Protein AF-0000000085004395 (afdb_homodimer)

Solvent-accessible surface area (backbone atoms only — not comparable to full-atom values): 24145 Å² total; per-residue (Å²): 137,84,79,79,78,81,74,76,71,76,73,55,52,58,53,51,50,49,49,53,50,48,52,55,51,47,52,54,49,49,54,60,64,67,41,61,71,65,70,62,71,58,70,63,66,83,49,31,54,58,51,31,53,61,60,47,72,78,49,55,72,71,52,50,56,56,57,53,68,68,61,80,57,59,68,50,22,43,53,48,25,54,50,29,47,51,52,27,49,53,38,49,49,51,52,48,48,56,74,36,38,56,95,90,44,67,43,29,56,61,46,22,51,50,34,44,51,54,22,36,76,58,70,44,49,73,67,56,52,57,59,54,53,68,71,62,80,58,50,67,52,25,39,55,51,31,53,52,52,52,53,50,50,51,49,51,52,48,51,52,48,50,49,50,51,52,53,51,48,60,68,67,53,73,78,77,74,80,76,76,74,78,73,76,75,74,78,75,75,75,72,78,70,74,74,73,74,70,79,73,70,65,64,86,116,135,85,79,75,79,79,74,73,67,77,72,55,51,59,52,49,52,49,48,54,51,48,50,52,50,48,52,55,48,52,57,59,63,67,44,63,73,66,70,62,73,57,72,63,69,83,50,31,53,59,52,32,51,61,60,47,72,78,48,54,73,72,53,49,57,56,57,55,69,68,61,79,56,58,69,52,22,43,52,48,24,54,50,29,47,51,51,27,50,52,39,48,50,52,51,48,48,57,76,37,37,57,96,89,43,68,42,31,56,61,45,22,51,50,33,44,52,54,22,36,76,55,71,45,48,72,67,56,52,56,60,53,53,67,69,61,78,58,50,68,53,26,39,58,51,32,54,51,50,51,52,49,52,50,50,51,52,48,51,50,48,51,50,50,51,50,54,51,50,60,69,66,53,72,79,76,74,78,74,74,73,78,71,78,74,76,77,74,77,76,73,75,72,78,70,77,76,76,82,76,72,83,77,76,129

Radius of gyration: 56.01 Å; Cα contacts (8 Å, |Δi|>4): 198; chains: 2; bounding box: 63×249×129 Å

Organism: Metarhizium robertsii (strain ARSEF 23 / ATCC MYA-3075) (NCBI:txid655844)

Secondary structure (DSSP, 8-state):
---------THHHHHHHHHHHHHHHHHHHHHHHHS------------HHHHHHHHHTTS-HHHHHHHHTT---HHHHHHHHHHHHHHHHHHHHHHHHHHTEETTEE-HHHHHHHHHHHHHHTT--HHHHHHHHTT---HHHHHHHHHHHHHHHHHHHHHHHHHHHHHHHHHHS-----------------------------S--/---------THHHHHHHHHHHHHHHHHHHHHHHHS------------HHHHHHHHHTTS-HHHHHHHHTT---HHHHHHHHHHHHHHHHHHHHHHHHHHTEETTEE-HHHHHHHHHHHHHHTT--HHHHHHHHTT---HHHHHHHHHHHHHHHHHHHHHHHHHHHHHHHHHHS--------------------------------

pLDDT: mean 74.64, std 25.68, range [19.59, 98.5]

Structure (mmCIF, N/CA/C/O backbone):
data_AF-0000000085004395-model_v1
#
loop_
_entity.id
_entity.type
_entity.pdbx_description
1 polymer D-sorbose
#
loop_
_atom_site.group_PDB
_atom_site.id
_atom_site.type_symbol
_atom_site.label_atom_id
_atom_site.label_alt_id
_atom_site.label_comp_id
_atom_site.label_asym_id
_atom_site.label_entity_id
_atom_site.label_seq_id
_atom_site.pdbx_PDB_ins_code
_atom_site.Cartn_x
_atom_site.Cartn_y
_atom_site.Cartn_z
_atom_site.occupancy
_atom_site.B_iso_or_equiv
_atom_site.auth_seq_id
_atom_site.auth_comp_id
_atom_site.auth_asym_id
_atom_site.auth_atom_id
_atom_site.pdbx_PDB_model_num
ATOM 1 N N . MET A 1 1 ? 35.438 77.125 32.594 1 31.28 1 MET A N 1
ATOM 2 C CA . MET A 1 1 ? 34.594 77.438 31.422 1 31.28 1 MET A CA 1
ATOM 3 C C . MET A 1 1 ? 33.438 76.438 31.297 1 31.28 1 MET A C 1
ATOM 5 O O . MET A 1 1 ? 33.688 75.25 31.234 1 31.28 1 MET A O 1
ATOM 9 N N . SER A 1 2 ? 32.219 76.812 31.875 1 34.22 2 SER A N 1
ATOM 10 C CA . SER A 1 2 ? 30.922 76.125 32 1 34.22 2 SER A CA 1
ATOM 11 C C . SER A 1 2 ? 30.297 75.875 30.641 1 34.22 2 SER A C 1
ATOM 13 O O . SER A 1 2 ? 30.219 76.75 29.812 1 34.22 2 SER A O 1
ATOM 15 N N . THR A 1 3 ? 30.453 74.625 30.125 1 39.03 3 THR A N 1
ATOM 16 C CA . THR A 1 3 ? 29.953 74.125 28.859 1 39.03 3 THR A CA 1
ATOM 17 C C . THR A 1 3 ? 28.453 74.312 28.734 1 39.03 3 THR A C 1
ATOM 19 O O . THR A 1 3 ? 27.688 73.875 29.594 1 39.03 3 THR A O 1
ATOM 22 N N . PRO A 1 4 ? 28.016 75.438 28.078 1 39.16 4 PRO A N 1
ATOM 23 C CA . PRO A 1 4 ? 26.594 75.75 27.953 1 39.16 4 PRO A CA 1
ATOM 24 C C . PRO A 1 4 ? 25.781 74.625 27.312 1 39.16 4 PRO A C 1
ATOM 26 O O . PRO A 1 4 ? 26.297 73.875 26.469 1 39.16 4 PRO A O 1
ATOM 29 N N . LEU A 1 5 ? 24.891 74 28.047 1 35.41 5 LEU A N 1
ATOM 30 C CA . LEU A 1 5 ? 23.922 72.938 27.688 1 35.41 5 LEU A CA 1
ATOM 31 C C . LEU A 1 5 ? 23 73.438 26.578 1 35.41 5 LEU A C 1
ATOM 33 O O . LEU A 1 5 ? 22.297 74.438 26.766 1 35.41 5 LEU A O 1
ATOM 37 N N . TYR A 1 6 ? 23.375 73.375 25.297 1 36.84 6 TYR A N 1
ATOM 38 C CA . TYR A 1 6 ? 22.562 73.75 24.141 1 36.84 6 TYR A CA 1
ATOM 39 C C . TYR A 1 6 ? 21.188 73.062 24.234 1 36.84 6 TYR A C 1
ATOM 41 O O . TYR A 1 6 ? 21.094 71.812 24.234 1 36.84 6 TYR A O 1
ATOM 49 N N . ASN A 1 7 ? 20.156 73.688 24.906 1 32.31 7 ASN A N 1
ATOM 50 C CA . ASN A 1 7 ? 18.75 73.375 24.969 1 32.31 7 ASN A CA 1
ATOM 51 C C . ASN A 1 7 ? 18.125 73.312 23.578 1 32.31 7 ASN A C 1
ATOM 53 O O . ASN A 1 7 ? 18.047 74.312 22.891 1 32.31 7 ASN A O 1
ATOM 57 N N . VAL A 1 8 ? 18.281 72.312 22.828 1 39.09 8 VAL A N 1
ATOM 58 C CA . VAL A 1 8 ? 17.609 72.188 21.547 1 39.09 8 VAL A CA 1
ATOM 59 C C . VAL A 1 8 ? 16.109 72.312 21.719 1 39.09 8 VAL A C 1
ATOM 61 O O . VAL A 1 8 ? 15.492 71.625 22.547 1 39.09 8 VAL A O 1
ATOM 64 N N . PRO A 1 9 ? 15.523 73.562 21.438 1 39.47 9 PRO A N 1
ATOM 65 C CA . PRO A 1 9 ? 14.102 73.812 21.641 1 39.47 9 PRO A CA 1
ATOM 66 C C . PRO A 1 9 ? 13.195 72.75 21.031 1 39.47 9 PRO A C 1
ATOM 68 O O . PRO A 1 9 ? 13.57 72.125 20.047 1 39.47 9 PRO A O 1
ATOM 71 N N . SER A 1 10 ? 12.242 72.188 21.797 1 43.5 10 SER A N 1
ATOM 72 C CA . SER A 1 10 ? 11.258 71.125 21.656 1 43.5 10 SER A CA 1
ATOM 73 C C . SER A 1 10 ? 10.391 71.312 20.422 1 43.5 10 SER A C 1
ATOM 75 O O . SER A 1 10 ? 9.672 70.375 19.984 1 43.5 10 SER A O 1
ATOM 77 N N . GLY A 1 11 ? 10.297 72.625 19.953 1 45.06 11 GLY A N 1
ATOM 78 C CA . GLY A 1 11 ? 9.273 72.875 18.953 1 45.06 11 GLY A CA 1
ATOM 79 C C . GLY A 1 11 ? 9.578 72.188 17.609 1 45.06 11 GLY A C 1
ATOM 80 O O . GLY A 1 11 ? 8.688 72.062 16.766 1 45.06 11 GLY A O 1
ATOM 81 N N . ASP A 1 12 ? 10.898 72.25 17.219 1 47.47 12 ASP A N 1
ATOM 82 C CA . ASP A 1 12 ? 11.258 71.938 15.852 1 47.47 12 ASP A CA 1
ATOM 83 C C . ASP A 1 12 ? 11.25 70.375 15.609 1 47.47 12 ASP A C 1
ATOM 85 O O . ASP A 1 12 ? 11.609 69.938 14.523 1 47.47 12 ASP A O 1
ATOM 89 N N . VAL A 1 13 ? 11.039 69.75 16.734 1 49.91 13 VAL A N 1
ATOM 90 C CA . VAL A 1 13 ? 11.078 68.312 16.562 1 49.91 13 VAL A CA 1
ATOM 91 C C . VAL A 1 13 ? 9.867 67.875 15.734 1 49.91 13 VAL A C 1
ATOM 93 O O . VAL A 1 13 ? 9.984 67 14.859 1 49.91 13 VAL A O 1
ATOM 96 N N . ASN A 1 14 ? 8.758 68.562 15.953 1 50.62 14 ASN A N 1
ATOM 97 C CA . ASN A 1 14 ? 7.566 68.188 15.195 1 50.62 14 ASN A CA 1
ATOM 98 C C . ASN A 1 14 ? 7.719 68.5 13.711 1 50.62 14 ASN A C 1
ATOM 100 O O . ASN A 1 14 ? 7.285 67.75 12.859 1 50.62 14 ASN A O 1
ATOM 104 N N . GLY A 1 15 ? 8.344 69.562 13.469 1 54.53 15 GLY A N 1
ATOM 105 C CA . GLY A 1 15 ? 8.578 69.938 12.078 1 54.53 15 GLY A CA 1
ATOM 106 C C . GLY A 1 15 ? 9.539 69 11.375 1 54.53 15 GLY A C 1
ATOM 107 O O . GLY A 1 15 ? 9.328 68.625 10.211 1 54.53 15 GLY A O 1
ATOM 108 N N . ILE A 1 16 ? 10.531 68.688 12.125 1 55.31 16 ILE A N 1
ATOM 109 C CA . ILE A 1 16 ? 11.508 67.75 11.547 1 55.31 16 ILE A CA 1
ATOM 110 C C . ILE A 1 16 ? 10.852 66.375 11.328 1 55.31 16 ILE A C 1
ATOM 112 O O . ILE A 1 16 ? 11.047 65.75 10.281 1 55.31 16 ILE A O 1
ATOM 116 N N . ILE A 1 17 ? 10 66 12.289 1 55.03 17 ILE A N 1
ATOM 117 C CA . ILE A 1 17 ? 9.305 64.75 12.141 1 55.03 17 ILE A CA 1
ATOM 118 C C . ILE A 1 17 ? 8.359 64.812 10.945 1 55.03 17 ILE A C 1
ATOM 120 O O . ILE A 1 17 ? 8.305 63.875 10.133 1 55.03 17 ILE A O 1
ATOM 124 N N . SER A 1 18 ? 7.793 65.938 10.773 1 59.09 18 SER A N 1
ATOM 125 C CA . SER A 1 18 ? 6.863 66.062 9.656 1 59.09 18 SER A CA 1
ATOM 126 C C . SER A 1 18 ? 7.602 66.062 8.32 1 59.09 18 SER A C 1
ATOM 128 O O . SER A 1 18 ? 7.137 65.5 7.336 1 59.09 18 SER A O 1
ATOM 130 N N . ARG A 1 19 ? 8.688 66.688 8.25 1 58.62 19 ARG A N 1
ATOM 131 C CA . ARG A 1 19 ? 9.484 66.75 7.027 1 58.62 19 ARG A CA 1
ATOM 132 C C . ARG A 1 19 ? 10.062 65.375 6.695 1 58.62 19 ARG A C 1
ATOM 134 O O . ARG A 1 19 ? 10.078 64.938 5.531 1 58.62 19 ARG A O 1
ATOM 141 N N . LEU A 1 20 ? 10.609 64.75 7.703 1 57.75 20 LEU A N 1
ATOM 142 C CA . LEU A 1 20 ? 11.109 63.375 7.473 1 57.75 20 LEU A CA 1
ATOM 143 C C . LEU A 1 20 ? 9.992 62.469 6.996 1 57.75 20 LEU A C 1
ATOM 145 O O . LEU A 1 20 ? 10.195 61.656 6.105 1 57.75 20 LEU A O 1
ATOM 149 N N . GLU A 1 21 ? 8.773 62.688 7.473 1 61.03 21 GLU A N 1
ATOM 150 C CA . GLU A 1 21 ? 7.637 61.875 7.035 1 61.03 21 GLU A CA 1
ATOM 151 C C . GLU A 1 21 ? 7.27 62.188 5.59 1 61.03 21 GLU A C 1
ATOM 153 O O . GLU A 1 21 ? 6.965 61.281 4.812 1 61.03 21 GLU A O 1
ATOM 158 N N . ARG A 1 22 ? 7.406 63.344 5.164 1 63 22 ARG A N 1
ATOM 159 C CA . ARG A 1 22 ? 7.117 63.75 3.789 1 63 22 ARG A CA 1
ATOM 160 C C . ARG A 1 22 ? 8.18 63.219 2.834 1 63 22 ARG A C 1
ATOM 162 O O . ARG A 1 22 ? 7.859 62.75 1.74 1 63 22 ARG A O 1
ATOM 169 N N . GLU A 1 23 ? 9.367 63.375 3.201 1 62.09 23 GLU A N 1
ATOM 170 C CA . GLU A 1 23 ? 10.445 62.844 2.355 1 62.09 23 GLU A CA 1
ATOM 171 C C . GLU A 1 23 ? 10.359 61.344 2.209 1 62.09 23 GLU A C 1
ATOM 173 O O . GLU A 1 23 ? 10.578 60.812 1.122 1 62.09 23 GLU A O 1
ATOM 178 N N . GLN A 1 24 ? 10.102 60.656 3.33 1 58.69 24 GLN A N 1
ATOM 179 C CA . GLN A 1 24 ? 9.898 59.219 3.258 1 58.69 24 GLN A CA 1
ATOM 180 C C . GLN A 1 24 ? 8.695 58.875 2.389 1 58.69 24 GLN A C 1
ATOM 182 O O . GLN A 1 24 ? 8.727 57.906 1.624 1 58.69 24 GLN A O 1
ATOM 187 N N . ALA A 1 25 ? 7.668 59.656 2.406 1 62.81 25 ALA A N 1
ATOM 188 C CA . ALA A 1 25 ? 6.496 59.5 1.555 1 62.81 25 ALA A CA 1
ATOM 189 C C . ALA A 1 25 ? 6.836 59.75 0.091 1 62.81 25 ALA A C 1
ATOM 191 O O . ALA A 1 25 ? 6.379 59.031 -0.8 1 62.81 25 ALA A O 1
ATOM 192 N N . ARG A 1 26 ? 7.617 60.75 -0.176 1 58.34 26 ARG A N 1
ATOM 193 C CA . ARG A 1 26 ? 8.062 61.031 -1.537 1 58.34 26 ARG A CA 1
ATOM 194 C C . ARG A 1 26 ? 8.961 59.906 -2.064 1 58.34 26 ARG A C 1
ATOM 196 O O . ARG A 1 26 ? 8.828 59.5 -3.219 1 58.34 26 ARG A O 1
ATOM 203 N N . GLN A 1 27 ? 9.945 59.531 -1.245 1 57.16 27 GLN A N 1
ATOM 204 C CA . GLN A 1 27 ? 10.812 58.469 -1.688 1 57.16 27 GLN A CA 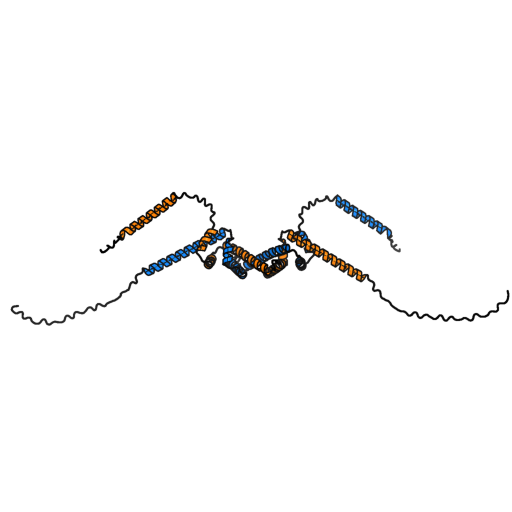1
ATOM 205 C C . GLN A 1 27 ? 10.008 57.188 -1.958 1 57.16 27 GLN A C 1
ATOM 207 O O . GLN A 1 27 ? 10.258 56.5 -2.941 1 57.16 27 GLN A O 1
ATOM 212 N N . ARG A 1 28 ? 8.992 56.875 -1.154 1 55.97 28 ARG A N 1
ATOM 213 C CA . ARG A 1 28 ? 8.117 55.719 -1.397 1 55.97 28 ARG A CA 1
ATOM 214 C C . ARG A 1 28 ? 7.328 55.906 -2.688 1 55.97 28 ARG A C 1
ATOM 216 O O . ARG A 1 28 ? 7.082 54.938 -3.412 1 55.97 28 ARG A O 1
ATOM 223 N N . ALA A 1 29 ? 6.949 57.062 -3.002 1 57.62 29 ALA A N 1
ATOM 224 C CA . ALA A 1 29 ? 6.215 57.344 -4.23 1 57.62 29 ALA A CA 1
ATOM 225 C C . ALA A 1 29 ? 7.117 57.219 -5.453 1 57.62 29 ALA A C 1
ATOM 227 O O . ALA A 1 29 ? 6.715 56.656 -6.473 1 57.62 29 ALA A O 1
ATOM 228 N N . VAL A 1 30 ? 8.25 57.844 -5.551 1 56.47 30 VAL A N 1
ATOM 229 C CA . VAL A 1 30 ? 9.195 57.75 -6.656 1 56.47 30 VAL A CA 1
ATOM 230 C C . VAL A 1 30 ? 9.648 56.312 -6.816 1 56.47 30 VAL A C 1
ATOM 232 O O . VAL A 1 30 ? 9.758 55.812 -7.941 1 56.47 30 VAL A O 1
ATOM 235 N N . ASP A 1 31 ? 10.086 55.594 -5.711 1 51.47 31 ASP A N 1
ATOM 236 C CA . ASP A 1 31 ? 10.422 54.188 -5.797 1 51.47 31 ASP A CA 1
ATOM 237 C C . ASP A 1 31 ? 9.273 53.375 -6.391 1 51.47 31 ASP A C 1
ATOM 239 O O . ASP A 1 31 ? 9.492 52.406 -7.125 1 51.47 31 ASP A O 1
ATOM 243 N N . ARG A 1 32 ? 8.047 53.75 -6.086 1 48.78 32 ARG A N 1
ATOM 244 C CA . ARG A 1 32 ? 6.891 53.125 -6.73 1 48.78 32 ARG A CA 1
ATOM 245 C C . ARG A 1 32 ? 6.871 53.438 -8.227 1 48.78 32 ARG A C 1
ATOM 247 O O . ARG A 1 32 ? 6.469 52.594 -9.023 1 48.78 32 ARG A O 1
ATOM 254 N N . GLU A 1 33 ? 7.172 54.562 -8.672 1 50.91 33 GLU A N 1
ATOM 255 C CA . GLU A 1 33 ? 7.098 54.938 -10.078 1 50.91 33 GLU A CA 1
ATOM 256 C C . GLU A 1 33 ? 8.297 54.438 -10.859 1 50.91 33 GLU A C 1
ATOM 258 O O . GLU A 1 33 ? 8.18 54.125 -12.047 1 50.91 33 GLU A O 1
ATOM 263 N N . THR A 1 34 ? 9.492 54.625 -10.453 1 47.84 34 THR A N 1
ATOM 264 C CA . THR A 1 34 ? 10.672 54.219 -11.227 1 47.84 34 THR A CA 1
ATOM 265 C C . THR A 1 34 ? 10.922 52.719 -11.133 1 47.84 34 THR A C 1
ATOM 267 O O . THR A 1 34 ? 11.805 52.188 -11.812 1 47.84 34 THR A O 1
ATOM 270 N N . THR A 1 35 ? 10.609 52.094 -10.023 1 44.72 35 THR A N 1
ATOM 271 C CA . THR A 1 35 ? 10.719 50.656 -10.188 1 44.72 35 THR A CA 1
ATOM 272 C C . THR A 1 35 ? 9.805 50.156 -11.305 1 44.72 35 THR A C 1
ATOM 274 O O . THR A 1 35 ? 8.594 50.375 -11.266 1 44.72 35 THR A O 1
ATOM 277 N N . PRO A 1 36 ? 10.32 50.156 -12.57 1 43.5 36 PRO A N 1
ATOM 278 C CA . PRO A 1 36 ? 9.406 49.5 -13.508 1 43.5 36 PRO A CA 1
ATOM 279 C C . PRO A 1 36 ? 8.43 48.562 -12.805 1 43.5 36 PRO A C 1
ATOM 281 O O . PRO A 1 36 ? 8.734 48.031 -11.734 1 43.5 36 PRO A O 1
ATOM 284 N N . GLU A 1 37 ? 7.145 48.812 -12.93 1 40.06 37 GLU A N 1
ATOM 285 C CA . GLU A 1 37 ? 6.344 47.656 -12.531 1 40.06 37 GLU A CA 1
ATOM 286 C C . GLU A 1 37 ? 7.02 46.344 -12.93 1 40.06 37 GLU A C 1
ATOM 288 O O . GLU A 1 37 ? 7.215 46.062 -14.117 1 40.06 37 GLU A O 1
ATOM 293 N N . ALA A 1 38 ? 8.18 46.031 -12.43 1 41.69 38 ALA A N 1
ATOM 294 C CA . ALA A 1 38 ? 8.352 44.625 -12.734 1 41.69 38 ALA A CA 1
ATOM 295 C C . ALA A 1 38 ? 7.008 43.938 -13.008 1 41.69 38 ALA A C 1
ATOM 297 O O . ALA A 1 38 ? 6.117 43.969 -12.156 1 41.69 38 ALA A O 1
ATOM 298 N N . ILE A 1 39 ? 6.484 44.219 -14.18 1 38.78 39 ILE A N 1
ATOM 299 C CA . ILE A 1 39 ? 5.484 43.188 -14.453 1 38.78 39 ILE A CA 1
ATOM 300 C C . ILE A 1 39 ? 5.918 41.875 -13.82 1 38.78 39 ILE A C 1
ATOM 302 O O . ILE A 1 39 ? 6.805 41.188 -14.336 1 38.78 39 ILE A O 1
ATOM 306 N N . PHE A 1 40 ? 6.262 41.875 -12.578 1 40.84 40 PHE A N 1
ATOM 307 C CA . PHE A 1 40 ? 6.074 40.531 -12.086 1 40.84 40 PHE A CA 1
ATOM 308 C C . PHE A 1 40 ? 4.938 39.844 -12.828 1 40.84 40 PHE A C 1
ATOM 310 O O . PHE A 1 40 ? 3.764 40.062 -12.531 1 40.84 40 PHE A O 1
ATOM 317 N N . GLN A 1 41 ? 4.855 40 -14.102 1 41.81 41 GLN A N 1
ATOM 318 C CA . GLN A 1 41 ? 4.043 38.938 -14.672 1 41.81 41 GLN A CA 1
ATOM 319 C C . GLN A 1 41 ? 3.979 37.719 -13.742 1 41.81 41 GLN A C 1
ATOM 321 O O . GLN A 1 41 ? 4.902 36.906 -13.711 1 41.81 41 GLN A O 1
ATOM 326 N N . THR A 1 42 ? 3.916 37.844 -12.555 1 44.28 42 THR A N 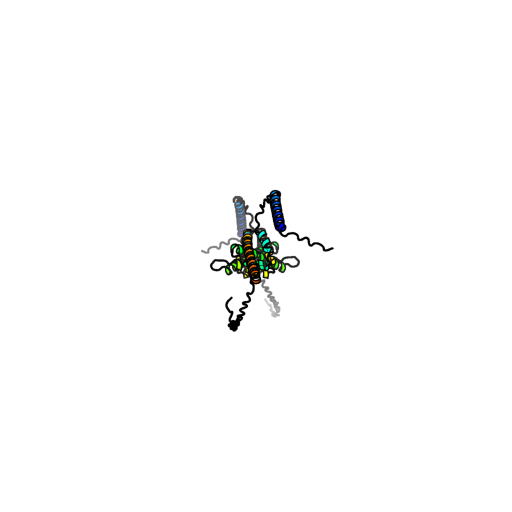1
ATOM 327 C CA . THR A 1 42 ? 3.58 36.875 -11.5 1 44.28 42 THR A CA 1
ATOM 328 C C . THR A 1 42 ? 2.605 35.844 -12.023 1 44.28 42 THR A C 1
ATOM 330 O O . THR A 1 42 ? 1.398 35.938 -11.789 1 44.28 42 THR A O 1
ATOM 333 N N . ASP A 1 43 ? 2.537 35.812 -13.164 1 46.59 43 ASP A N 1
ATOM 334 C CA . ASP A 1 43 ? 1.869 34.562 -13.523 1 46.59 43 ASP A CA 1
ATOM 335 C C . ASP A 1 43 ? 2.221 33.438 -12.531 1 46.59 43 ASP A C 1
ATOM 337 O O . ASP A 1 43 ? 2.184 32.25 -12.883 1 46.59 43 ASP A O 1
ATOM 341 N N . MET A 1 44 ? 3.086 33.719 -11.672 1 55.41 44 MET A N 1
ATOM 342 C CA . MET A 1 44 ? 3.387 32.656 -10.703 1 55.41 44 MET A CA 1
ATOM 343 C C . MET A 1 44 ? 2.107 32.094 -10.102 1 55.41 44 MET A C 1
ATOM 345 O O . MET A 1 44 ? 1.381 32.781 -9.398 1 55.41 44 MET A O 1
ATOM 349 N N . LYS A 1 45 ? 1.526 31.234 -10.859 1 72 45 LYS A N 1
ATOM 350 C CA . LYS A 1 45 ? 0.369 30.516 -10.336 1 72 45 LYS A CA 1
ATOM 351 C C . LYS A 1 45 ? 0.47 30.344 -8.82 1 72 45 LYS A C 1
ATOM 353 O O . LYS A 1 45 ? 1.551 30.078 -8.289 1 72 45 LYS A O 1
ATOM 358 N N . HIS A 1 46 ? -0.304 31.172 -8.164 1 86.69 46 HIS A N 1
ATOM 359 C CA . HIS A 1 46 ? -0.412 31.016 -6.715 1 86.69 46 HIS A CA 1
ATOM 360 C C . HIS A 1 46 ? -0.222 29.562 -6.305 1 86.69 46 HIS A C 1
ATOM 362 O O . HIS A 1 46 ? -0.822 28.656 -6.895 1 86.69 46 HIS A O 1
ATOM 368 N N . SER A 1 47 ? 0.911 29.328 -5.594 1 93.56 47 SER A N 1
ATOM 369 C CA . SER A 1 47 ? 1.148 28 -5.051 1 93.56 47 SER A CA 1
ATOM 370 C C . SER A 1 47 ? 0.734 27.922 -3.586 1 93.56 47 SER A C 1
ATOM 372 O O . SER A 1 47 ? 1.392 28.484 -2.717 1 93.56 47 SER A O 1
ATOM 374 N N . TYR A 1 48 ? -0.322 27.234 -3.412 1 95.5 48 TYR A N 1
ATOM 375 C CA . TYR A 1 48 ? -0.778 27.062 -2.039 1 95.5 48 TYR A CA 1
ATOM 376 C C . TYR A 1 48 ? 0.201 26.203 -1.249 1 95.5 48 TYR A C 1
ATOM 378 O O . TYR A 1 48 ? 0.35 26.375 -0.037 1 95.5 48 TYR A O 1
ATOM 386 N N . LYS A 1 49 ? 0.844 25.344 -1.948 1 94.94 49 LYS A N 1
ATOM 387 C CA . LYS A 1 49 ? 1.883 24.562 -1.284 1 94.94 49 LYS A CA 1
ATOM 388 C C . LYS A 1 49 ? 2.955 25.469 -0.688 1 94.94 49 LYS A C 1
ATOM 390 O O . LYS A 1 49 ? 3.346 25.312 0.469 1 94.94 49 LYS A O 1
ATOM 395 N N . LEU A 1 50 ? 3.422 26.422 -1.446 1 94.69 50 LEU A N 1
ATOM 396 C CA . LEU A 1 50 ? 4.434 27.359 -0.96 1 94.69 50 LEU A CA 1
ATOM 397 C C . LEU A 1 50 ? 3.891 28.188 0.198 1 94.69 50 LEU A C 1
ATOM 399 O O . LEU A 1 50 ? 4.598 28.438 1.18 1 94.69 50 LEU A O 1
ATOM 403 N N . GLU A 1 51 ? 2.666 28.609 0.025 1 95.38 51 GLU A N 1
ATOM 404 C CA . GLU A 1 51 ? 2.021 29.344 1.103 1 95.38 51 GLU A CA 1
ATOM 405 C C . GLU A 1 51 ? 1.986 28.531 2.393 1 95.38 51 GLU A C 1
ATOM 407 O O . GLU A 1 51 ? 2.271 29.062 3.471 1 95.38 51 GLU A O 1
ATOM 412 N N . CYS A 1 52 ? 1.65 27.266 2.246 1 96.12 52 CYS A N 1
ATOM 413 C CA . CYS A 1 52 ? 1.626 26.391 3.41 1 96.12 52 CYS A CA 1
ATOM 414 C C . CYS A 1 52 ? 3.012 26.266 4.031 1 96.12 52 CYS A C 1
ATOM 416 O O . CYS A 1 52 ? 3.156 26.297 5.254 1 96.12 52 CYS A O 1
ATOM 418 N N . GLU A 1 53 ? 4.012 26.156 3.189 1 94.12 53 GLU A N 1
ATOM 419 C CA . GLU A 1 53 ? 5.379 26.047 3.682 1 94.12 53 GLU A CA 1
ATOM 420 C C . GLU A 1 53 ? 5.766 27.266 4.52 1 94.12 53 GLU A C 1
ATOM 422 O O . GLU A 1 53 ? 6.379 27.125 5.578 1 94.12 53 GLU A O 1
ATOM 427 N N . LEU A 1 54 ? 5.383 28.406 4.082 1 94.56 54 LEU A N 1
ATOM 428 C CA . LEU A 1 54 ? 5.68 29.656 4.781 1 94.56 54 LEU A CA 1
ATOM 429 C C . LEU A 1 54 ? 4.934 29.719 6.109 1 94.56 54 LEU A C 1
ATOM 431 O O . LEU A 1 54 ? 5.496 30.141 7.121 1 94.56 54 LEU A O 1
ATOM 435 N N . LEU A 1 55 ? 3.732 29.281 6.094 1 95.25 55 LEU A N 1
ATOM 436 C CA . LEU A 1 55 ? 2.932 29.297 7.312 1 95.25 55 LEU A CA 1
ATOM 437 C C . LEU A 1 55 ? 3.471 28.281 8.32 1 95.25 55 LEU A C 1
ATOM 439 O O . LEU A 1 55 ? 3.525 28.562 9.523 1 95.25 55 LEU A O 1
ATOM 443 N N . HIS A 1 56 ? 3.934 27.094 7.836 1 95.06 56 HIS A N 1
ATOM 444 C CA . HIS A 1 56 ? 4.477 26.047 8.695 1 95.06 56 HIS A CA 1
ATOM 445 C C . HIS A 1 56 ? 5.746 26.516 9.398 1 95.06 56 HIS A C 1
ATOM 447 O O . HIS A 1 56 ? 6.047 26.062 10.508 1 95.06 56 HIS A O 1
ATOM 453 N N . ALA A 1 57 ? 6.512 27.375 8.766 1 92.88 57 ALA A N 1
ATOM 454 C CA . ALA A 1 57 ? 7.797 27.828 9.281 1 92.88 57 ALA A CA 1
ATOM 455 C C . ALA A 1 57 ? 7.637 28.516 10.633 1 92.88 57 ALA A C 1
ATOM 457 O O . ALA A 1 57 ? 8.602 28.641 11.391 1 92.88 57 ALA A O 1
ATOM 458 N N . LYS A 1 58 ? 6.406 28.891 10.961 1 91.75 58 LYS A N 1
ATOM 459 C CA . LYS A 1 58 ? 6.121 29.609 12.195 1 91.75 58 LYS A CA 1
ATOM 460 C C . LYS A 1 58 ? 5.922 28.656 13.367 1 91.75 58 LYS A C 1
ATOM 462 O O . LYS A 1 58 ? 5.84 29.078 14.523 1 91.75 58 LYS A O 1
ATOM 467 N N . TYR A 1 59 ? 5.816 27.375 13.016 1 93.62 59 TYR A N 1
ATOM 468 C CA . TYR A 1 59 ? 5.426 26.406 14.031 1 93.62 59 TYR A CA 1
ATOM 469 C C . TYR A 1 59 ? 6.43 25.266 14.117 1 93.62 59 TYR A C 1
ATOM 471 O O . TYR A 1 59 ? 7.145 24.984 13.148 1 93.62 59 TYR A O 1
ATOM 479 N N . GLU A 1 60 ? 6.445 24.641 15.289 1 92.56 60 GLU A N 1
ATOM 480 C CA . GLU A 1 60 ? 7.184 23.391 15.43 1 92.56 60 GLU A CA 1
ATOM 481 C C . GLU A 1 60 ? 6.418 22.219 14.805 1 92.56 60 GLU A C 1
ATOM 483 O O . GLU A 1 60 ? 5.191 22.266 14.688 1 92.56 60 GLU A O 1
ATOM 488 N N . ASP A 1 61 ? 7.125 21.156 14.477 1 89.44 61 ASP A N 1
ATOM 489 C CA . ASP A 1 61 ? 6.559 20.016 13.773 1 89.44 61 ASP A CA 1
ATOM 490 C C . ASP A 1 61 ? 5.344 19.453 14.516 1 89.44 61 ASP A C 1
ATOM 492 O O . ASP A 1 61 ? 4.301 19.203 13.906 1 89.44 61 ASP A O 1
ATOM 496 N N . ASP A 1 62 ? 5.449 19.25 15.773 1 90.81 62 ASP A N 1
ATOM 497 C CA . ASP A 1 62 ? 4.363 18.672 16.562 1 90.81 62 ASP A CA 1
ATOM 498 C C . ASP A 1 62 ? 3.148 19.609 16.562 1 90.81 62 ASP A C 1
ATOM 500 O O . ASP A 1 62 ? 2.006 19.141 16.578 1 90.81 62 ASP A O 1
ATOM 504 N N . GLU A 1 63 ? 3.42 20.938 16.562 1 94.12 63 GLU A N 1
ATOM 505 C CA . GLU A 1 63 ? 2.334 21.922 16.531 1 94.12 63 GLU A CA 1
ATOM 506 C C . GLU A 1 63 ? 1.605 21.891 15.195 1 94.12 63 GLU A C 1
ATOM 508 O O . GLU A 1 63 ? 0.383 22.031 15.148 1 94.12 63 GLU A O 1
ATOM 513 N N . ILE A 1 64 ? 2.396 21.703 14.133 1 94.5 64 ILE A N 1
ATOM 514 C CA . ILE A 1 64 ? 1.807 21.625 12.797 1 94.5 64 ILE A CA 1
ATOM 515 C C . ILE A 1 64 ? 0.795 20.484 12.742 1 94.5 64 ILE A C 1
ATOM 517 O O . ILE A 1 64 ? -0.332 20.672 12.281 1 94.5 64 ILE A O 1
ATOM 521 N N . ASP A 1 65 ? 1.17 19.344 13.25 1 93.25 65 ASP A N 1
ATOM 522 C CA . ASP A 1 65 ? 0.293 18.172 13.234 1 93.25 65 ASP A CA 1
ATOM 523 C C . ASP A 1 65 ? -0.966 18.422 14.062 1 93.25 65 ASP A C 1
ATOM 525 O O . ASP A 1 65 ? -2.064 18.031 13.672 1 93.25 65 ASP A O 1
ATOM 529 N N . ARG A 1 66 ? -0.789 19.094 15.203 1 94.38 66 ARG A N 1
ATOM 530 C CA . ARG A 1 66 ? -1.928 19.391 16.062 1 94.38 66 ARG A CA 1
ATOM 531 C C . ARG A 1 66 ? -2.898 20.344 15.367 1 94.38 66 ARG A C 1
ATOM 533 O O . ARG A 1 66 ? -4.113 20.141 15.414 1 94.38 66 ARG A O 1
ATOM 540 N N . ILE A 1 67 ? -2.338 21.359 14.734 1 96.5 67 ILE A N 1
ATOM 541 C CA . ILE A 1 67 ? -3.17 22.344 14.039 1 96.5 67 ILE A CA 1
ATOM 542 C C . ILE A 1 67 ? -3.922 21.656 12.898 1 96.5 67 ILE A C 1
ATOM 544 O O . ILE A 1 67 ? -5.109 21.922 12.688 1 96.5 67 ILE A O 1
ATOM 548 N N . ARG A 1 68 ? -3.268 20.797 12.156 1 97.06 68 ARG A N 1
ATOM 549 C CA . ARG A 1 68 ? -3.893 20.078 11.047 1 97.06 68 ARG A CA 1
ATOM 550 C C . ARG A 1 68 ? -5.105 19.297 11.508 1 97.06 68 ARG A C 1
ATOM 552 O O . ARG A 1 68 ? -6.098 19.172 10.781 1 97.06 68 ARG A O 1
ATOM 559 N N . LEU A 1 69 ? -5.008 18.734 12.695 1 96.38 69 LEU A N 1
ATOM 560 C CA . LEU A 1 69 ? -6.09 17.891 13.219 1 96.38 69 LEU A CA 1
ATOM 561 C C . LEU A 1 69 ? -7.387 18.688 13.305 1 96.38 69 LEU A C 1
ATOM 563 O O . LEU A 1 69 ? -8.477 18.109 13.367 1 96.38 69 LEU A O 1
ATOM 567 N N . GLY A 1 70 ? -7.258 20.016 13.297 1 97.12 70 GLY A N 1
ATOM 568 C CA . GLY A 1 70 ? -8.43 20.875 13.375 1 97.12 70 GLY A CA 1
ATOM 569 C C . GLY A 1 70 ? -9.125 21.047 12.047 1 97.12 70 GLY A C 1
ATOM 570 O O . GLY A 1 70 ? -10.227 21.609 11.984 1 97.12 70 GLY A O 1
ATOM 571 N N . ILE A 1 71 ? -8.531 20.578 10.969 1 98.06 71 ILE A N 1
ATOM 572 C CA . ILE A 1 71 ? -9.141 20.703 9.648 1 98.06 71 ILE A CA 1
ATOM 573 C C . ILE A 1 71 ? -10.359 19.781 9.562 1 98.06 71 ILE A C 1
ATOM 575 O O . ILE A 1 71 ? -10.242 18.578 9.766 1 98.06 71 ILE A O 1
ATOM 579 N N . ALA A 1 72 ? -11.539 20.312 9.188 1 96.69 72 ALA A N 1
ATOM 580 C CA . ALA A 1 72 ? -12.789 19.547 9.188 1 96.69 72 ALA A CA 1
ATOM 581 C C . ALA A 1 72 ? -13.086 18.984 7.801 1 96.69 72 ALA A C 1
ATOM 583 O O . ALA A 1 72 ? -13.953 18.109 7.652 1 96.69 72 ALA A O 1
ATOM 584 N N . ASP A 1 73 ? -12.414 19.391 6.812 1 97.75 73 ASP A N 1
ATOM 585 C CA . ASP A 1 73 ? -12.711 19.047 5.426 1 97.75 73 ASP A CA 1
ATOM 586 C C . ASP A 1 73 ? -12.445 17.562 5.168 1 97.75 73 ASP A C 1
ATOM 588 O O . ASP A 1 73 ? -11.305 17.109 5.238 1 97.75 73 ASP A O 1
ATOM 592 N N . SER A 1 74 ? -13.453 16.844 4.738 1 96.81 74 SER A N 1
ATOM 593 C CA . SER A 1 74 ? -13.359 15.406 4.523 1 96.81 74 SER A CA 1
ATOM 594 C C . SER A 1 74 ? -12.492 15.086 3.307 1 96.81 74 SER A C 1
ATOM 596 O O . SER A 1 74 ? -11.773 14.086 3.297 1 96.81 74 SER A O 1
ATOM 598 N N . ASN A 1 75 ? -12.578 15.898 2.328 1 97.31 75 ASN A N 1
ATOM 599 C CA . ASN A 1 75 ? -11.766 15.68 1.137 1 97.31 75 ASN A CA 1
ATOM 600 C C . ASN A 1 75 ? -10.281 15.82 1.438 1 97.31 75 ASN A C 1
ATOM 602 O O . ASN A 1 75 ? -9.461 15.062 0.91 1 97.31 75 ASN A O 1
ATOM 606 N N . TYR A 1 76 ? -9.945 16.781 2.242 1 98.31 76 TYR A N 1
ATOM 607 C CA . TYR A 1 76 ? -8.57 16.953 2.707 1 98.31 76 TYR A CA 1
ATOM 608 C C . TYR A 1 76 ? -8.062 15.672 3.367 1 98.31 76 TYR A C 1
ATOM 610 O O . TYR A 1 76 ? -6.992 15.172 3.021 1 98.31 76 TYR A O 1
ATOM 618 N N . TRP A 1 77 ? -8.883 15.094 4.199 1 98 77 TRP A N 1
ATOM 619 C CA . TRP A 1 77 ? -8.453 13.938 4.977 1 98 77 TRP A CA 1
ATOM 620 C C . TRP A 1 77 ? -8.461 12.672 4.125 1 98 77 TRP A C 1
ATOM 622 O O . TRP A 1 77 ? -7.656 11.766 4.332 1 98 77 TRP A O 1
ATOM 632 N N . GLN A 1 78 ? -9.391 12.617 3.174 1 97.25 78 GLN A N 1
ATOM 633 C CA . GLN A 1 78 ? -9.352 11.492 2.246 1 97.25 78 GLN A CA 1
ATOM 634 C C . GLN A 1 78 ? -8.031 11.461 1.479 1 97.25 78 GLN A C 1
ATOM 636 O O . GLN A 1 78 ? -7.41 10.406 1.343 1 97.25 78 GLN A O 1
ATOM 641 N N . LYS A 1 79 ? -7.617 12.57 1.007 1 97.31 79 LYS A N 1
ATOM 642 C CA . LYS A 1 79 ? -6.344 12.664 0.292 1 97.31 79 LYS A CA 1
ATOM 643 C C . LYS A 1 79 ? -5.172 12.328 1.211 1 97.31 79 LYS A C 1
ATOM 645 O O . LYS A 1 79 ? -4.234 11.641 0.803 1 97.31 79 LYS A O 1
ATOM 650 N N . ASP A 1 80 ? -5.254 12.844 2.41 1 97.69 80 ASP A N 1
ATOM 651 C CA . ASP A 1 80 ? -4.215 12.555 3.395 1 97.69 80 ASP A CA 1
ATOM 652 C C . ASP A 1 80 ? -4.133 11.062 3.688 1 97.69 80 ASP A C 1
ATOM 654 O O . ASP A 1 80 ? -3.037 10.5 3.787 1 97.69 80 ASP A O 1
ATOM 658 N N . ALA A 1 81 ? -5.262 10.414 3.791 1 97.25 81 ALA A N 1
ATOM 659 C CA . ALA A 1 81 ? -5.316 8.977 4.043 1 97.25 81 ALA A CA 1
ATOM 660 C C . ALA A 1 81 ? -4.723 8.195 2.873 1 97.25 81 ALA A C 1
ATOM 662 O O . ALA A 1 81 ? -3.982 7.23 3.074 1 97.25 81 ALA A O 1
ATOM 663 N N . ASP A 1 82 ? -5.09 8.641 1.675 1 95.12 82 ASP A N 1
ATOM 664 C CA . ASP A 1 82 ? -4.535 8 0.487 1 95.12 82 ASP A CA 1
ATOM 665 C C . ASP A 1 82 ? -3.012 8.094 0.475 1 95.12 82 ASP A C 1
ATOM 667 O O . ASP A 1 82 ? -2.326 7.109 0.192 1 95.12 82 ASP A O 1
ATOM 671 N N . PHE A 1 83 ? -2.539 9.219 0.756 1 96.38 83 PHE A N 1
ATOM 672 C CA . PHE A 1 83 ? -1.098 9.438 0.799 1 96.38 83 PHE A CA 1
ATOM 673 C C . PHE A 1 83 ? -0.459 8.602 1.901 1 96.38 83 PHE A C 1
ATOM 675 O O . PHE A 1 83 ? 0.58 7.969 1.688 1 96.38 83 PHE A O 1
ATOM 682 N N . ALA A 1 84 ? -1.079 8.586 3.105 1 96.69 84 ALA A N 1
ATOM 683 C CA . ALA A 1 84 ? -0.576 7.805 4.234 1 96.69 84 ALA A CA 1
ATOM 684 C C . ALA A 1 84 ? -0.515 6.32 3.889 1 96.69 84 ALA A C 1
ATOM 686 O O . ALA A 1 84 ? 0.412 5.617 4.301 1 96.69 84 ALA A O 1
ATOM 687 N N . ALA A 1 85 ? -1.479 5.895 3.16 1 95.81 85 ALA A N 1
ATOM 688 C CA . ALA A 1 85 ? -1.509 4.5 2.729 1 95.81 85 ALA A CA 1
ATOM 689 C C . ALA A 1 85 ? -0.309 4.172 1.843 1 95.81 85 ALA A C 1
ATOM 691 O O . ALA A 1 85 ? 0.313 3.119 1.993 1 95.81 85 ALA A O 1
ATOM 692 N N . HIS A 1 86 ? 0.005 5.074 0.979 1 93.75 86 HIS A N 1
ATOM 693 C CA . HIS A 1 86 ? 1.161 4.883 0.11 1 93.75 86 HIS A CA 1
ATOM 694 C C . HIS A 1 86 ? 2.457 4.875 0.913 1 93.75 86 HIS A C 1
ATOM 696 O O . HIS A 1 86 ? 3.352 4.066 0.649 1 93.75 86 HIS A O 1
ATOM 702 N N . CYS A 1 87 ? 2.512 5.758 1.845 1 94.62 87 CYS A N 1
ATOM 703 C CA . CYS A 1 87 ? 3.689 5.797 2.705 1 94.62 87 CYS A CA 1
ATOM 704 C C . CYS A 1 87 ? 3.842 4.492 3.48 1 94.62 87 CYS A C 1
ATOM 706 O O . CYS A 1 87 ? 4.945 3.957 3.592 1 94.62 87 CYS A O 1
ATOM 708 N N . LEU A 1 88 ? 2.752 3.973 3.947 1 95.69 88 LEU A N 1
ATOM 709 C CA . LEU A 1 88 ? 2.754 2.717 4.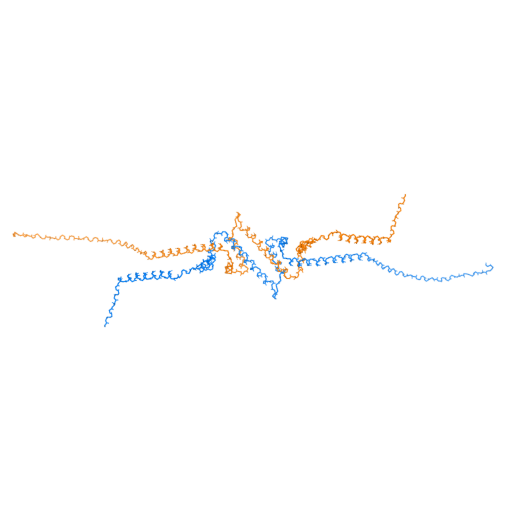691 1 95.69 88 LEU A CA 1
ATOM 710 C C . LEU A 1 88 ? 3.246 1.568 3.816 1 95.69 88 LEU A C 1
ATOM 712 O O . LEU A 1 88 ? 4.113 0.794 4.23 1 95.69 88 LEU A O 1
ATOM 716 N N . LEU A 1 89 ? 2.701 1.527 2.674 1 95.19 89 LEU A N 1
ATOM 717 C CA . LEU A 1 89 ? 3.09 0.455 1.766 1 95.19 89 LEU A CA 1
ATOM 718 C C . LEU A 1 89 ? 4.582 0.517 1.456 1 95.19 89 LEU A C 1
ATOM 720 O O . LEU A 1 89 ? 5.27 -0.506 1.483 1 95.19 89 LEU A O 1
ATOM 724 N N . ASN A 1 90 ? 5.074 1.69 1.146 1 94.06 90 ASN A N 1
ATOM 725 C CA . ASN A 1 90 ? 6.488 1.864 0.827 1 94.06 90 ASN A CA 1
ATOM 726 C C . ASN A 1 90 ? 7.383 1.438 1.988 1 94.06 90 ASN A C 1
ATOM 728 O O . ASN A 1 90 ? 8.398 0.776 1.782 1 94.06 90 ASN A O 1
ATOM 732 N N . ALA A 1 91 ? 6.961 1.828 3.156 1 94.44 91 ALA A N 1
ATOM 733 C CA . ALA A 1 91 ? 7.734 1.447 4.336 1 94.44 91 ALA A CA 1
ATOM 734 C C . ALA A 1 91 ? 7.723 -0.065 4.535 1 94.44 91 ALA A C 1
ATOM 736 O O . ALA A 1 91 ? 8.758 -0.671 4.809 1 94.44 91 ALA A O 1
ATOM 737 N N . LEU A 1 92 ? 6.578 -0.656 4.398 1 95.06 92 LEU A N 1
ATOM 738 C CA . LEU A 1 92 ? 6.422 -2.1 4.535 1 95.06 92 LEU A CA 1
ATOM 739 C C . LEU A 1 92 ? 7.285 -2.838 3.518 1 95.06 92 LEU A C 1
ATOM 741 O O . LEU A 1 92 ? 7.992 -3.785 3.867 1 95.06 92 LEU A O 1
ATOM 745 N N . LEU A 1 93 ? 7.254 -2.412 2.33 1 96.06 93 LEU A N 1
ATOM 746 C CA . LEU A 1 93 ? 8.016 -3.055 1.263 1 96.06 93 LEU A CA 1
ATOM 747 C C . LEU A 1 93 ? 9.508 -2.9 1.495 1 96.06 93 LEU A C 1
ATOM 749 O O . LEU A 1 93 ? 10.281 -3.828 1.239 1 96.06 93 LEU A O 1
ATOM 753 N N . ALA A 1 94 ? 9.906 -1.727 1.957 1 94.56 94 ALA A N 1
ATOM 754 C CA . ALA A 1 94 ? 11.312 -1.506 2.26 1 94.56 94 ALA A CA 1
ATOM 755 C C . ALA A 1 94 ? 11.797 -2.467 3.34 1 94.56 94 ALA A C 1
ATOM 757 O O . ALA A 1 94 ? 12.875 -3.061 3.215 1 94.56 94 ALA A O 1
ATOM 758 N N . ASN A 1 95 ? 11.016 -2.607 4.34 1 95.94 95 ASN A N 1
ATOM 759 C CA . ASN A 1 95 ? 11.352 -3.516 5.43 1 95.94 95 ASN A CA 1
ATOM 760 C C . ASN A 1 95 ? 11.391 -4.969 4.957 1 95.94 95 ASN A C 1
ATOM 762 O O . ASN A 1 95 ? 12.305 -5.715 5.316 1 95.94 95 ASN A O 1
ATOM 766 N N . LEU A 1 96 ? 10.445 -5.367 4.203 1 97 96 LEU A N 1
ATOM 767 C CA . LEU A 1 96 ? 10.398 -6.727 3.678 1 97 96 LEU A CA 1
ATOM 768 C C . LEU A 1 96 ? 11.602 -7.004 2.779 1 97 96 LEU A C 1
ATOM 770 O O . LEU A 1 96 ? 12.211 -8.07 2.861 1 97 96 LEU A O 1
ATOM 774 N N . ARG A 1 97 ? 11.906 -6.039 1.916 1 96.81 97 ARG A N 1
ATOM 775 C CA . ARG A 1 97 ? 13.055 -6.199 1.033 1 96.81 97 ARG A CA 1
ATOM 776 C C . ARG A 1 97 ? 14.336 -6.383 1.835 1 96.81 97 ARG A C 1
ATOM 778 O O . ARG A 1 97 ? 15.164 -7.242 1.509 1 96.81 97 ARG A O 1
ATOM 785 N N . LYS A 1 98 ? 14.477 -5.582 2.861 1 96.31 98 LYS A N 1
ATOM 786 C CA . LYS A 1 98 ? 15.648 -5.691 3.719 1 96.31 98 LYS A CA 1
ATOM 787 C C . LYS A 1 98 ? 15.742 -7.078 4.352 1 96.31 98 LYS A C 1
ATOM 789 O O . LYS A 1 98 ? 16.812 -7.684 4.383 1 96.31 98 LYS A O 1
ATOM 794 N N . ARG A 1 99 ? 14.68 -7.594 4.832 1 96.62 99 ARG A N 1
ATOM 795 C CA . ARG A 1 99 ? 14.641 -8.883 5.512 1 96.62 99 ARG A CA 1
ATOM 796 C C . ARG A 1 99 ? 14.914 -10.023 4.539 1 96.62 99 ARG A C 1
ATOM 798 O O . ARG A 1 99 ? 15.492 -11.047 4.918 1 96.62 99 ARG A O 1
ATOM 805 N N . HIS A 1 100 ? 14.547 -9.812 3.262 1 97.81 100 HIS A N 1
ATOM 806 C CA . HIS A 1 100 ? 14.641 -10.898 2.297 1 97.81 100 HIS A CA 1
ATOM 807 C C . HIS A 1 100 ? 15.828 -10.711 1.361 1 97.81 100 HIS A C 1
ATOM 809 O O . HIS A 1 100 ? 15.906 -11.344 0.309 1 97.81 100 HIS A O 1
ATOM 815 N N . THR A 1 101 ? 16.656 -9.766 1.664 1 96.94 101 THR A N 1
ATOM 816 C CA . THR A 1 101 ? 17.859 -9.555 0.877 1 96.94 101 THR A CA 1
ATOM 817 C C . THR A 1 101 ? 19.094 -10.07 1.625 1 96.94 101 THR A C 1
ATOM 819 O O . THR A 1 101 ? 19.312 -9.703 2.777 1 96.94 101 THR A O 1
ATOM 822 N N . THR A 1 102 ? 19.719 -11.055 1.068 1 96.38 102 THR A N 1
ATOM 823 C CA . THR A 1 102 ? 20.969 -11.602 1.579 1 96.38 102 THR A CA 1
ATOM 824 C C . THR A 1 102 ? 22.094 -11.453 0.546 1 96.38 102 THR A C 1
ATOM 826 O O . THR A 1 102 ? 21.906 -11.805 -0.622 1 96.38 102 THR A O 1
ATOM 829 N N . ASP A 1 103 ? 23.234 -10.867 0.924 1 96.06 103 ASP A N 1
ATOM 830 C CA . ASP A 1 103 ? 24.406 -10.695 0.07 1 96.06 103 ASP A CA 1
ATOM 831 C C . ASP A 1 103 ? 24.047 -9.961 -1.219 1 96.06 103 ASP A C 1
ATOM 833 O O . ASP A 1 103 ? 24.453 -10.375 -2.309 1 96.06 103 ASP A O 1
ATOM 837 N N . GLY A 1 104 ? 23.141 -9.031 -1.078 1 94.31 104 GLY A N 1
ATOM 838 C CA . GLY A 1 104 ? 22.797 -8.164 -2.195 1 94.31 104 GLY A CA 1
ATOM 839 C C . GLY A 1 104 ? 21.766 -8.781 -3.131 1 94.31 104 GLY A C 1
ATOM 840 O O . GLY A 1 104 ? 21.359 -8.148 -4.109 1 94.31 104 GLY A O 1
ATOM 841 N N . VAL A 1 105 ? 21.344 -10.008 -2.82 1 96.31 105 VAL A N 1
ATOM 842 C CA . VAL A 1 105 ? 20.359 -10.68 -3.664 1 96.31 105 VAL A CA 1
ATOM 843 C C . VAL A 1 105 ? 19.031 -10.781 -2.924 1 96.31 105 VAL A C 1
ATOM 845 O O . VAL A 1 105 ? 18.969 -11.328 -1.82 1 96.31 105 VAL A O 1
ATOM 848 N N . THR A 1 106 ? 17.969 -10.172 -3.572 1 97 106 THR A N 1
ATOM 849 C CA . THR A 1 106 ? 16.641 -10.203 -2.955 1 97 106 THR A CA 1
ATOM 850 C C . THR A 1 106 ? 15.891 -11.469 -3.355 1 97 106 THR A C 1
ATOM 852 O O . THR A 1 106 ? 15.805 -11.797 -4.539 1 97 106 THR A O 1
ATOM 855 N N . ASP A 1 107 ? 15.391 -12.18 -2.422 1 98.06 107 ASP A N 1
ATOM 856 C CA . ASP A 1 107 ? 14.516 -13.336 -2.631 1 98.06 107 ASP A CA 1
ATOM 857 C C . ASP A 1 107 ? 13.062 -12.898 -2.777 1 98.06 107 ASP A C 1
ATOM 859 O O . ASP A 1 107 ? 12.289 -12.969 -1.82 1 98.06 107 ASP A O 1
ATOM 863 N N . PHE A 1 108 ? 12.711 -12.562 -3.992 1 97.94 108 PHE A N 1
ATOM 864 C CA . PHE A 1 108 ? 11.383 -12.016 -4.258 1 97.94 108 PHE A CA 1
ATOM 865 C C . PHE A 1 108 ? 10.312 -13.086 -4.078 1 97.94 108 PHE A C 1
ATOM 867 O O . PHE A 1 108 ? 9.164 -12.773 -3.77 1 97.94 108 PHE A O 1
ATOM 874 N N . ARG A 1 109 ? 10.648 -14.312 -4.25 1 97.62 109 ARG A N 1
ATOM 875 C CA . ARG A 1 109 ? 9.68 -15.391 -4.039 1 97.62 109 ARG A CA 1
ATOM 876 C C . ARG A 1 109 ? 9.227 -15.438 -2.582 1 97.62 109 ARG A C 1
ATOM 878 O O . ARG A 1 109 ? 8.031 -15.477 -2.301 1 97.62 109 ARG A O 1
ATOM 885 N N . SER A 1 110 ? 10.188 -15.43 -1.686 1 97.44 110 SER A N 1
ATOM 886 C CA . SER A 1 110 ? 9.867 -15.414 -0.261 1 97.44 110 SER A CA 1
ATOM 887 C C . SER A 1 110 ? 9.117 -14.141 0.124 1 97.44 110 SER A C 1
ATOM 889 O O . SER A 1 110 ? 8.203 -14.18 0.947 1 97.44 110 SER A O 1
ATOM 891 N N . MET A 1 111 ? 9.523 -13.023 -0.47 1 97.75 111 MET A N 1
ATOM 892 C CA . MET A 1 111 ? 8.836 -11.766 -0.217 1 97.75 111 MET A CA 1
ATOM 893 C C . MET A 1 111 ? 7.375 -11.844 -0.653 1 97.75 111 MET A C 1
ATOM 895 O O . MET A 1 111 ? 6.477 -11.43 0.083 1 97.75 111 MET A O 1
ATOM 899 N N . SER A 1 112 ? 7.164 -12.375 -1.843 1 97.62 112 SER A N 1
ATOM 900 C CA . SER A 1 112 ? 5.805 -12.531 -2.352 1 97.62 112 SER A CA 1
ATOM 901 C C . SER A 1 112 ? 4.973 -13.43 -1.44 1 97.62 112 SER A C 1
ATOM 903 O O . SER A 1 112 ? 3.82 -13.117 -1.136 1 97.62 112 SER A O 1
ATOM 905 N N . THR A 1 113 ? 5.535 -14.484 -0.981 1 96 113 THR A N 1
ATOM 906 C CA . THR A 1 113 ? 4.855 -15.422 -0.098 1 96 113 THR A CA 1
ATOM 907 C C . THR A 1 113 ? 4.438 -14.742 1.202 1 96 113 THR A C 1
ATOM 909 O O . THR A 1 113 ? 3.312 -14.914 1.67 1 96 113 THR A O 1
ATOM 912 N N . GLU A 1 114 ? 5.312 -13.969 1.728 1 97.12 114 GLU A N 1
ATOM 913 C CA . GLU A 1 114 ? 4.996 -13.266 2.967 1 97.12 114 GLU A CA 1
ATOM 914 C C . GLU A 1 114 ? 3.895 -12.234 2.75 1 97.12 114 GLU A C 1
ATOM 916 O O . GLU A 1 114 ? 2.994 -12.094 3.58 1 97.12 114 GLU A O 1
ATOM 921 N N . LEU A 1 115 ? 3.988 -11.516 1.668 1 97.31 115 LEU A N 1
ATOM 922 C CA . LEU A 1 115 ? 2.969 -10.516 1.354 1 97.31 115 LEU A CA 1
ATOM 923 C C . LEU A 1 115 ? 1.602 -11.172 1.192 1 97.31 115 LEU A C 1
ATOM 925 O O . LEU A 1 115 ? 0.591 -10.625 1.642 1 97.31 115 LEU A O 1
ATOM 929 N N . ARG A 1 116 ? 1.556 -12.297 0.625 1 95.44 116 ARG A N 1
ATOM 930 C CA . ARG A 1 116 ? 0.308 -13.039 0.471 1 95.44 116 ARG A CA 1
ATOM 931 C C . ARG A 1 116 ? -0.236 -13.484 1.825 1 95.44 116 ARG A C 1
ATOM 933 O O . ARG A 1 116 ? -1.441 -13.406 2.07 1 95.44 116 ARG A O 1
ATOM 940 N N . ARG A 1 117 ? 0.645 -13.93 2.648 1 95 117 ARG A N 1
ATOM 941 C CA . ARG A 1 117 ? 0.24 -14.32 3.996 1 95 117 ARG A CA 1
ATOM 942 C C . ARG A 1 117 ? -0.378 -13.148 4.746 1 95 117 ARG A C 1
ATOM 944 O O . ARG A 1 117 ? -1.414 -13.289 5.395 1 95 117 ARG A O 1
ATOM 951 N N . LEU A 1 118 ? 0.255 -12 4.621 1 94.75 118 LEU A N 1
ATOM 952 C CA . LEU A 1 118 ? -0.258 -10.797 5.266 1 94.75 118 LEU A CA 1
ATOM 953 C C . LEU A 1 118 ? -1.623 -10.414 4.699 1 94.75 118 LEU A C 1
ATOM 955 O O . LEU A 1 118 ? -2.506 -9.977 5.441 1 94.75 118 LEU A O 1
ATOM 959 N N . SER A 1 119 ? -1.754 -10.555 3.418 1 95.56 119 SER A N 1
ATOM 960 C CA . SER A 1 119 ? -3.041 -10.281 2.789 1 95.56 119 SER A CA 1
ATOM 961 C C . SER A 1 119 ? -4.121 -11.227 3.301 1 95.56 119 SER A C 1
ATOM 963 O O . SER A 1 119 ? -5.266 -10.82 3.502 1 95.56 119 SER A O 1
ATOM 965 N N . GLU A 1 120 ? -3.764 -12.438 3.473 1 94.5 120 GLU A N 1
ATOM 966 C CA . GLU A 1 120 ? -4.703 -13.422 4.004 1 94.5 120 GLU A CA 1
ATOM 967 C C . GLU A 1 120 ? -5.152 -13.047 5.414 1 94.5 120 GLU A C 1
ATOM 969 O O . GLU A 1 120 ? -6.316 -13.242 5.773 1 94.5 120 GLU A O 1
ATOM 974 N N . GLU A 1 121 ? -4.254 -12.547 6.184 1 93.94 121 GLU A N 1
ATOM 975 C CA . GLU A 1 121 ? -4.578 -12.094 7.531 1 93.94 121 GLU A CA 1
ATOM 976 C C . GLU A 1 121 ? -5.59 -10.945 7.5 1 93.94 121 GLU A C 1
ATOM 978 O O . GLU A 1 121 ? -6.305 -10.719 8.477 1 93.94 121 GLU A O 1
ATOM 983 N N . GLN A 1 122 ? -5.574 -10.242 6.332 1 93.69 122 GLN A N 1
ATOM 984 C CA . GLN A 1 122 ? -6.531 -9.148 6.164 1 93.69 122 GLN A CA 1
ATOM 985 C C . GLN A 1 122 ? -7.844 -9.664 5.57 1 93.69 122 GLN A C 1
ATOM 987 O O . GLN A 1 122 ? -8.734 -8.867 5.25 1 93.69 122 GLN A O 1
ATOM 992 N N . GLY A 1 123 ? -7.98 -11.016 5.324 1 93.5 123 GLY A N 1
ATOM 993 C CA . GLY A 1 123 ? -9.242 -11.594 4.895 1 93.5 123 GLY A CA 1
ATOM 994 C C . GLY A 1 123 ? -9.273 -11.938 3.414 1 93.5 123 GLY A C 1
ATOM 995 O O . GLY A 1 123 ? -10.312 -12.328 2.883 1 93.5 123 GLY A O 1
ATOM 996 N N . GLN A 1 124 ? -8.18 -11.758 2.771 1 93.25 124 GLN A N 1
ATOM 997 C CA . GLN A 1 124 ? -8.117 -12.094 1.353 1 93.25 124 GLN A CA 1
ATOM 998 C C . GLN A 1 124 ? -7.73 -13.555 1.148 1 93.25 124 GLN A C 1
ATOM 1000 O O . GLN A 1 124 ? -6.625 -13.961 1.507 1 93.25 124 GLN A O 1
ATOM 1005 N N . SER A 1 125 ? -8.547 -14.266 0.553 1 91.62 125 SER A N 1
ATOM 1006 C CA . SER A 1 125 ? -8.273 -15.68 0.315 1 91.62 125 SER A CA 1
ATOM 1007 C C . SER A 1 125 ? -7.289 -15.859 -0.84 1 91.62 125 SER A C 1
ATOM 1009 O O . SER A 1 125 ? -7.094 -14.945 -1.646 1 91.62 125 SER A O 1
ATOM 1011 N N . SER A 1 126 ? -6.723 -17.062 -0.91 1 88.56 126 SER A N 1
ATOM 1012 C CA . SER A 1 126 ? -5.824 -17.391 -2.01 1 88.56 126 SER A CA 1
ATOM 1013 C C . SER A 1 126 ? -6.551 -17.359 -3.35 1 88.56 126 SER A C 1
ATOM 1015 O O . SER A 1 126 ? -5.969 -16.969 -4.367 1 88.56 126 SER A O 1
ATOM 1017 N N . GLN A 1 127 ? -7.758 -17.75 -3.365 1 89.81 127 GLN A N 1
ATOM 1018 C CA . GLN A 1 127 ? -8.57 -17.719 -4.578 1 89.81 127 GLN A CA 1
ATOM 1019 C C . GLN A 1 127 ? -8.773 -16.281 -5.066 1 89.81 127 GLN A C 1
ATOM 1021 O O . GLN A 1 127 ? -8.711 -16.016 -6.27 1 89.81 127 GLN A O 1
ATOM 1026 N N . GLN A 1 128 ? -9.023 -15.414 -4.07 1 91.56 128 GLN A N 1
ATOM 1027 C CA . GLN A 1 128 ? -9.203 -14.008 -4.422 1 91.56 128 GLN A CA 1
ATOM 1028 C C . GLN A 1 128 ? -7.926 -13.43 -5.027 1 91.56 128 GLN A C 1
ATOM 1030 O O . GLN A 1 128 ? -7.98 -12.688 -6.008 1 91.56 128 GLN A O 1
ATOM 1035 N N . PHE A 1 129 ? -6.781 -13.781 -4.41 1 92.81 129 PHE A N 1
ATOM 1036 C CA . PHE A 1 129 ? -5.5 -13.328 -4.938 1 92.81 129 PHE A CA 1
ATOM 1037 C C . PHE A 1 129 ? -5.309 -13.797 -6.375 1 92.81 129 PHE A C 1
ATOM 1039 O O . PHE A 1 129 ? -4.891 -13.016 -7.234 1 92.81 129 PHE A O 1
ATOM 1046 N N . ARG A 1 130 ? -5.664 -15.055 -6.719 1 90.75 130 ARG A N 1
ATOM 1047 C CA . ARG A 1 130 ? -5.52 -15.609 -8.062 1 90.75 130 ARG A CA 1
ATOM 1048 C C . ARG A 1 130 ? -6.383 -14.859 -9.062 1 90.75 130 ARG A C 1
ATOM 1050 O O . ARG A 1 130 ? -5.938 -14.555 -10.172 1 90.75 130 ARG A O 1
ATOM 1057 N N . ARG A 1 131 ? -7.57 -14.586 -8.656 1 90.44 131 ARG A N 1
ATOM 1058 C CA . ARG A 1 131 ? -8.469 -13.836 -9.523 1 90.44 131 ARG A CA 1
ATOM 1059 C C . ARG A 1 131 ? -7.934 -12.438 -9.797 1 90.44 131 ARG A C 1
ATOM 1061 O O . ARG A 1 131 ? -8.039 -11.93 -10.914 1 90.44 131 ARG A O 1
ATOM 1068 N N . GLN A 1 132 ? -7.328 -11.914 -8.75 1 93.81 132 GLN A N 1
ATOM 1069 C CA . GLN A 1 132 ? -6.805 -10.555 -8.898 1 93.81 132 GLN A CA 1
ATOM 1070 C C . GLN A 1 132 ? -5.582 -10.539 -9.812 1 93.81 132 GLN A C 1
ATOM 1072 O O . GLN A 1 132 ? -5.344 -9.555 -10.516 1 93.81 132 GLN A O 1
ATOM 1077 N N . ARG A 1 133 ? -4.809 -11.594 -9.828 1 94.94 133 ARG A N 1
ATOM 1078 C CA . ARG A 1 133 ? -3.652 -11.672 -10.719 1 94.94 133 ARG A CA 1
ATOM 1079 C C . ARG A 1 133 ? -4.074 -11.531 -12.172 1 94.94 133 ARG A C 1
ATOM 1081 O O . ARG A 1 133 ? -3.273 -11.117 -13.023 1 94.94 133 ARG A O 1
ATOM 1088 N N . ASP A 1 134 ? -5.355 -11.789 -12.469 1 91.88 134 ASP A N 1
ATOM 1089 C CA . ASP A 1 134 ? -5.867 -11.703 -13.836 1 91.88 134 ASP A CA 1
ATOM 1090 C C . ASP A 1 134 ? -5.789 -10.273 -14.367 1 91.88 134 ASP A C 1
ATOM 1092 O O . ASP A 1 134 ? -5.848 -10.047 -15.578 1 91.88 134 ASP A O 1
ATOM 1096 N N . THR A 1 135 ? -5.668 -9.391 -13.406 1 93.5 135 THR A N 1
ATOM 1097 C CA . THR A 1 135 ? -5.605 -7.992 -13.828 1 93.5 135 THR A CA 1
ATOM 1098 C C . THR A 1 135 ? -4.203 -7.637 -14.312 1 93.5 135 THR A C 1
ATOM 1100 O O . THR A 1 135 ? -3.998 -6.574 -14.906 1 93.5 135 THR A O 1
ATOM 1103 N N . ILE A 1 136 ? -3.188 -8.523 -14.062 1 94.88 136 ILE A N 1
ATOM 1104 C CA . ILE A 1 136 ? -1.833 -8.289 -14.547 1 94.88 136 ILE A CA 1
ATOM 1105 C C . ILE A 1 136 ? -1.811 -8.367 -16.078 1 94.88 136 ILE A C 1
ATOM 1107 O O . ILE A 1 136 ? -2.236 -9.367 -16.656 1 94.88 136 ILE A O 1
ATOM 1111 N N . THR A 1 137 ? -1.33 -7.336 -16.781 1 93.38 137 THR A N 1
ATOM 1112 C CA . THR A 1 137 ? -1.357 -7.281 -18.234 1 93.38 137 THR A CA 1
ATOM 1113 C C . THR A 1 137 ? 0.033 -7.531 -18.812 1 93.38 137 THR A C 1
ATOM 1115 O O . THR A 1 137 ? 0.208 -7.57 -20.031 1 93.38 137 THR A O 1
ATOM 1118 N N . ASP A 1 138 ? 0.999 -7.727 -17.984 1 95.25 138 ASP A N 1
ATOM 1119 C CA . ASP A 1 138 ? 2.377 -7.945 -18.406 1 95.25 138 ASP A CA 1
ATOM 1120 C C . ASP A 1 138 ? 2.535 -9.312 -19.062 1 95.25 138 ASP A C 1
ATOM 1122 O O . ASP A 1 138 ? 2.533 -10.344 -18.375 1 95.25 138 ASP A O 1
ATOM 1126 N N . GLU A 1 139 ? 2.791 -9.414 -20.344 1 95.94 139 GLU A N 1
ATOM 1127 C CA . GLU A 1 139 ? 2.855 -10.664 -21.094 1 95.94 139 GLU A CA 1
ATOM 1128 C C . GLU A 1 139 ? 4.117 -11.453 -20.75 1 95.94 139 GLU A C 1
ATOM 1130 O O . GLU A 1 139 ? 4.105 -12.688 -20.766 1 95.94 139 GLU A O 1
ATOM 1135 N N . GLN A 1 140 ? 5.184 -10.75 -20.359 1 96.81 140 GLN A N 1
ATOM 1136 C CA . GLN A 1 140 ? 6.391 -11.469 -19.969 1 96.81 140 GLN A CA 1
ATOM 1137 C C . GLN A 1 140 ? 6.168 -12.25 -18.672 1 96.81 140 GLN A C 1
ATOM 1139 O O . GLN A 1 140 ? 6.695 -13.352 -18.516 1 96.81 140 GLN A O 1
ATOM 1144 N N . TYR A 1 141 ? 5.375 -11.68 -17.797 1 98 141 TYR A N 1
ATOM 1145 C CA . TYR A 1 141 ? 4.973 -12.344 -16.547 1 98 141 TYR A CA 1
ATOM 1146 C C . TYR A 1 141 ? 4.234 -13.641 -16.844 1 98 141 TYR A C 1
ATOM 1148 O O . TYR A 1 141 ? 4.605 -14.703 -16.328 1 98 141 TYR A O 1
ATOM 1156 N N . TRP A 1 142 ? 3.324 -13.531 -17.75 1 98 142 TRP A N 1
ATOM 1157 C CA . TRP A 1 142 ? 2.492 -14.688 -18.078 1 98 142 TRP A CA 1
ATOM 1158 C C . TRP A 1 142 ? 3.26 -15.695 -18.922 1 98 142 TRP A C 1
ATOM 1160 O O . TRP A 1 142 ? 3.049 -16.906 -18.812 1 98 142 TRP A O 1
ATOM 1170 N N . GLU A 1 143 ? 4.184 -15.195 -19.781 1 97.94 143 GLU A N 1
ATOM 1171 C CA . GLU A 1 143 ? 5.02 -16.078 -20.594 1 97.94 143 GLU A CA 1
ATOM 1172 C C . GLU A 1 143 ? 5.867 -16.984 -19.719 1 97.94 143 GLU A C 1
ATOM 1174 O O . GLU A 1 143 ? 5.938 -18.203 -19.938 1 97.94 143 GLU A O 1
ATOM 1179 N N . THR A 1 144 ? 6.469 -16.438 -18.719 1 98.5 144 THR A N 1
ATOM 1180 C CA . THR A 1 144 ? 7.297 -17.203 -17.797 1 98.5 144 THR A CA 1
ATOM 1181 C C . THR A 1 144 ? 6.48 -18.297 -17.125 1 98.5 144 THR A C 1
ATOM 1183 O O . THR A 1 144 ? 6.934 -19.438 -17 1 98.5 144 THR A O 1
ATOM 1186 N N . GLU A 1 145 ? 5.285 -17.922 -16.719 1 98.38 145 GLU A N 1
ATOM 1187 C CA . GLU A 1 145 ? 4.422 -18.875 -16.031 1 98.38 145 GLU A CA 1
ATOM 1188 C C . GLU A 1 145 ? 3.934 -19.953 -16.984 1 98.38 145 GLU A C 1
ATOM 1190 O O . GLU A 1 145 ? 3.959 -21.141 -16.656 1 98.38 145 GLU A O 1
ATOM 1195 N N . ALA A 1 146 ? 3.553 -19.562 -18.172 1 97.62 146 ALA A N 1
ATOM 1196 C CA . ALA A 1 146 ? 3.078 -20.516 -19.172 1 97.62 146 ALA A CA 1
ATOM 1197 C C . ALA A 1 146 ? 4.16 -21.547 -19.516 1 97.62 146 ALA A C 1
ATOM 1199 O O . ALA A 1 146 ? 3.893 -22.75 -19.547 1 97.62 146 ALA A O 1
ATOM 1200 N N . GLU A 1 147 ? 5.328 -21.031 -19.734 1 97.88 147 GLU A N 1
ATOM 1201 C CA . GLU A 1 147 ? 6.434 -21.906 -20.078 1 97.88 147 GLU A CA 1
ATOM 1202 C C . GLU A 1 147 ? 6.719 -22.906 -18.953 1 97.88 147 GLU A C 1
ATOM 1204 O O . GLU A 1 147 ? 6.98 -24.078 -19.203 1 97.88 147 GLU A O 1
ATOM 1209 N N . HIS A 1 148 ? 6.668 -22.469 -17.766 1 98.25 148 HIS A N 1
ATOM 1210 C CA . HIS A 1 148 ? 6.891 -23.344 -16.625 1 98.25 148 HIS A CA 1
ATOM 1211 C C . HIS A 1 148 ? 5.816 -24.438 -16.547 1 98.25 148 HIS A C 1
ATOM 1213 O O . HIS A 1 148 ? 6.129 -25.609 -16.328 1 98.25 148 HIS A O 1
ATOM 1219 N N . PHE A 1 149 ? 4.594 -24.016 -16.734 1 97.5 149 PHE A N 1
ATOM 1220 C CA . PHE A 1 149 ? 3.486 -24.969 -16.656 1 97.5 149 PHE A CA 1
ATOM 1221 C C . PHE A 1 149 ? 3.551 -25.969 -17.797 1 97.5 149 PHE A C 1
ATOM 1223 O O . PHE A 1 149 ? 3.203 -27.141 -17.625 1 97.5 149 PHE A O 1
ATOM 1230 N N . LYS A 1 150 ? 4 -25.531 -18.969 1 96.44 150 LYS A N 1
ATOM 1231 C CA . LYS A 1 150 ? 4.176 -26.438 -20.094 1 96.44 150 LYS A CA 1
ATOM 1232 C C . LYS A 1 150 ? 5.211 -27.516 -19.766 1 96.44 150 LYS A C 1
ATOM 1234 O O . LYS A 1 150 ? 4.996 -28.703 -20.047 1 96.44 150 LYS A O 1
ATOM 1239 N N . ARG A 1 151 ? 6.262 -27.094 -19.188 1 95.44 151 ARG A N 1
ATOM 1240 C CA . ARG A 1 151 ? 7.309 -28.031 -18.797 1 95.44 151 ARG A CA 1
ATOM 1241 C C . ARG A 1 151 ? 6.805 -29.016 -17.75 1 95.44 151 ARG A C 1
ATOM 1243 O O . ARG A 1 151 ? 7.086 -30.219 -17.828 1 95.44 151 ARG A O 1
ATOM 1250 N N . GLU A 1 152 ? 6.094 -28.5 -16.828 1 94 152 GLU A N 1
ATOM 1251 C CA . GLU A 1 152 ? 5.547 -29.344 -15.766 1 94 152 GLU A CA 1
ATOM 1252 C C . GLU A 1 152 ? 4.523 -30.328 -16.312 1 94 152 GLU A C 1
ATOM 1254 O O . GLU A 1 152 ? 4.477 -31.484 -15.891 1 94 152 GLU A O 1
ATOM 1259 N N . SER A 1 153 ? 3.689 -29.875 -17.203 1 91.94 153 SER A N 1
ATOM 1260 C CA . SER A 1 153 ? 2.707 -30.75 -17.828 1 91.94 153 SER A CA 1
ATOM 1261 C C . SER A 1 153 ? 3.387 -31.875 -18.609 1 91.94 153 SER A C 1
ATOM 1263 O O . SER A 1 153 ? 2.953 -33.031 -18.562 1 91.94 153 SER A O 1
ATOM 1265 N N . ALA A 1 154 ? 4.418 -31.516 -19.312 1 91.88 154 ALA A N 1
ATOM 1266 C CA . ALA A 1 154 ? 5.176 -32.5 -20.078 1 91.88 154 ALA A CA 1
ATOM 1267 C C . ALA A 1 154 ? 5.816 -33.531 -19.156 1 91.88 154 ALA A C 1
ATOM 1269 O O . ALA A 1 154 ? 5.828 -34.719 -19.453 1 91.88 154 ALA A O 1
ATOM 1270 N N . ARG A 1 155 ? 6.289 -33.062 -18.078 1 90.94 155 ARG A N 1
ATOM 1271 C CA . ARG A 1 155 ? 6.898 -33.969 -17.094 1 90.94 155 ARG A CA 1
ATOM 1272 C C . ARG A 1 155 ? 5.863 -34.906 -16.516 1 90.94 155 ARG A C 1
ATOM 1274 O O . ARG A 1 155 ? 6.113 -36.125 -16.391 1 90.94 155 ARG A O 1
ATOM 1281 N N . HIS A 1 156 ? 4.738 -34.406 -16.203 1 88.38 156 HIS A N 1
ATOM 1282 C CA . HIS A 1 156 ? 3.666 -35.219 -15.648 1 88.38 156 HIS A CA 1
ATOM 1283 C C . HIS A 1 156 ? 3.18 -36.281 -16.641 1 88.38 156 HIS A C 1
ATOM 1285 O O . HIS A 1 156 ? 2.912 -37.406 -16.281 1 88.38 156 HIS A O 1
ATOM 1291 N N . GLU A 1 157 ? 3.059 -35.844 -17.875 1 87.06 157 GLU A N 1
ATOM 1292 C CA . GLU A 1 157 ? 2.643 -36.75 -18.938 1 87.06 157 GLU A CA 1
ATOM 1293 C C . GLU A 1 157 ? 3.666 -37.875 -19.125 1 87.06 157 GLU A C 1
ATOM 1295 O O . GLU A 1 157 ? 3.297 -39.031 -19.281 1 87.06 157 GLU A O 1
ATOM 1300 N N . PHE A 1 158 ? 4.855 -37.469 -19.047 1 88.5 158 PHE A N 1
ATOM 1301 C CA . PHE A 1 158 ? 5.93 -38.469 -19.188 1 88.5 158 PHE A CA 1
ATOM 1302 C C . PHE A 1 158 ? 5.906 -39.438 -18.031 1 88.5 158 PHE A C 1
ATOM 1304 O O . PHE A 1 158 ? 6.012 -40.656 -18.234 1 88.5 158 PHE A O 1
ATOM 1311 N N . GLU A 1 159 ? 5.766 -38.938 -16.859 1 88.06 159 GLU A N 1
ATOM 1312 C CA . GLU A 1 159 ? 5.734 -39.75 -15.672 1 88.06 159 GLU A CA 1
ATOM 1313 C C . GLU A 1 159 ? 4.531 -40.688 -15.688 1 88.06 159 GLU A C 1
ATOM 1315 O O . GLU A 1 159 ? 4.645 -41.875 -15.297 1 88.06 159 GLU A O 1
ATOM 1320 N N . THR A 1 160 ? 3.443 -40.219 -16.141 1 87.19 160 THR A N 1
ATOM 1321 C CA . THR A 1 160 ? 2.236 -41.031 -16.219 1 87.19 160 THR A CA 1
ATOM 1322 C C . THR A 1 160 ? 2.4 -42.125 -17.266 1 87.19 160 THR A C 1
ATOM 1324 O O . THR A 1 160 ? 1.99 -43.281 -17.031 1 87.19 160 THR A O 1
ATOM 1327 N N . ARG A 1 161 ? 3.061 -41.75 -18.344 1 87.75 161 ARG A N 1
ATOM 1328 C CA . ARG A 1 161 ? 3.316 -42.75 -19.391 1 87.75 161 ARG A CA 1
ATOM 1329 C C . ARG A 1 161 ? 4.277 -43.812 -18.906 1 87.75 161 ARG A C 1
ATOM 1331 O O . ARG A 1 161 ? 4.078 -45 -19.203 1 87.75 161 ARG A O 1
ATOM 1338 N N . GLU A 1 162 ? 5.242 -43.375 -18.234 1 87.94 162 GLU A N 1
ATOM 1339 C CA . GLU A 1 162 ? 6.223 -44.312 -17.719 1 87.94 162 GLU A CA 1
ATOM 1340 C C . GLU A 1 162 ? 5.598 -45.25 -16.672 1 87.94 162 GLU A C 1
ATOM 1342 O O . GLU A 1 162 ? 5.895 -46.438 -16.641 1 87.94 162 GLU A O 1
ATOM 1347 N N . LYS A 1 163 ? 4.77 -44.719 -15.883 1 87.75 163 LYS A N 1
ATOM 1348 C CA . LYS A 1 163 ? 4.062 -45.5 -14.891 1 87.75 163 LYS A CA 1
ATOM 1349 C C . LYS A 1 163 ? 3.145 -46.531 -15.562 1 87.75 163 LYS A C 1
ATOM 1351 O O . LYS A 1 163 ? 3.1 -47.688 -15.164 1 87.75 163 LYS A O 1
ATOM 1356 N N . TRP A 1 164 ? 2.471 -46.094 -16.609 1 86.75 164 TRP A N 1
ATOM 1357 C CA . TRP A 1 164 ? 1.591 -46.969 -17.359 1 86.75 164 TRP A CA 1
ATOM 1358 C C . TRP A 1 164 ? 2.389 -48.094 -18.047 1 86.75 164 TRP A C 1
ATOM 1360 O O . TRP A 1 164 ? 1.975 -49.25 -18.031 1 86.75 164 TRP A O 1
ATOM 1370 N N . ARG A 1 165 ? 3.525 -47.656 -18.609 1 84.06 165 ARG A N 1
ATOM 1371 C CA . ARG A 1 165 ? 4.398 -48.625 -19.25 1 84.06 165 ARG A CA 1
ATOM 1372 C C . ARG A 1 165 ? 4.906 -49.656 -18.266 1 84.06 165 ARG A C 1
ATOM 1374 O O . ARG A 1 165 ? 4.949 -50.875 -18.562 1 84.06 165 ARG A O 1
ATOM 1381 N N . SER A 1 166 ? 5.254 -49.188 -17.125 1 86 166 SER A N 1
ATOM 1382 C CA . SER A 1 166 ? 5.75 -50.094 -16.078 1 86 166 SER A CA 1
ATOM 1383 C C . SER A 1 166 ? 4.648 -51 -15.57 1 86 166 SER A C 1
ATOM 1385 O O . SER A 1 166 ? 4.879 -52.219 -15.359 1 86 166 SER A O 1
ATOM 1387 N N . ASP A 1 167 ? 3.469 -50.531 -15.383 1 84.31 167 ASP A N 1
ATOM 1388 C CA . ASP A 1 167 ? 2.336 -51.312 -14.914 1 84.31 167 ASP A CA 1
ATOM 1389 C C . ASP A 1 167 ? 1.933 -52.375 -15.945 1 84.31 167 ASP A C 1
ATOM 1391 O O . ASP A 1 167 ? 1.625 -53.5 -15.594 1 84.31 167 ASP A O 1
ATOM 1395 N N . LEU A 1 168 ? 1.977 -52 -17.234 1 82.94 168 LEU A N 1
ATOM 1396 C CA . LEU A 1 168 ? 1.67 -52.938 -18.312 1 82.94 168 LEU A CA 1
ATOM 1397 C C . LEU A 1 168 ? 2.76 -54 -18.453 1 82.94 168 LEU A C 1
ATOM 1399 O O . LEU A 1 168 ? 2.465 -55.156 -18.688 1 82.94 168 LEU A O 1
ATOM 1403 N N . GLY A 1 169 ? 3.971 -53.594 -18.312 1 76.5 169 GLY A N 1
ATOM 1404 C CA . GLY A 1 169 ? 5.066 -54.531 -18.328 1 76.5 169 GLY A CA 1
ATOM 1405 C C . GLY A 1 169 ? 5.004 -55.531 -17.188 1 76.5 169 GLY A C 1
ATOM 1406 O O . GLY A 1 169 ? 5.324 -56.719 -17.359 1 76.5 169 GLY A O 1
ATOM 1407 N N . ALA A 1 170 ? 4.543 -55.156 -16.047 1 80.56 170 ALA A N 1
ATOM 1408 C CA . ALA A 1 170 ? 4.406 -56.031 -14.875 1 80.56 170 ALA A CA 1
ATOM 1409 C C . ALA A 1 170 ? 3.281 -57.031 -15.07 1 80.56 170 ALA A C 1
ATOM 1411 O O . ALA A 1 170 ? 3.361 -58.156 -14.586 1 80.56 170 ALA A O 1
ATOM 1412 N N . ILE A 1 171 ? 2.35 -56.688 -15.75 1 75.88 171 ILE A N 1
ATOM 1413 C CA . ILE A 1 171 ? 1.226 -57.562 -16.016 1 75.88 171 ILE A CA 1
ATOM 1414 C C . ILE A 1 171 ? 1.625 -58.594 -17.062 1 75.88 171 ILE A C 1
ATOM 1416 O O . ILE A 1 171 ? 1.252 -59.781 -16.969 1 75.88 171 ILE A O 1
ATOM 1420 N N . LEU A 1 172 ? 2.494 -58.219 -18.047 1 73.31 172 LEU A N 1
ATOM 1421 C CA . LEU A 1 172 ? 2.873 -59.094 -19.156 1 73.31 172 LEU A CA 1
ATOM 1422 C C . LEU A 1 172 ? 4.047 -60 -18.75 1 73.31 172 LEU A C 1
ATOM 1424 O O . LEU A 1 172 ? 4.324 -61 -19.422 1 73.31 172 LEU A O 1
ATOM 1428 N N . SER A 1 173 ? 4.844 -59.75 -17.719 1 63.94 173 SER A N 1
ATOM 1429 C CA . SER A 1 173 ? 5.906 -60.688 -17.328 1 63.94 173 SER A CA 1
ATOM 1430 C C . SER A 1 173 ? 5.332 -61.969 -16.75 1 63.94 173 SER A C 1
ATOM 1432 O O . SER A 1 173 ? 4.625 -61.938 -15.734 1 63.94 173 SER A O 1
ATOM 1434 N N . PRO A 1 174 ? 5.18 -63.031 -17.516 1 59.06 174 PRO A N 1
ATOM 1435 C CA . PRO A 1 174 ? 4.82 -64.375 -16.969 1 59.06 174 PRO A CA 1
ATOM 1436 C C . PRO A 1 174 ? 5.656 -64.75 -15.758 1 59.06 174 PRO A C 1
ATOM 1438 O O . PRO A 1 174 ? 6.836 -64.375 -15.68 1 59.06 174 PRO A O 1
ATOM 1441 N N . ALA A 1 175 ? 5.148 -64.938 -14.586 1 53.19 175 ALA A N 1
ATOM 1442 C CA . ALA A 1 175 ? 5.797 -65.75 -13.539 1 53.19 175 ALA A CA 1
ATOM 1443 C C . ALA A 1 175 ? 6.492 -66.938 -14.117 1 53.19 175 ALA A C 1
ATOM 1445 O O . ALA A 1 175 ? 5.848 -67.812 -14.734 1 53.19 175 ALA A O 1
ATOM 1446 N N . GLN A 1 176 ? 7.621 -67 -14.586 1 50.22 176 GLN A N 1
ATOM 1447 C CA . GLN A 1 176 ? 8.328 -68.25 -14.711 1 50.22 176 GLN A CA 1
ATOM 1448 C C . GLN A 1 176 ? 8.242 -69.062 -13.414 1 50.22 176 GLN A C 1
ATOM 1450 O O . GLN A 1 176 ? 8.75 -68.625 -12.375 1 50.22 176 GLN A O 1
ATOM 1455 N N . SER A 1 177 ? 7.176 -69.812 -13.148 1 45.72 177 SER A N 1
ATOM 1456 C CA . SER A 1 177 ? 7.23 -71 -12.258 1 45.72 177 SER A CA 1
ATOM 1457 C C . SER A 1 177 ? 8.469 -71.812 -12.523 1 45.72 177 SER A C 1
ATOM 1459 O O . SER A 1 177 ? 8.625 -72.375 -13.609 1 45.72 177 SER A O 1
ATOM 1461 N N . GLU A 1 178 ? 9.617 -71.562 -11.961 1 47.84 178 GLU A N 1
ATOM 1462 C CA . GLU A 1 178 ? 10.695 -72.5 -11.812 1 47.84 178 GLU A CA 1
ATOM 1463 C C . GLU A 1 178 ? 10.172 -73.812 -11.273 1 47.84 178 GLU A C 1
ATOM 1465 O O . GLU A 1 178 ? 9.734 -73.938 -10.125 1 47.84 178 GLU A O 1
ATOM 1470 N N . SER A 1 179 ? 9.328 -74.625 -11.992 1 46.5 179 SER A N 1
ATOM 1471 C CA . SER A 1 179 ? 9.133 -76 -11.656 1 46.5 179 SER A CA 1
ATOM 1472 C C . SER A 1 179 ? 10.469 -76.75 -11.57 1 46.5 179 SER A C 1
ATOM 1474 O O . SER A 1 179 ? 11.078 -77.062 -12.594 1 46.5 179 SER A O 1
ATOM 1476 N N . ASP A 1 180 ? 11.484 -76.438 -10.75 1 42.97 180 ASP A N 1
ATOM 1477 C CA . ASP A 1 180 ? 12.625 -77.25 -10.461 1 42.97 180 ASP A CA 1
ATOM 1478 C C . ASP A 1 180 ? 12.164 -78.562 -9.836 1 42.97 180 ASP A C 1
ATOM 1480 O O . ASP A 1 180 ? 11.984 -78.688 -8.617 1 42.97 180 ASP A O 1
ATOM 1484 N N . ASN A 1 181 ? 10.977 -79.25 -10.211 1 41.34 181 ASN A N 1
ATOM 1485 C CA . ASN A 1 181 ? 10.883 -80.562 -9.688 1 41.34 181 ASN A CA 1
ATOM 1486 C C . ASN A 1 181 ? 12.047 -81.438 -10.156 1 41.34 181 ASN A C 1
ATOM 1488 O O . ASN A 1 181 ? 12.148 -81.75 -11.344 1 41.34 181 ASN A O 1
ATOM 1492 N N . GLY A 1 182 ? 13.344 -81.312 -9.633 1 39.44 182 GLY A N 1
ATOM 1493 C CA . GLY A 1 182 ? 14.422 -82.25 -9.703 1 39.44 182 GLY A CA 1
ATOM 1494 C C . GLY A 1 182 ? 13.969 -83.688 -9.352 1 39.44 182 GLY A C 1
ATOM 1495 O O . GLY A 1 182 ? 13.945 -84.062 -8.18 1 39.44 182 GLY A O 1
ATOM 1496 N N . GLY A 1 183 ? 12.812 -84.188 -9.906 1 36.69 183 GLY A N 1
ATOM 1497 C CA . GLY A 1 183 ? 12.578 -85.625 -9.719 1 36.69 183 GLY A CA 1
ATOM 1498 C C . GLY A 1 183 ? 13.766 -86.438 -10.102 1 36.69 183 GLY A C 1
ATOM 1499 O O . GLY A 1 183 ? 14.273 -86.375 -11.227 1 36.69 183 GLY A O 1
ATOM 1500 N N . GLU A 1 184 ? 14.688 -86.812 -9.07 1 40.38 184 GLU A N 1
ATOM 1501 C CA . GLU A 1 184 ? 15.68 -87.875 -9.047 1 40.38 184 GLU A CA 1
ATOM 1502 C C . GLU A 1 184 ? 15.109 -89.125 -9.602 1 40.38 184 GLU A C 1
ATOM 1504 O O . GLU A 1 184 ? 14.117 -89.688 -9.086 1 40.38 184 GLU A O 1
ATOM 1509 N N . THR A 1 185 ? 15.047 -89.25 -10.891 1 37.72 185 THR A N 1
ATOM 1510 C CA . THR A 1 185 ? 14.758 -90.5 -11.531 1 37.72 185 THR A CA 1
ATOM 1511 C C . THR A 1 185 ? 15.648 -91.625 -10.969 1 37.72 185 THR A C 1
ATOM 1513 O O . THR A 1 185 ? 16.875 -91.5 -11.016 1 37.72 185 THR A O 1
ATOM 1516 N N . ALA A 1 186 ? 15.172 -92.188 -9.766 1 38.12 186 ALA A N 1
ATOM 1517 C CA . ALA A 1 186 ? 15.703 -93.375 -9.188 1 38.12 186 ALA A CA 1
ATOM 1518 C C . ALA A 1 186 ? 15.906 -94.438 -10.266 1 38.12 186 ALA A C 1
ATOM 1520 O O . ALA A 1 186 ? 14.984 -94.75 -11.031 1 38.12 186 ALA A O 1
ATOM 1521 N N . THR A 1 187 ? 17.109 -94.5 -10.883 1 35.66 187 THR A N 1
ATOM 1522 C CA . THR A 1 187 ? 17.578 -95.562 -11.734 1 35.66 187 THR A CA 1
ATOM 1523 C C . THR A 1 187 ? 17.359 -96.938 -11.078 1 35.66 187 THR A C 1
ATOM 1525 O O . THR A 1 187 ? 17.812 -97.188 -9.953 1 35.66 187 THR A O 1
ATOM 1528 N N . GLN A 1 188 ? 16.047 -97.438 -11.125 1 30.59 188 GLN A N 1
ATOM 1529 C CA . GLN A 1 188 ? 15.719 -98.812 -10.68 1 30.59 188 GLN A CA 1
ATOM 1530 C C . GLN A 1 188 ? 16.734 -99.812 -11.211 1 30.59 188 GLN A C 1
ATOM 1532 O O . GLN A 1 188 ? 16.953 -99.875 -12.414 1 30.59 188 GLN A O 1
ATOM 1537 N N . GLU A 1 189 ? 17.797 -99.938 -10.445 1 33.59 189 GLU A N 1
ATOM 1538 C CA . GLU A 1 189 ? 18.719 -101.062 -10.633 1 33.59 189 GLU A CA 1
ATOM 1539 C C . GLU A 1 189 ? 17.953 -102.375 -10.82 1 33.59 189 GLU A C 1
ATOM 1541 O O . GLU A 1 189 ? 17.141 -102.75 -9.977 1 33.59 189 GLU A O 1
ATOM 1546 N N . PHE A 1 190 ? 17.438 -102.625 -12.102 1 32.19 190 PHE A N 1
ATOM 1547 C CA . PHE A 1 190 ? 16.859 -103.938 -12.531 1 32.19 190 PHE A CA 1
ATOM 1548 C C . PHE A 1 190 ? 17.719 -105.062 -12.039 1 32.19 190 PHE A C 1
ATOM 1550 O O . PHE A 1 190 ? 18.906 -105.188 -12.367 1 32.19 190 PHE A O 1
ATOM 1557 N N . LEU A 1 191 ? 17.516 -105.375 -10.719 1 28.44 191 LEU A N 1
ATOM 1558 C CA . LEU A 1 191 ? 18.094 -106.562 -10.148 1 28.44 191 LEU A CA 1
ATOM 1559 C C . LEU A 1 191 ? 17.891 -107.75 -11.078 1 28.44 191 LEU A C 1
ATOM 1561 O O . LEU A 1 191 ? 16.781 -108 -11.555 1 28.44 191 LEU A O 1
ATOM 1565 N N . HIS A 1 192 ? 18.875 -108 -11.938 1 31.88 192 HIS A N 1
ATOM 1566 C CA . HIS A 1 192 ? 19.062 -109.188 -12.758 1 31.88 192 HIS A CA 1
ATOM 1567 C C . HIS A 1 192 ? 18.766 -110.438 -11.977 1 31.88 192 HIS A C 1
ATOM 1569 O O . HIS A 1 192 ? 19.531 -110.875 -11.086 1 31.88 192 HIS A O 1
ATOM 1575 N N . CYS A 1 193 ? 17.5 -110.562 -11.344 1 27.17 193 CYS A N 1
ATOM 1576 C CA . CYS A 1 193 ? 17.172 -111.812 -10.711 1 27.17 193 CYS A CA 1
ATOM 1577 C C . CYS A 1 193 ? 17.531 -113 -11.625 1 27.17 193 CYS A C 1
ATOM 1579 O O . CYS A 1 193 ? 17.297 -112.938 -12.836 1 27.17 193 CYS A O 1
ATOM 1581 N N . ARG A 1 194 ? 18.422 -113.75 -11.117 1 29.61 194 ARG A N 1
ATOM 1582 C CA . ARG A 1 194 ? 19.094 -115 -11.484 1 29.61 194 ARG A CA 1
ATOM 1583 C C . ARG A 1 194 ? 18.094 -116.125 -11.844 1 29.61 194 ARG A C 1
ATOM 1585 O O . ARG A 1 194 ? 18.219 -117.25 -11.367 1 29.61 194 ARG A O 1
ATOM 1592 N N . GLY A 1 195 ? 16.938 -115.625 -12.492 1 25.05 195 GLY A N 1
ATOM 1593 C CA . GLY A 1 195 ? 16.031 -116.75 -12.625 1 25.05 195 GLY A CA 1
ATOM 1594 C C . GLY A 1 195 ? 16.688 -118 -13.258 1 25.05 195 GLY A C 1
ATOM 1595 O O . GLY A 1 195 ? 17.547 -117.875 -14.117 1 25.05 195 GLY A O 1
ATOM 1596 N N . MET A 1 196 ? 16.828 -118.938 -12.391 1 29.78 196 MET A N 1
ATOM 1597 C CA . MET A 1 196 ? 17.266 -120.312 -12.633 1 29.78 196 MET A CA 1
ATOM 1598 C C . MET A 1 196 ? 16.531 -120.938 -13.812 1 29.78 196 MET A C 1
ATOM 1600 O O . MET A 1 196 ? 15.297 -121 -13.797 1 29.78 196 MET A O 1
ATOM 1604 N N . MET A 1 197 ? 16.875 -120.5 -15.055 1 28.08 197 MET A N 1
ATOM 1605 C CA . MET A 1 197 ? 16.281 -121.188 -16.188 1 28.08 197 MET A CA 1
ATOM 1606 C C . MET A 1 197 ? 16.422 -122.688 -16.047 1 28.08 197 MET A C 1
ATOM 1608 O O . MET A 1 197 ? 17.516 -123.25 -15.844 1 28.08 197 MET A O 1
ATOM 1612 N N . PRO A 1 198 ? 15.453 -123.312 -15.289 1 30.77 198 PRO A N 1
ATOM 1613 C CA . PRO A 1 198 ? 15.547 -124.75 -15.289 1 30.77 198 PRO A CA 1
ATOM 1614 C C . PRO A 1 198 ? 15.883 -125.312 -16.672 1 30.77 198 PRO A C 1
ATOM 1616 O O . PRO A 1 198 ? 15.758 -124.625 -17.672 1 30.77 198 PRO A O 1
ATOM 1619 N N . SER A 1 199 ? 16.391 -126.625 -16.609 1 27.12 199 SER A N 1
ATOM 1620 C CA . SER A 1 199 ? 17.016 -127.562 -17.469 1 27.12 199 SER A CA 1
ATOM 1621 C C . SER A 1 199 ? 16.062 -128 -18.562 1 27.12 199 SER A C 1
ATOM 1623 O O . SER A 1 199 ? 15.133 -128.75 -18.312 1 27.12 199 SER A O 1
ATOM 1625 N N . VAL A 1 200 ? 15.523 -127.125 -19.359 1 29.23 200 VAL A N 1
ATOM 1626 C CA . VAL A 1 200 ? 14.656 -127.812 -20.344 1 29.23 200 VAL A CA 1
ATOM 1627 C C . VAL A 1 200 ? 15.43 -128.875 -21.109 1 29.23 200 VAL A C 1
ATOM 1629 O O . VAL A 1 200 ? 16.531 -128.625 -21.594 1 29.23 200 VAL A O 1
ATOM 1632 N N . MET A 1 201 ? 15.25 -130 -20.578 1 29.44 201 MET A N 1
ATOM 1633 C CA . MET A 1 201 ? 15.578 -131.125 -21.375 1 29.44 201 MET A CA 1
ATOM 1634 C C . MET A 1 201 ? 15.031 -131 -22.797 1 29.44 201 MET A C 1
ATOM 1636 O O . MET A 1 201 ? 13.812 -131 -23 1 29.44 201 MET A O 1
ATOM 1640 N N . PRO A 1 202 ? 15.438 -130 -23.562 1 25.02 202 PRO A N 1
ATOM 1641 C CA . PRO A 1 202 ? 14.898 -130.375 -24.875 1 25.02 202 PRO A CA 1
ATOM 1642 C C . PRO A 1 202 ? 15.227 -131.75 -25.25 1 25.02 202 PRO A C 1
ATOM 1644 O O . PRO A 1 202 ? 16.406 -132.125 -25.312 1 25.02 202 PRO A O 1
ATOM 1647 N N . GLU A 1 203 ? 14.477 -132.625 -24.766 1 24.11 203 GLU A N 1
ATOM 1648 C CA . GLU A 1 203 ? 14.328 -133.75 -25.672 1 24.11 203 GLU A CA 1
ATOM 1649 C C . GLU A 1 203 ? 14.344 -133.25 -27.125 1 24.11 203 GLU A C 1
ATOM 1651 O O . GLU A 1 203 ? 14.289 -132.125 -27.406 1 24.11 203 GLU A O 1
ATOM 1656 N N . GLU A 1 204 ? 13.383 -133.875 -28.047 1 25.27 204 GLU A N 1
ATOM 1657 C CA . GLU A 1 204 ? 12.438 -134 -29.156 1 25.27 204 GLU A CA 1
ATOM 1658 C C . GLU A 1 204 ? 11.414 -132.875 -29.125 1 25.27 204 GLU A C 1
ATOM 1660 O O . GLU A 1 204 ? 10.578 -132.875 -28.219 1 25.27 204 GLU A O 1
ATOM 1665 N N . CYS A 1 205 ? 11.281 -131.625 -29.719 1 19.59 205 CYS A N 1
ATOM 1666 C CA . CYS A 1 205 ? 11.828 -130.5 -28.859 1 19.59 205 CYS A CA 1
ATOM 1667 C C . CYS A 1 205 ? 10.914 -130.25 -27.672 1 19.59 205 CYS A C 1
ATOM 1669 O O . CYS A 1 205 ? 9.688 -130.375 -27.797 1 19.59 205 CYS A O 1
ATOM 1671 N N . MET B 1 1 ? -29.5 -74.75 -36.094 1 31.25 1 MET B N 1
ATOM 1672 C CA . MET B 1 1 ? -28.672 -74.188 -37.125 1 31.25 1 MET B CA 1
ATOM 1673 C C . MET B 1 1 ? -27.531 -73.375 -36.531 1 31.25 1 MET B C 1
ATOM 1675 O O . MET B 1 1 ? -27.766 -72.438 -35.75 1 31.25 1 MET B O 1
ATOM 1679 N N . SER B 1 2 ? -26.344 -74 -36.312 1 34.47 2 SER B N 1
ATOM 1680 C CA . SER B 1 2 ? -25.125 -73.625 -35.625 1 34.47 2 SER B CA 1
ATOM 1681 C C . SER B 1 2 ? -24.453 -72.438 -36.375 1 34.47 2 SER B C 1
ATOM 1683 O O . SER B 1 2 ? -24.203 -72.562 -37.562 1 34.47 2 SER B O 1
ATOM 1685 N N . THR B 1 3 ? -24.781 -71.25 -35.969 1 39.41 3 THR B N 1
ATOM 1686 C CA . THR B 1 3 ? -24.25 -70 -36.531 1 39.41 3 THR B CA 1
ATOM 1687 C C . THR B 1 3 ? -22.719 -70.062 -36.594 1 39.41 3 THR B C 1
ATOM 1689 O O . THR B 1 3 ? -22.062 -70.312 -35.562 1 39.41 3 THR B O 1
ATOM 1692 N N . PRO B 1 4 ? -22.172 -70.312 -37.781 1 40.03 4 PRO B N 1
ATOM 1693 C CA . PRO B 1 4 ? -20.734 -70.438 -38 1 40.03 4 PRO B CA 1
ATOM 1694 C C . PRO B 1 4 ? -19.938 -69.25 -37.531 1 40.03 4 PRO B C 1
ATOM 1696 O O . PRO B 1 4 ? -20.453 -68.125 -37.594 1 40.03 4 PRO B O 1
ATOM 1699 N N . LEU B 1 5 ? -19.109 -69.375 -36.531 1 35.84 5 LEU B N 1
ATOM 1700 C CA . LEU B 1 5 ? -18.172 -68.375 -35.969 1 35.84 5 LEU B CA 1
ATOM 1701 C C . LEU B 1 5 ? -17.219 -67.875 -37.031 1 35.84 5 LEU B C 1
ATOM 1703 O O . LEU B 1 5 ? -16.469 -68.688 -37.625 1 35.84 5 LEU B O 1
ATOM 1707 N N . TYR B 1 6 ? -17.641 -66.938 -37.875 1 37.31 6 TYR B N 1
ATOM 1708 C CA . TYR B 1 6 ? -16.797 -66.25 -38.844 1 37.31 6 TYR B CA 1
ATOM 1709 C C . TYR B 1 6 ? -15.461 -65.875 -38.25 1 37.31 6 TYR B C 1
ATOM 1711 O O . TYR B 1 6 ? -15.414 -65.062 -37.344 1 37.31 6 TYR B O 1
ATOM 1719 N N . ASN B 1 7 ? -14.453 -66.812 -38.188 1 33.22 7 ASN B N 1
ATOM 1720 C CA . ASN B 1 7 ? -13.047 -66.562 -37.844 1 33.22 7 ASN B CA 1
ATOM 1721 C C . ASN B 1 7 ? -12.43 -65.5 -38.719 1 33.22 7 ASN B C 1
ATOM 1723 O O . ASN B 1 7 ? -12.289 -65.625 -39.906 1 33.22 7 ASN B O 1
ATOM 1727 N N . VAL B 1 8 ? -12.695 -64.312 -38.469 1 39.03 8 VAL B N 1
ATOM 1728 C CA . VAL B 1 8 ? -12.047 -63.188 -39.188 1 39.03 8 VAL B CA 1
ATOM 1729 C C . VAL B 1 8 ? -10.531 -63.344 -39.125 1 39.03 8 VAL B C 1
ATOM 1731 O O . VAL B 1 8 ? -9.969 -63.469 -38.031 1 39.03 8 VAL B O 1
ATOM 1734 N N . PRO B 1 9 ? -9.898 -63.969 -40.188 1 39.88 9 PRO B N 1
ATOM 1735 C CA . PRO B 1 9 ? -8.461 -64.25 -40.156 1 39.88 9 PRO B CA 1
ATOM 1736 C C . PRO B 1 9 ? -7.652 -63 -39.75 1 39.88 9 PRO B C 1
ATOM 1738 O O . PRO B 1 9 ? -8.086 -61.875 -40 1 39.88 9 PRO B O 1
ATOM 1741 N N . SER B 1 10 ? -6.777 -63.156 -38.75 1 44.09 10 SER B N 1
ATOM 1742 C CA . SER B 1 10 ? -5.902 -62.25 -38.031 1 44.09 10 SER B CA 1
ATOM 1743 C C . SER B 1 10 ? -5.055 -61.406 -38.969 1 44.09 10 SER B C 1
ATOM 1745 O O . SER B 1 10 ? -4.539 -60.344 -38.594 1 44.09 10 SER B O 1
ATOM 1747 N N . GLY B 1 11 ? -4.898 -61.938 -40.219 1 45.66 11 GLY B N 1
ATOM 1748 C CA . GLY B 1 11 ? -3.912 -61.281 -41.031 1 45.66 11 GLY B CA 1
ATOM 1749 C C . GLY B 1 11 ? -4.344 -59.906 -41.5 1 45.66 11 GLY B C 1
ATOM 1750 O O . GLY B 1 11 ? -3.514 -59.094 -41.906 1 45.66 11 GLY B O 1
ATOM 1751 N N . ASP B 1 12 ? -5.664 -59.781 -41.812 1 48.28 12 ASP B N 1
ATOM 1752 C CA . ASP B 1 12 ? -6.145 -58.625 -42.531 1 48.28 12 ASP B CA 1
ATOM 1753 C C . ASP B 1 12 ? -6.32 -57.438 -41.594 1 48.28 12 ASP B C 1
ATOM 1755 O O . ASP B 1 12 ? -6.793 -56.375 -42 1 48.28 12 ASP B O 1
ATOM 1759 N N . VAL B 1 13 ? -6.105 -57.812 -40.375 1 50.09 13 VAL B N 1
ATOM 1760 C CA . VAL B 1 13 ? -6.301 -56.688 -39.438 1 50.09 13 VAL B CA 1
ATOM 1761 C C . VAL B 1 13 ? -5.215 -55.656 -39.656 1 50.09 13 VAL B C 1
ATOM 1763 O O . VAL B 1 13 ? -5.488 -54.438 -39.625 1 50.09 13 VAL B O 1
ATOM 1766 N N . ASN B 1 14 ? -4.016 -56.156 -39.969 1 51 14 ASN B N 1
ATOM 1767 C CA . ASN B 1 14 ? -2.939 -55.219 -40.188 1 51 14 ASN B CA 1
ATOM 1768 C C . ASN B 1 14 ? -3.18 -54.375 -41.469 1 51 14 ASN B C 1
ATOM 1770 O O . ASN B 1 14 ? -2.895 -53.188 -41.469 1 51 14 ASN B O 1
ATOM 1774 N N . GLY B 1 15 ? -3.715 -55 -42.375 1 55.44 15 GLY B N 1
ATOM 1775 C CA . GLY B 1 15 ? -4.031 -54.281 -43.594 1 55.44 15 GLY B CA 1
ATOM 1776 C C . GLY B 1 15 ? -5.133 -53.25 -43.438 1 55.44 15 GLY B C 1
ATOM 1777 O O . GLY B 1 15 ? -5.051 -52.156 -43.969 1 55.44 15 GLY B O 1
ATOM 1778 N N . ILE B 1 16 ? -6.074 -53.688 -42.688 1 55.09 16 ILE B N 1
ATOM 1779 C CA . ILE B 1 16 ? -7.176 -52.75 -42.406 1 55.09 16 ILE B CA 1
ATOM 1780 C C . ILE B 1 16 ? -6.676 -51.594 -41.594 1 55.09 16 ILE B C 1
ATOM 1782 O O . ILE B 1 16 ? -7.012 -50.438 -41.844 1 55.09 16 ILE B O 1
ATOM 1786 N N . ILE B 1 17 ? -5.793 -51.906 -40.625 1 56.31 17 ILE B N 1
ATOM 1787 C CA . ILE B 1 17 ? -5.234 -50.844 -39.781 1 56.31 17 ILE B CA 1
ATOM 1788 C C . ILE B 1 17 ? -4.379 -49.906 -40.656 1 56.31 17 ILE B C 1
ATOM 1790 O O . ILE B 1 17 ? -4.484 -48.688 -40.562 1 56.31 17 ILE B O 1
ATOM 1794 N N . SER B 1 18 ? -3.734 -50.5 -41.562 1 60.03 18 SER B N 1
ATOM 1795 C CA . SER B 1 18 ? -2.893 -49.688 -42.438 1 60.03 18 SER B CA 1
ATOM 1796 C C . SER B 1 18 ? -3.736 -48.844 -43.406 1 60.03 18 SER B C 1
ATOM 1798 O O . SER B 1 18 ? -3.412 -47.688 -43.656 1 60.03 18 SER B O 1
ATOM 1800 N N . ARG B 1 19 ? -4.758 -49.344 -43.875 1 59.53 19 ARG B N 1
ATOM 1801 C CA . ARG B 1 19 ? -5.641 -48.594 -44.781 1 59.53 19 ARG B CA 1
ATOM 1802 C C . ARG B 1 19 ? -6.371 -47.469 -44.031 1 59.53 19 ARG B C 1
ATOM 1804 O O . ARG B 1 19 ? -6.52 -46.375 -44.562 1 59.53 19 ARG B O 1
ATOM 1811 N N . LEU B 1 20 ? -6.875 -47.844 -42.875 1 58.41 20 LEU B N 1
ATOM 1812 C CA . LEU B 1 20 ? -7.52 -46.812 -42.094 1 58.41 20 LEU B CA 1
ATOM 1813 C C . LEU B 1 20 ? -6.535 -45.688 -41.75 1 58.41 20 LEU B C 1
ATOM 1815 O O . LEU B 1 20 ? -6.891 -44.5 -41.781 1 58.41 20 LEU B O 1
ATOM 1819 N N . GLU B 1 21 ? -5.266 -46 -41.562 1 61.5 21 GLU B N 1
ATOM 1820 C CA . GLU B 1 21 ? -4.242 -45 -41.281 1 61.5 21 GLU B CA 1
ATOM 1821 C C . GLU B 1 21 ? -3.969 -44.156 -42.531 1 61.5 21 GLU B C 1
ATOM 1823 O O . GLU B 1 21 ? -3.814 -42.938 -42.406 1 61.5 21 GLU B O 1
ATOM 1828 N N . ARG B 1 22 ? -4.039 -44.688 -43.656 1 63.62 22 ARG B N 1
ATOM 1829 C CA . ARG B 1 22 ? -3.836 -43.938 -44.906 1 63.62 22 ARG B CA 1
ATOM 1830 C C . ARG B 1 22 ? -5.016 -43.031 -45.188 1 63.62 22 ARG B C 1
ATOM 1832 O O . ARG B 1 22 ? -4.832 -41.875 -45.625 1 63.62 22 ARG B O 1
ATOM 1839 N N . GLU B 1 23 ? -6.152 -43.5 -45.031 1 61.91 23 GLU B N 1
ATOM 1840 C CA . GLU B 1 23 ? -7.34 -42.688 -45.281 1 61.91 23 GLU B CA 1
ATOM 1841 C C . GLU B 1 23 ? -7.418 -41.531 -44.312 1 61.91 23 GLU B C 1
ATOM 1843 O O . GLU B 1 23 ? -7.773 -40.406 -44.688 1 61.91 23 GLU B O 1
ATOM 1848 N N . GLN B 1 24 ? -7.117 -41.812 -43.031 1 58.78 24 GLN B N 1
ATOM 1849 C CA . GLN B 1 24 ? -7.059 -40.75 -42.062 1 58.78 24 GLN B CA 1
ATOM 1850 C C . GLN B 1 24 ? -5.969 -39.75 -42.438 1 58.78 24 GLN B C 1
ATOM 1852 O O . GLN B 1 24 ? -6.164 -38.531 -42.281 1 58.78 24 GLN B O 1
ATOM 1857 N N . ALA B 1 25 ? -4.906 -40.156 -42.969 1 62.88 25 ALA B N 1
ATOM 1858 C CA . ALA B 1 25 ? -3.838 -39.281 -43.438 1 62.88 25 ALA B CA 1
ATOM 1859 C C . ALA B 1 25 ? -4.281 -38.469 -44.656 1 62.88 25 ALA B C 1
ATOM 1861 O O . ALA B 1 25 ? -3.973 -37.281 -44.75 1 62.88 25 ALA B O 1
ATOM 1862 N N . ARG B 1 26 ? -4.977 -39.062 -45.562 1 58.09 26 ARG B N 1
ATOM 1863 C CA . ARG B 1 26 ? -5.508 -38.344 -46.719 1 58.09 26 ARG B CA 1
ATOM 1864 C C . ARG B 1 26 ? -6.547 -37.312 -46.312 1 58.09 26 ARG B C 1
ATOM 1866 O O . ARG B 1 26 ? -6.551 -36.188 -46.812 1 58.09 26 ARG B O 1
ATOM 1873 N N . GLN B 1 27 ? -7.477 -37.75 -45.5 1 56.72 27 GLN B N 1
ATOM 1874 C CA . GLN B 1 27 ? -8.484 -36.781 -45.031 1 56.72 27 GLN B CA 1
ATOM 1875 C C . GLN B 1 27 ? -7.836 -35.625 -44.312 1 56.72 27 GLN B C 1
ATOM 1877 O O . GLN B 1 27 ? -8.242 -34.469 -44.5 1 56.72 27 GLN B O 1
ATOM 1882 N N . ARG B 1 28 ? -6.77 -35.844 -43.531 1 55.94 28 ARG B N 1
ATOM 1883 C CA . ARG B 1 28 ? -6.035 -34.75 -42.875 1 55.94 28 ARG B CA 1
ATOM 1884 C C . ARG B 1 28 ? -5.352 -33.844 -43.906 1 55.94 28 ARG B C 1
ATOM 1886 O O . ARG B 1 28 ? -5.266 -32.625 -43.719 1 55.94 28 ARG B O 1
ATOM 1893 N N . ALA B 1 29 ? -4.91 -34.375 -44.969 1 56.94 29 ALA B N 1
ATOM 1894 C CA . ALA B 1 29 ? -4.266 -33.594 -46.031 1 56.94 29 ALA B CA 1
ATOM 1895 C C . ALA B 1 29 ? -5.289 -32.75 -46.781 1 56.94 29 ALA B C 1
ATOM 1897 O O . ALA B 1 29 ? -5.035 -31.578 -47.062 1 56.94 29 ALA B O 1
ATOM 1898 N N . VAL B 1 30 ? -6.367 -33.25 -47.344 1 56.72 30 VAL B N 1
ATOM 1899 C CA . VAL B 1 30 ? -7.418 -32.531 -48.062 1 56.72 30 VAL B CA 1
ATOM 1900 C C . VAL B 1 30 ? -8.023 -31.484 -47.125 1 56.72 30 VAL B C 1
ATOM 1902 O O . VAL B 1 30 ? -8.297 -30.344 -47.562 1 56.72 30 VAL B O 1
ATOM 1905 N N . ASP B 1 31 ? -8.422 -31.828 -45.844 1 51.25 31 ASP B N 1
ATOM 1906 C CA . ASP B 1 31 ? -8.922 -30.828 -44.906 1 51.25 31 ASP B CA 1
ATOM 1907 C C . ASP B 1 31 ? -7.926 -29.688 -44.719 1 51.25 31 ASP B C 1
ATOM 1909 O O . ASP B 1 31 ? -8.32 -28.531 -44.531 1 51.25 31 ASP B O 1
ATOM 1913 N N . ARG B 1 32 ? -6.629 -30 -44.781 1 49.19 32 ARG B N 1
ATOM 1914 C CA . ARG B 1 32 ? -5.617 -28.953 -44.781 1 49.19 32 ARG B CA 1
ATOM 1915 C C . ARG B 1 32 ? -5.711 -28.078 -46.031 1 49.19 32 ARG B C 1
ATOM 1917 O O . ARG B 1 32 ? -5.48 -26.875 -45.969 1 49.19 32 ARG B O 1
ATOM 1924 N N . GLU B 1 33 ? -5.961 -28.562 -47.156 1 50.84 33 GLU B N 1
ATOM 1925 C CA . GLU B 1 33 ? -5.973 -27.812 -48.406 1 50.84 33 GLU B CA 1
ATOM 1926 C C . GLU B 1 33 ? -7.281 -27.047 -48.594 1 50.84 33 GLU B C 1
ATOM 1928 O O . GLU B 1 33 ? -7.301 -25.969 -49.188 1 50.84 33 GLU B O 1
ATOM 1933 N N . THR B 1 34 ? -8.438 -27.625 -48.5 1 47.78 34 THR B N 1
ATOM 1934 C CA . THR B 1 34 ? -9.711 -26.984 -48.781 1 47.78 34 THR B CA 1
ATOM 1935 C C . THR B 1 34 ? -10.102 -26.031 -47.656 1 47.78 34 THR B C 1
ATOM 1937 O O . THR B 1 34 ? -11.062 -25.266 -47.781 1 47.78 34 THR B O 1
ATOM 1940 N N . THR B 1 35 ? -9.773 -26.328 -46.406 1 44.81 35 THR B N 1
ATOM 1941 C CA . THR B 1 35 ? -10.055 -25.234 -45.5 1 44.81 35 THR B CA 1
ATOM 1942 C C . THR B 1 35 ? -9.305 -23.969 -45.906 1 44.81 35 THR B C 1
ATOM 1944 O O . THR B 1 35 ? -8.078 -23.984 -46.031 1 44.81 35 THR B O 1
ATOM 1947 N N . PRO B 1 36 ? -9.93 -23.141 -46.812 1 44 36 PRO B N 1
ATOM 1948 C CA . PRO B 1 36 ? -9.188 -21.891 -47 1 44 36 PRO B CA 1
ATOM 1949 C C . PRO B 1 36 ? -8.242 -21.594 -45.812 1 44 36 PRO B C 1
ATOM 1951 O O . PRO B 1 36 ? -8.492 -22.016 -44.688 1 44 36 PRO B O 1
ATOM 1954 N N . GLU B 1 37 ? -6.973 -21.453 -46.125 1 40.44 37 GLU B N 1
ATOM 1955 C CA . GLU B 1 37 ? -6.242 -20.844 -45 1 40.44 37 GLU B CA 1
ATOM 1956 C C . GLU B 1 37 ? -7.074 -19.766 -44.344 1 40.44 37 GLU B C 1
ATOM 1958 O O . GLU B 1 37 ? -7.398 -18.75 -44.938 1 40.44 37 GLU B O 1
ATOM 1963 N N . ALA B 1 38 ? -8.203 -20.062 -43.781 1 42.12 38 ALA B N 1
ATOM 1964 C CA . ALA B 1 38 ? -8.547 -18.906 -42.938 1 42.12 38 ALA B CA 1
ATOM 1965 C C . ALA B 1 38 ? -7.305 -18.094 -42.625 1 42.12 38 ALA B C 1
ATOM 1967 O O . ALA B 1 38 ? -6.348 -18.609 -42.031 1 42.12 38 ALA B O 1
ATOM 1968 N N . ILE B 1 39 ? -6.867 -17.312 -43.562 1 39.41 39 ILE B N 1
ATOM 1969 C CA . ILE B 1 39 ? -6.004 -16.297 -42.969 1 39.41 39 ILE B CA 1
ATOM 1970 C C . ILE B 1 39 ? -6.516 -15.93 -41.594 1 39.41 39 ILE B C 1
ATOM 1972 O O . ILE B 1 39 ? -7.504 -15.195 -41.469 1 39.41 39 ILE B O 1
ATOM 1976 N N . PHE B 1 40 ? -6.777 -16.875 -40.781 1 41.5 40 PHE B N 1
ATOM 1977 C CA . PHE B 1 40 ? -6.727 -16.312 -39.438 1 41.5 40 PHE B CA 1
ATOM 1978 C C . PHE B 1 40 ? -5.719 -15.18 -39.344 1 41.5 40 PHE B C 1
ATOM 1980 O O . PHE B 1 40 ? -4.508 -15.414 -39.312 1 41.5 40 PHE B O 1
ATOM 1987 N N . GLN B 1 41 ? -5.734 -14.305 -40.281 1 42.31 41 GLN B N 1
ATOM 1988 C CA . GLN B 1 41 ? -5.07 -13.094 -39.844 1 42.31 41 GLN B CA 1
ATOM 1989 C C . GLN B 1 41 ? -5.027 -13.023 -38.312 1 42.31 41 GLN B C 1
ATOM 1991 O O . GLN B 1 41 ? -5.973 -12.539 -37.688 1 42.31 41 GLN B O 1
ATOM 1996 N N . THR B 1 42 ? -5.004 -14.023 -37.594 1 44.34 42 THR B N 1
ATOM 1997 C CA . THR B 1 42 ? -4.766 -14.133 -36.156 1 44.34 42 THR B CA 1
ATOM 1998 C C . THR B 1 42 ? -3.766 -13.086 -35.688 1 44.34 42 THR B C 1
ATOM 2000 O O . THR B 1 42 ? -2.559 -13.336 -35.688 1 44.34 42 THR B O 1
ATOM 2003 N N . ASP B 1 43 ? -3.684 -12.172 -36.375 1 46.53 43 ASP B N 1
ATOM 2004 C CA . ASP B 1 43 ? -3.025 -11.109 -35.625 1 46.53 43 ASP B CA 1
ATOM 2005 C C . ASP B 1 43 ? -3.297 -11.242 -34.125 1 46.53 43 ASP B C 1
ATOM 2007 O O . ASP B 1 43 ? -3.27 -10.25 -33.375 1 46.53 43 ASP B O 1
ATOM 2011 N N . MET B 1 44 ? -4.109 -12.141 -33.75 1 55.62 44 MET B N 1
ATOM 2012 C CA . MET B 1 44 ? -4.34 -12.281 -32.312 1 55.62 44 MET B CA 1
ATOM 2013 C C . MET B 1 44 ? -3.021 -12.391 -31.547 1 55.62 44 MET B C 1
ATOM 2015 O O . MET B 1 44 ? -2.287 -13.367 -31.703 1 55.62 44 MET B O 1
ATOM 2019 N N . LYS B 1 45 ? -2.451 -11.273 -31.359 1 72 45 LYS B N 1
ATOM 2020 C CA . LYS B 1 45 ? -1.258 -11.227 -30.516 1 72 45 LYS B CA 1
ATOM 2021 C C . LYS B 1 45 ? -1.284 -12.336 -29.469 1 72 45 LYS B C 1
ATOM 2023 O O . LYS B 1 45 ? -2.332 -12.617 -28.875 1 72 45 LYS B O 1
ATOM 2028 N N . HIS B 1 46 ? -0.513 -13.359 -29.75 1 86.62 46 HIS B N 1
ATOM 2029 C CA . HIS B 1 46 ? -0.335 -14.414 -28.75 1 86.62 46 HIS B CA 1
ATOM 2030 C C . HIS B 1 46 ? -0.466 -13.859 -27.344 1 86.62 46 HIS B C 1
ATOM 2032 O O . HIS B 1 46 ? 0.138 -12.836 -27.016 1 86.62 46 HIS B O 1
ATOM 2038 N N . SER B 1 47 ? -1.56 -14.328 -26.672 1 93.62 47 SER B N 1
ATOM 2039 C CA . SER B 1 47 ? -1.739 -13.953 -25.281 1 93.62 47 SER B CA 1
ATOM 2040 C C . SER B 1 47 ? -1.253 -15.055 -24.344 1 93.62 47 SER B C 1
ATOM 2042 O O . SER B 1 47 ? -1.883 -16.109 -24.234 1 93.62 47 SER B O 1
ATOM 2044 N N . TYR B 1 48 ? -0.166 -14.773 -23.766 1 95.5 48 TYR B N 1
ATOM 2045 C CA . TYR B 1 48 ? 0.36 -15.734 -22.812 1 95.5 48 TYR B CA 1
ATOM 2046 C C . TYR B 1 48 ? -0.562 -15.859 -21.609 1 95.5 48 TYR B C 1
ATOM 2048 O O . TYR B 1 48 ? -0.653 -16.938 -21 1 95.5 48 TYR B O 1
ATOM 2056 N N . LYS B 1 49 ? -1.224 -14.812 -21.328 1 95 49 LYS B N 1
ATOM 2057 C CA . LYS B 1 49 ? -2.215 -14.883 -20.266 1 95 49 LYS B CA 1
ATOM 2058 C C . LYS B 1 49 ? -3.273 -15.945 -20.562 1 95 49 LYS B C 1
ATOM 2060 O O . LYS B 1 49 ? -3.602 -16.766 -19.703 1 95 49 LYS B O 1
ATOM 2065 N N . LEU B 1 50 ? -3.791 -15.93 -21.75 1 94.69 50 LEU B N 1
ATOM 2066 C CA . LEU B 1 50 ? -4.793 -16.906 -22.156 1 94.69 50 LEU B CA 1
ATOM 2067 C C . LEU B 1 50 ? -4.215 -18.328 -22.125 1 94.69 50 LEU B C 1
ATOM 2069 O O . LEU B 1 50 ? -4.883 -19.266 -21.672 1 94.69 50 LEU B O 1
ATOM 2073 N N . GLU B 1 51 ? -3.008 -18.406 -22.609 1 95.5 51 GLU B N 1
ATOM 2074 C CA . GLU B 1 51 ? -2.33 -19.703 -22.562 1 95.5 51 GLU B CA 1
ATOM 2075 C C . GLU B 1 51 ? -2.219 -20.219 -21.141 1 95.5 51 GLU B C 1
ATOM 2077 O O . GLU B 1 51 ? -2.467 -21.406 -20.875 1 95.5 51 GLU B O 1
ATOM 2082 N N . CYS B 1 52 ? -1.861 -19.312 -20.234 1 96.19 52 CYS B N 1
ATOM 2083 C CA . CYS B 1 52 ? -1.767 -19.703 -18.828 1 96.19 52 CYS B CA 1
ATOM 2084 C C . CYS B 1 52 ? -3.119 -20.141 -18.281 1 96.19 52 CYS B C 1
ATOM 2086 O O . CYS B 1 52 ? -3.207 -21.141 -17.562 1 96.19 52 CYS B O 1
ATOM 2088 N N . GLU B 1 53 ? -4.152 -19.438 -18.672 1 94.12 53 GLU B N 1
ATOM 2089 C CA . GLU B 1 53 ? -5.496 -19.797 -18.219 1 94.12 53 GLU B CA 1
ATOM 2090 C C . GLU B 1 53 ? -5.863 -21.219 -18.656 1 94.12 53 GLU B C 1
ATOM 2092 O O . GLU B 1 53 ? -6.422 -21.984 -17.875 1 94.12 53 GLU B O 1
ATOM 2097 N N . LEU B 1 54 ? -5.52 -21.562 -19.828 1 94.69 54 LEU B N 1
ATOM 2098 C CA . LEU B 1 54 ? -5.809 -22.891 -20.375 1 94.69 54 LEU B CA 1
ATOM 2099 C C . LEU B 1 54 ? -5.008 -23.969 -19.641 1 94.69 54 LEU B C 1
ATOM 2101 O O . LEU B 1 54 ? -5.531 -25.031 -19.328 1 94.69 54 LEU B O 1
ATOM 2105 N N . LEU B 1 55 ? -3.795 -23.656 -19.375 1 95.25 55 LEU B N 1
ATOM 2106 C CA . LEU B 1 55 ? -2.939 -24.594 -18.672 1 95.25 55 LEU B CA 1
ATOM 2107 C C . LEU B 1 55 ? -3.416 -24.797 -17.234 1 95.25 55 LEU B C 1
ATOM 2109 O O . LEU B 1 55 ? -3.422 -25.906 -16.719 1 95.25 55 LEU B O 1
ATOM 2113 N N . HIS B 1 56 ? -3.883 -23.703 -16.578 1 95.06 56 HIS B N 1
ATOM 2114 C CA . HIS B 1 56 ? -4.363 -23.734 -15.195 1 95.06 56 HIS B CA 1
ATOM 2115 C C . HIS B 1 56 ? -5.609 -24.609 -15.078 1 95.06 56 HIS B C 1
ATOM 2117 O O . HIS B 1 56 ? -5.848 -25.219 -14.023 1 95.06 56 HIS B O 1
ATOM 2123 N N . ALA B 1 57 ? -6.418 -24.672 -16.109 1 92.94 57 ALA B N 1
ATOM 2124 C CA . ALA B 1 57 ? -7.688 -25.391 -16.078 1 92.94 57 ALA B CA 1
ATOM 2125 C C . ALA B 1 57 ? -7.473 -26.875 -15.805 1 92.94 57 ALA B C 1
ATOM 2127 O O . ALA B 1 57 ? -8.398 -27.578 -15.398 1 92.94 57 ALA B O 1
ATOM 2128 N N . LYS B 1 58 ? -6.238 -27.312 -15.961 1 91.88 58 LYS B N 1
ATOM 2129 C CA . LYS B 1 58 ? -5.906 -28.734 -15.789 1 91.88 58 LYS B CA 1
ATOM 2130 C C . LYS B 1 58 ? -5.633 -29.047 -14.32 1 91.88 58 LYS B C 1
ATOM 2132 O O . LYS B 1 58 ? -5.5 -30.219 -13.953 1 91.88 58 LYS B O 1
ATOM 2137 N N . TYR B 1 59 ? -5.527 -27.984 -13.531 1 93.62 59 TYR B N 1
ATOM 2138 C CA . TYR B 1 59 ? -5.07 -28.188 -12.156 1 93.62 59 TYR B CA 1
ATOM 2139 C C . TYR B 1 59 ? -6.047 -27.578 -11.164 1 93.62 59 TYR B C 1
ATOM 2141 O O . TYR B 1 59 ? -6.805 -26.672 -11.5 1 93.62 59 TYR B O 1
ATOM 2149 N N . GLU B 1 60 ? -5.984 -28.109 -9.938 1 92.81 60 GLU B N 1
ATOM 2150 C CA . GLU B 1 60 ? -6.684 -27.469 -8.828 1 92.81 60 GLU B CA 1
ATOM 2151 C C . GLU B 1 60 ? -5.922 -26.234 -8.328 1 92.81 60 GLU B C 1
ATOM 2153 O O . GLU B 1 60 ? -4.707 -26.141 -8.508 1 92.81 60 GLU B O 1
ATOM 2158 N N . ASP B 1 61 ? -6.625 -25.344 -7.672 1 89.56 61 ASP B N 1
ATOM 2159 C CA . ASP B 1 61 ? -6.062 -24.078 -7.227 1 89.56 61 ASP B CA 1
ATOM 2160 C C . ASP B 1 61 ? -4.801 -24.297 -6.391 1 89.56 61 ASP B C 1
ATOM 2162 O O . ASP B 1 61 ? -3.781 -23.641 -6.617 1 89.56 61 ASP B O 1
ATOM 2166 N N . ASP B 1 62 ? -4.859 -25.141 -5.438 1 91 62 ASP B N 1
ATOM 2167 C CA . ASP B 1 62 ? -3.723 -25.391 -4.555 1 91 62 ASP B CA 1
ATOM 2168 C C . ASP B 1 62 ? -2.531 -25.938 -5.336 1 91 62 ASP B C 1
ATOM 2170 O O . ASP B 1 62 ? -1.38 -25.641 -5.016 1 91 62 ASP B O 1
ATOM 2174 N N . GLU B 1 63 ? -2.818 -26.781 -6.379 1 94.12 63 GLU B N 1
ATOM 2175 C CA . GLU B 1 63 ? -1.76 -27.328 -7.219 1 94.12 63 GLU B CA 1
ATOM 2176 C C . GLU B 1 63 ? -1.09 -26.234 -8.047 1 94.12 63 GLU B C 1
ATOM 2178 O O . GLU B 1 63 ? 0.127 -26.25 -8.25 1 94.12 63 GLU B O 1
ATOM 2183 N N . ILE B 1 64 ? -1.93 -25.297 -8.523 1 94.56 64 ILE B N 1
ATOM 2184 C CA . ILE B 1 64 ? -1.396 -24.188 -9.312 1 94.56 64 ILE B CA 1
ATOM 2185 C C . ILE B 1 64 ? -0.367 -23.422 -8.484 1 94.56 64 ILE B C 1
ATOM 2187 O O . ILE B 1 64 ? 0.736 -23.141 -8.961 1 94.56 64 ILE B O 1
ATOM 2191 N N . ASP B 1 65 ? -0.704 -23.109 -7.258 1 93.38 65 ASP B N 1
ATOM 2192 C CA . ASP B 1 65 ? 0.194 -22.359 -6.383 1 93.38 65 ASP B CA 1
ATOM 2193 C C . ASP B 1 65 ? 1.486 -23.125 -6.133 1 93.38 65 ASP B C 1
ATOM 2195 O O . ASP B 1 65 ? 2.572 -22.547 -6.113 1 93.38 65 ASP B O 1
ATOM 2199 N N . ARG B 1 66 ? 1.347 -24.438 -5.941 1 94.38 66 ARG B N 1
ATOM 2200 C CA . ARG B 1 66 ? 2.52 -25.281 -5.711 1 94.38 66 ARG B CA 1
ATOM 2201 C C . ARG B 1 66 ? 3.436 -25.281 -6.93 1 94.38 66 ARG B C 1
ATOM 2203 O O . ARG B 1 66 ? 4.656 -25.172 -6.793 1 94.38 66 ARG B O 1
ATOM 2210 N N . ILE B 1 67 ? 2.822 -25.438 -8.094 1 96.5 67 ILE B N 1
ATOM 2211 C CA . ILE B 1 67 ? 3.6 -25.469 -9.328 1 96.5 67 ILE B CA 1
ATOM 2212 C C . ILE B 1 67 ? 4.312 -24.141 -9.523 1 96.5 67 ILE B C 1
ATOM 2214 O O . ILE B 1 67 ? 5.48 -24.094 -9.914 1 96.5 67 ILE B O 1
ATOM 2218 N N . ARG B 1 68 ? 3.641 -23.031 -9.273 1 97.06 68 ARG B N 1
ATOM 2219 C CA . ARG B 1 68 ? 4.23 -21.703 -9.43 1 97.06 68 ARG B CA 1
ATOM 2220 C C . ARG B 1 68 ? 5.48 -21.547 -8.57 1 97.06 68 ARG B C 1
ATOM 2222 O O . ARG B 1 68 ? 6.438 -20.891 -8.961 1 97.06 68 ARG B O 1
ATOM 2229 N N . LEU B 1 69 ? 5.453 -22.156 -7.375 1 96.5 69 LEU B N 1
ATOM 2230 C CA . LEU B 1 69 ? 6.574 -22.031 -6.453 1 96.5 69 LEU B CA 1
ATOM 2231 C C . LEU B 1 69 ? 7.855 -22.562 -7.078 1 96.5 69 LEU B C 1
ATOM 2233 O O . LEU B 1 69 ? 8.953 -22.234 -6.633 1 96.5 69 LEU B O 1
ATOM 2237 N N . GLY B 1 70 ? 7.703 -23.375 -8.148 1 97.12 70 GLY B N 1
ATOM 2238 C CA . GLY B 1 70 ? 8.859 -23.922 -8.836 1 97.12 70 GLY B CA 1
ATOM 2239 C C . GLY B 1 70 ? 9.492 -22.969 -9.828 1 97.12 70 GLY B C 1
ATOM 2240 O O . GLY B 1 70 ? 10.578 -23.234 -10.352 1 97.12 70 GLY B O 1
ATOM 2241 N N . ILE B 1 71 ? 8.867 -21.859 -10.086 1 98.06 71 ILE B N 1
ATOM 2242 C CA . ILE B 1 71 ? 9.406 -20.875 -11.016 1 98.06 71 ILE B CA 1
ATOM 2243 C C . ILE B 1 71 ? 10.641 -20.203 -10.406 1 98.06 71 ILE B C 1
ATOM 2245 O O . ILE B 1 71 ? 10.562 -19.641 -9.312 1 98.06 71 ILE B O 1
ATOM 2249 N N . ALA B 1 72 ? 11.773 -20.203 -11.109 1 96.75 72 ALA B N 1
ATOM 2250 C CA . ALA B 1 72 ? 13.039 -19.703 -10.562 1 96.75 72 ALA B CA 1
ATOM 2251 C C . ALA B 1 72 ? 13.289 -18.266 -10.984 1 96.75 72 ALA B C 1
ATOM 2253 O O . ALA B 1 72 ? 14.188 -17.594 -10.453 1 96.75 72 ALA B O 1
ATOM 2254 N N . ASP B 1 73 ? 12.547 -17.734 -11.852 1 97.69 73 ASP B N 1
ATOM 2255 C CA . ASP B 1 73 ? 12.781 -16.422 -12.438 1 97.69 73 ASP B CA 1
ATOM 2256 C C . ASP B 1 73 ? 12.539 -15.312 -11.414 1 97.69 73 ASP B C 1
ATOM 2258 O O . ASP B 1 73 ? 11.414 -15.117 -10.961 1 97.69 73 ASP B O 1
ATOM 2262 N N . SER B 1 74 ? 13.531 -14.508 -11.164 1 96.88 74 SER B N 1
ATOM 2263 C CA . SER B 1 74 ? 13.453 -13.453 -10.156 1 96.88 74 SER B CA 1
ATOM 2264 C C . SER B 1 74 ? 12.539 -12.32 -10.609 1 96.88 74 SER B C 1
ATOM 2266 O O . SER B 1 74 ? 11.836 -11.719 -9.797 1 96.88 74 SER B O 1
ATOM 2268 N N . ASN B 1 75 ? 12.57 -12.047 -11.859 1 97.44 75 ASN B N 1
ATOM 2269 C CA . ASN B 1 75 ? 11.703 -10.984 -12.375 1 97.44 75 ASN B CA 1
ATOM 2270 C C . ASN B 1 75 ? 10.227 -11.352 -12.242 1 97.44 75 ASN B C 1
ATOM 2272 O O . ASN B 1 75 ? 9.406 -10.492 -11.93 1 97.44 75 ASN B O 1
ATOM 2276 N N . TYR B 1 76 ? 9.914 -12.594 -12.477 1 98.31 76 TYR B N 1
ATOM 2277 C CA . TYR B 1 76 ? 8.562 -13.094 -12.258 1 98.31 76 TYR B CA 1
ATOM 2278 C C . TYR B 1 76 ? 8.109 -12.852 -10.828 1 98.31 76 TYR B C 1
ATOM 2280 O O . TYR B 1 76 ? 7.031 -12.305 -10.594 1 98.31 76 TYR B O 1
ATOM 2288 N N . TRP B 1 77 ? 8.984 -13.133 -9.898 1 98.06 77 TRP B N 1
ATOM 2289 C CA . TRP B 1 77 ? 8.609 -13.055 -8.492 1 98.06 77 TRP B CA 1
ATOM 2290 C C . TRP B 1 77 ? 8.602 -11.602 -8.016 1 98.06 77 TRP B C 1
ATOM 2292 O O . TRP B 1 77 ? 7.816 -11.242 -7.133 1 98.06 77 TRP B O 1
ATOM 2302 N N . GLN B 1 78 ? 9.477 -10.797 -8.602 1 97.56 78 GLN B N 1
ATOM 2303 C CA . GLN B 1 78 ? 9.414 -9.375 -8.273 1 97.56 78 GLN B CA 1
ATOM 2304 C C . GLN B 1 78 ? 8.062 -8.781 -8.664 1 97.56 78 GLN B C 1
ATOM 2306 O O . GLN B 1 78 ? 7.449 -8.047 -7.883 1 97.56 78 GLN B O 1
ATOM 2311 N N . LYS B 1 79 ? 7.605 -9.117 -9.805 1 97.5 79 LYS B N 1
ATOM 2312 C CA . LYS B 1 79 ? 6.301 -8.641 -10.258 1 97.5 79 LYS B CA 1
ATOM 2313 C C . LYS B 1 79 ? 5.18 -9.195 -9.383 1 97.5 79 LYS B C 1
ATOM 2315 O O . LYS B 1 79 ? 4.234 -8.477 -9.047 1 97.5 79 LYS B O 1
ATOM 2320 N N . ASP B 1 80 ? 5.312 -10.453 -9.062 1 97.75 80 ASP B N 1
ATOM 2321 C CA . ASP B 1 80 ? 4.324 -11.086 -8.195 1 97.75 80 ASP B CA 1
ATOM 2322 C C . ASP B 1 80 ? 4.281 -10.398 -6.828 1 97.75 80 ASP B C 1
ATOM 2324 O O . ASP B 1 80 ? 3.205 -10.164 -6.277 1 97.75 80 ASP B O 1
ATOM 2328 N N . ALA B 1 81 ? 5.426 -10.047 -6.316 1 97.56 81 ALA B N 1
ATOM 2329 C CA . ALA B 1 81 ? 5.516 -9.352 -5.031 1 97.56 81 ALA B CA 1
ATOM 2330 C C . ALA B 1 81 ? 4.883 -7.969 -5.105 1 97.56 81 ALA B C 1
ATOM 2332 O O . ALA B 1 81 ? 4.168 -7.555 -4.191 1 97.56 81 ALA B O 1
ATOM 2333 N N . ASP B 1 82 ? 5.191 -7.281 -6.199 1 96 82 ASP B N 1
ATOM 2334 C CA . ASP B 1 82 ? 4.594 -5.965 -6.398 1 96 82 ASP B CA 1
ATOM 2335 C C . ASP B 1 82 ? 3.068 -6.055 -6.418 1 96 82 ASP B C 1
ATOM 2337 O O . ASP B 1 82 ? 2.385 -5.234 -5.797 1 96 82 ASP B O 1
ATOM 2341 N N . PHE B 1 83 ? 2.598 -6.996 -7.109 1 96.62 83 PHE B N 1
ATOM 2342 C CA . PHE B 1 83 ? 1.155 -7.199 -7.191 1 96.62 83 PHE B CA 1
ATOM 2343 C C . PHE B 1 83 ? 0.583 -7.566 -5.824 1 96.62 83 PHE B C 1
ATOM 2345 O O . PHE B 1 83 ? -0.455 -7.035 -5.422 1 96.62 83 PHE B O 1
ATOM 2352 N N . ALA B 1 84 ? 1.253 -8.484 -5.105 1 96.81 84 ALA B N 1
ATOM 2353 C CA . ALA B 1 84 ? 0.817 -8.898 -3.773 1 96.81 84 ALA B CA 1
ATOM 2354 C C . ALA B 1 84 ? 0.771 -7.715 -2.814 1 96.81 84 ALA B C 1
ATOM 2356 O O . ALA B 1 84 ? -0.123 -7.625 -1.97 1 96.81 84 ALA B O 1
ATOM 2357 N N . ALA B 1 85 ? 1.729 -6.859 -2.959 1 96.38 85 ALA B N 1
ATOM 2358 C CA . ALA B 1 85 ? 1.77 -5.652 -2.135 1 96.38 85 ALA B CA 1
ATOM 2359 C C . ALA B 1 85 ? 0.538 -4.785 -2.371 1 96.38 85 ALA B C 1
ATOM 2361 O O . ALA B 1 85 ? -0.064 -4.277 -1.423 1 96.38 85 ALA B O 1
ATOM 2362 N N . HIS B 1 86 ? 0.186 -4.664 -3.6 1 93.81 86 HIS B N 1
ATOM 2363 C CA . HIS B 1 86 ? -0.999 -3.885 -3.941 1 93.81 86 HIS B CA 1
ATOM 2364 C C . HIS B 1 86 ? -2.264 -4.531 -3.387 1 93.81 86 HIS B C 1
ATOM 2366 O O . HIS B 1 86 ? -3.15 -3.84 -2.881 1 93.81 86 HIS B O 1
ATOM 2372 N N . CYS B 1 87 ? -2.309 -5.809 -3.51 1 94.56 87 CYS B N 1
ATOM 2373 C CA . CYS B 1 87 ? -3.455 -6.527 -2.967 1 94.56 87 CYS B CA 1
ATOM 2374 C C . CYS B 1 87 ? -3.551 -6.34 -1.457 1 94.56 87 CYS B C 1
ATOM 2376 O O . CYS B 1 87 ? -4.641 -6.113 -0.924 1 94.56 87 CYS B O 1
ATOM 2378 N N . LEU B 1 88 ? -2.441 -6.391 -0.79 1 95.44 88 LEU B N 1
ATOM 2379 C CA . LEU B 1 88 ? -2.395 -6.211 0.657 1 95.44 88 LEU B CA 1
ATOM 2380 C C . LEU B 1 88 ? -2.893 -4.82 1.045 1 95.44 88 LEU B C 1
ATOM 2382 O O . LEU B 1 88 ? -3.729 -4.684 1.941 1 95.44 88 LEU B O 1
ATOM 2386 N N . LEU B 1 89 ? -2.373 -3.881 0.35 1 94.56 89 LEU B N 1
ATOM 2387 C CA . LEU B 1 89 ? -2.768 -2.506 0.641 1 94.56 89 LEU B CA 1
ATOM 2388 C C . LEU B 1 89 ? -4.27 -2.32 0.46 1 94.56 89 LEU B C 1
ATOM 2390 O O . LEU B 1 89 ? -4.93 -1.711 1.304 1 94.56 89 LEU B O 1
ATOM 2394 N N . ASN B 1 90 ? -4.801 -2.811 -0.621 1 93.56 90 ASN B N 1
ATOM 2395 C CA . ASN B 1 90 ? -6.227 -2.686 -0.9 1 93.56 90 ASN B CA 1
ATOM 2396 C C . ASN B 1 90 ? -7.07 -3.352 0.183 1 93.56 90 ASN B C 1
ATOM 2398 O O . ASN B 1 90 ? -8.086 -2.801 0.612 1 93.56 90 ASN B O 1
ATOM 2402 N N . ALA B 1 91 ? -6.609 -4.492 0.577 1 94.06 91 ALA B N 1
ATOM 2403 C CA . ALA B 1 91 ? -7.336 -5.195 1.633 1 94.06 91 ALA B CA 1
ATOM 2404 C C . ALA B 1 91 ? -7.289 -4.414 2.943 1 94.06 91 ALA B C 1
ATOM 2406 O O . ALA B 1 91 ? -8.305 -4.266 3.623 1 94.06 91 ALA B O 1
ATOM 2407 N N . LEU B 1 92 ? -6.145 -3.928 3.275 1 94.69 92 LEU B N 1
ATOM 2408 C CA . LEU B 1 92 ? -5.957 -3.137 4.484 1 94.69 92 LEU B CA 1
ATOM 2409 C C . LEU B 1 92 ? -6.832 -1.889 4.461 1 94.69 92 LEU B C 1
ATOM 2411 O O . LEU B 1 92 ? -7.508 -1.583 5.445 1 94.69 92 LEU B O 1
ATOM 2415 N N . LEU B 1 93 ? -6.832 -1.231 3.393 1 95.31 93 LEU B N 1
ATOM 2416 C CA . LEU B 1 93 ? -7.613 -0.008 3.25 1 95.31 93 LEU B CA 1
ATOM 2417 C C . LEU B 1 93 ? -9.109 -0.305 3.328 1 95.31 93 LEU B C 1
ATOM 2419 O O . LEU B 1 93 ? -9.867 0.459 3.93 1 95.31 93 LEU B O 1
ATOM 2423 N N . ALA B 1 94 ? -9.5 -1.389 2.705 1 94.06 94 ALA B N 1
ATOM 2424 C CA . ALA B 1 94 ? -10.906 -1.779 2.762 1 94.06 94 ALA B CA 1
ATOM 2425 C C . ALA B 1 94 ? -11.344 -2.033 4.199 1 94.06 94 ALA B C 1
ATOM 2427 O O . ALA B 1 94 ? -12.414 -1.58 4.617 1 94.06 94 ALA B O 1
ATOM 2428 N N . ASN B 1 95 ? -10.523 -2.715 4.914 1 95.81 95 ASN B N 1
ATOM 2429 C CA . ASN B 1 95 ? -10.82 -3.004 6.312 1 95.81 95 ASN B CA 1
ATOM 2430 C C . ASN B 1 95 ? -10.852 -1.731 7.156 1 95.81 95 ASN B C 1
ATOM 2432 O O . ASN B 1 95 ? -11.742 -1.558 7.992 1 95.81 95 ASN B O 1
ATOM 2436 N N . LEU B 1 96 ? -9.922 -0.868 6.953 1 96.81 96 LEU B N 1
ATOM 2437 C CA . LEU B 1 96 ? -9.875 0.394 7.684 1 96.81 96 LEU B CA 1
ATOM 2438 C C . LEU B 1 96 ? -11.094 1.25 7.375 1 96.81 96 LEU B C 1
ATOM 2440 O O . LEU B 1 96 ? -11.68 1.852 8.273 1 96.81 96 LEU B O 1
ATOM 2444 N N . ARG B 1 97 ? -11.445 1.304 6.102 1 96.56 97 ARG B N 1
ATOM 2445 C CA . ARG B 1 97 ? -12.617 2.072 5.711 1 96.56 97 ARG B CA 1
ATOM 2446 C C . ARG B 1 97 ? -13.875 1.547 6.406 1 96.56 97 ARG B C 1
ATOM 2448 O O . ARG B 1 97 ? -14.688 2.326 6.906 1 96.56 97 ARG B O 1
ATOM 2455 N N . LYS B 1 98 ? -14 0.254 6.422 1 96.19 98 LYS B N 1
ATOM 2456 C CA . LYS B 1 98 ? -15.148 -0.361 7.086 1 96.19 98 LYS B CA 1
ATOM 2457 C C . LYS B 1 98 ? -15.188 0.008 8.562 1 96.19 98 LYS B C 1
ATOM 2459 O O . LYS B 1 98 ? -16.25 0.351 9.094 1 96.19 98 LYS B O 1
ATOM 2464 N N . ARG B 1 99 ? -14.109 -0.03 9.227 1 96.56 99 ARG B N 1
ATOM 2465 C CA . ARG B 1 99 ? -14.008 0.242 10.656 1 96.56 99 ARG B CA 1
ATOM 2466 C C . ARG B 1 99 ? -14.297 1.711 10.961 1 96.56 99 ARG B C 1
ATOM 2468 O O . ARG B 1 99 ? -14.844 2.043 12.008 1 96.56 99 ARG B O 1
ATOM 2475 N N . HIS B 1 100 ? -13.953 2.57 9.984 1 97.81 100 HIS B N 1
ATOM 2476 C CA . HIS B 1 100 ? -14.055 4 10.242 1 97.81 100 HIS B CA 1
ATOM 2477 C C . HIS B 1 100 ? -15.289 4.594 9.562 1 97.81 100 HIS B C 1
ATOM 2479 O O . HIS B 1 100 ? -15.398 5.812 9.414 1 97.81 100 HIS B O 1
ATOM 2485 N N . THR B 1 101 ? -16.125 3.754 9.055 1 97 101 THR B N 1
ATOM 2486 C CA . THR B 1 101 ? -17.375 4.215 8.453 1 97 101 THR B CA 1
ATOM 2487 C C . THR B 1 101 ? -18.547 3.924 9.375 1 97 101 THR B C 1
ATOM 2489 O O . THR B 1 101 ? -18.734 2.785 9.812 1 97 101 THR B O 1
ATOM 2492 N N . THR B 1 102 ? -19.203 4.953 9.828 1 96.44 102 THR B N 1
ATOM 2493 C CA . THR B 1 102 ? -20.422 4.863 10.633 1 96.44 102 THR B CA 1
ATOM 2494 C C . THR B 1 102 ? -21.578 5.562 9.93 1 96.44 102 THR B C 1
ATOM 2496 O O . THR B 1 102 ? -21.438 6.699 9.469 1 96.44 102 THR B O 1
ATOM 2499 N N . ASP B 1 103 ? -22.703 4.891 9.758 1 96.06 103 ASP B N 1
ATOM 2500 C CA . ASP B 1 103 ? -23.922 5.434 9.148 1 96.06 103 ASP B CA 1
ATOM 2501 C C . ASP B 1 103 ? -23.625 5.992 7.754 1 96.06 103 ASP B C 1
ATOM 2503 O O . ASP B 1 103 ? -24.047 7.102 7.422 1 96.06 103 ASP B O 1
ATOM 2507 N N . GLY B 1 104 ? -22.734 5.312 7.055 1 94.31 104 GLY B N 1
ATOM 2508 C CA . GLY B 1 104 ? -22.469 5.656 5.668 1 94.31 104 GLY B CA 1
ATOM 2509 C C . GLY B 1 104 ? -21.469 6.789 5.52 1 94.31 104 GLY B C 1
ATOM 2510 O O . GLY B 1 104 ? -21.109 7.16 4.402 1 94.31 104 GLY B O 1
ATOM 2511 N N . VAL B 1 105 ? -20.984 7.324 6.641 1 96.31 105 VAL B N 1
ATOM 2512 C CA . VAL B 1 105 ? -20.031 8.422 6.598 1 96.31 105 VAL B CA 1
ATOM 2513 C C . VAL B 1 105 ? -18.672 7.93 7.082 1 96.31 105 VAL B C 1
ATOM 2515 O O . VAL B 1 105 ? -18.547 7.41 8.195 1 96.31 105 VAL B O 1
ATOM 2518 N N . THR B 1 106 ? -17.656 8.07 6.18 1 96.88 106 THR B N 1
ATOM 2519 C CA . THR B 1 106 ? -16.312 7.637 6.531 1 96.88 106 THR B CA 1
ATOM 2520 C C . THR B 1 106 ? -15.547 8.758 7.238 1 96.88 106 THR B C 1
ATOM 2522 O O . THR B 1 106 ? -15.508 9.891 6.754 1 96.88 106 THR B O 1
ATOM 2525 N N . ASP B 1 107 ? -14.992 8.484 8.352 1 98.12 107 ASP B N 1
ATOM 2526 C CA . ASP B 1 107 ? -14.102 9.383 9.086 1 98.12 107 ASP B CA 1
ATOM 2527 C C . ASP B 1 107 ? -12.664 9.258 8.586 1 98.12 107 ASP B C 1
ATOM 2529 O O . ASP B 1 107 ? -11.852 8.562 9.188 1 98.12 107 ASP B O 1
ATOM 2533 N N . PHE B 1 108 ? -12.375 10 7.562 1 97.81 108 PHE B N 1
ATOM 2534 C CA . PHE B 1 108 ? -11.07 9.898 6.91 1 97.81 108 PHE B CA 1
ATOM 2535 C C . PHE B 1 108 ? -9.969 10.445 7.809 1 97.81 108 PHE B C 1
ATOM 2537 O O . PHE B 1 108 ? -8.812 10.031 7.695 1 97.81 108 PHE B O 1
ATOM 2544 N N . ARG B 1 109 ? -10.281 11.336 8.68 1 97.5 109 ARG B N 1
ATOM 2545 C CA . ARG B 1 109 ? -9.281 11.852 9.609 1 97.5 109 ARG B CA 1
ATOM 2546 C C . ARG B 1 109 ? -8.766 10.75 10.523 1 97.5 109 ARG B C 1
ATOM 2548 O O . ARG B 1 109 ? -7.551 10.57 10.672 1 97.5 109 ARG B O 1
ATOM 2555 N N . SER B 1 110 ? -9.688 10.008 11.109 1 97.38 110 SER B N 1
ATOM 2556 C CA . SER B 1 110 ? -9.305 8.883 11.953 1 97.38 110 SER B CA 1
ATOM 2557 C C . SER B 1 110 ? -8.57 7.809 11.164 1 97.38 110 SER B C 1
ATOM 2559 O O . SER B 1 110 ? -7.617 7.203 11.656 1 97.38 110 SER B O 1
ATOM 2561 N N . MET B 1 111 ? -9.023 7.586 9.945 1 97.69 111 MET B N 1
ATOM 2562 C CA . MET B 1 111 ? -8.352 6.621 9.078 1 97.69 111 MET B CA 1
ATOM 2563 C C . MET B 1 111 ? -6.914 7.039 8.797 1 97.69 111 MET B C 1
ATOM 2565 O O . MET B 1 111 ? -6 6.219 8.883 1 97.69 111 MET B O 1
ATOM 2569 N N . SER B 1 112 ? -6.734 8.312 8.461 1 97.62 112 SER B N 1
ATOM 2570 C CA . SER B 1 112 ? -5.395 8.828 8.203 1 97.62 112 SER B CA 1
ATOM 2571 C C . SER B 1 112 ? -4.508 8.688 9.438 1 97.62 112 SER B C 1
ATOM 2573 O O . SER B 1 112 ? -3.348 8.281 9.328 1 97.62 112 SER B O 1
ATOM 2575 N N . THR B 1 113 ? -5.023 8.969 10.578 1 96 113 THR B N 1
ATOM 2576 C CA . THR B 1 113 ? -4.281 8.867 11.836 1 96 113 THR B CA 1
ATOM 2577 C C . THR B 1 113 ? -3.824 7.434 12.078 1 96 113 THR B C 1
ATOM 2579 O O . THR B 1 113 ? -2.674 7.195 12.453 1 96 113 THR B O 1
ATOM 2582 N N . GLU B 1 114 ? -4.699 6.527 11.828 1 97.12 114 GLU B N 1
ATOM 2583 C CA . GLU B 1 114 ? -4.344 5.125 12.031 1 97.12 114 GLU B CA 1
ATOM 2584 C C . GLU B 1 114 ? -3.281 4.68 11.031 1 97.12 114 GLU B C 1
ATOM 2586 O O . GLU B 1 114 ? -2.346 3.959 11.391 1 97.12 114 GLU B O 1
ATOM 2591 N N . LEU B 1 115 ? -3.445 5.074 9.805 1 97.19 115 LEU B N 1
ATOM 2592 C CA . LEU B 1 115 ? -2.469 4.727 8.781 1 97.19 115 LEU B CA 1
ATOM 2593 C C . LEU B 1 115 ? -1.093 5.289 9.125 1 97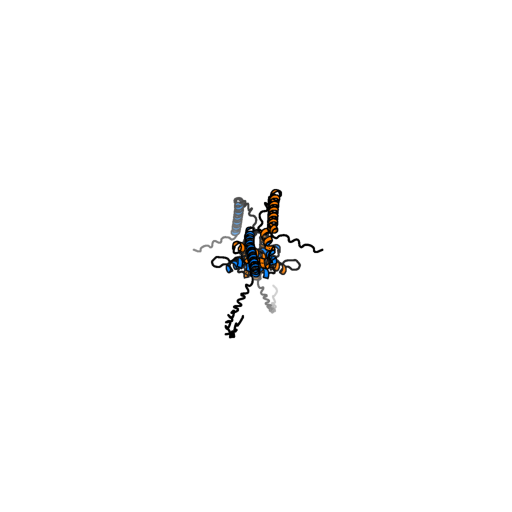.19 115 LEU B C 1
ATOM 2595 O O . LEU B 1 115 ? -0.076 4.621 8.922 1 97.19 115 LEU B O 1
ATOM 2599 N N . ARG B 1 116 ? -1.052 6.449 9.664 1 95.44 116 ARG B N 1
ATOM 2600 C CA . ARG B 1 116 ? 0.205 7.051 10.094 1 95.44 116 ARG B CA 1
ATOM 2601 C C . ARG B 1 116 ? 0.819 6.266 11.25 1 95.44 116 ARG B C 1
ATOM 2603 O O . ARG B 1 116 ? 2.031 6.047 11.281 1 95.44 116 ARG B O 1
ATOM 2610 N N . ARG B 1 117 ? -0.01 5.879 12.148 1 94.94 117 ARG B N 1
ATOM 2611 C CA . ARG B 1 117 ? 0.463 5.066 13.266 1 94.94 117 ARG B CA 1
ATOM 2612 C C . ARG B 1 117 ? 1.08 3.762 12.773 1 94.94 117 ARG B C 1
ATOM 2614 O O . ARG B 1 117 ? 2.148 3.357 13.234 1 94.94 117 ARG B O 1
ATOM 2621 N N . LEU B 1 118 ? 0.425 3.139 11.812 1 94.75 118 LEU B N 1
ATOM 2622 C CA . LEU B 1 118 ? 0.934 1.9 11.234 1 94.75 118 LEU B CA 1
ATOM 2623 C C . LEU B 1 118 ? 2.262 2.139 10.523 1 94.75 118 LEU B C 1
ATOM 2625 O O . LEU B 1 118 ? 3.164 1.301 10.586 1 94.75 118 LEU B O 1
ATOM 2629 N N . SER B 1 119 ? 2.336 3.236 9.852 1 95.62 119 SER B N 1
ATOM 2630 C CA . SER B 1 119 ? 3.588 3.586 9.18 1 95.62 119 SER B CA 1
ATOM 2631 C C . SER B 1 119 ? 4.715 3.787 10.188 1 95.62 119 SER B C 1
ATOM 2633 O O . SER B 1 119 ? 5.855 3.396 9.938 1 95.62 119 SER B O 1
ATOM 2635 N N . GLU B 1 120 ? 4.398 4.395 11.273 1 94.5 120 GLU B N 1
ATOM 2636 C CA . GLU B 1 120 ? 5.383 4.598 12.328 1 94.5 120 GLU B CA 1
ATOM 2637 C C . GLU B 1 120 ? 5.879 3.266 12.883 1 94.5 120 GLU B C 1
ATOM 2639 O O . GLU B 1 120 ? 7.062 3.121 13.203 1 94.5 120 GLU B O 1
ATOM 2644 N N . GLU B 1 121 ? 4.996 2.342 12.992 1 93.69 121 GLU B N 1
ATOM 2645 C CA . GLU B 1 121 ? 5.363 1.006 13.453 1 93.69 121 GLU B CA 1
ATOM 2646 C C . GLU B 1 121 ? 6.344 0.343 12.484 1 93.69 121 GLU B C 1
ATOM 2648 O O . GLU B 1 121 ? 7.09 -0.56 12.875 1 93.69 121 GLU B O 1
ATOM 2653 N N . GLN B 1 122 ? 6.258 0.823 11.203 1 93.69 122 GLN B N 1
ATOM 2654 C CA . GLN B 1 122 ? 7.176 0.302 10.203 1 93.69 122 GLN B CA 1
ATOM 2655 C C . GLN B 1 122 ? 8.477 1.104 10.172 1 93.69 122 GLN B C 1
ATOM 2657 O O . GLN B 1 122 ? 9.328 0.888 9.305 1 93.69 122 GLN B O 1
ATOM 2662 N N . GLY B 1 123 ? 8.641 2.15 11.094 1 93.56 123 GLY B N 1
ATOM 2663 C CA . GLY B 1 123 ? 9.898 2.865 11.234 1 93.56 123 GLY B CA 1
ATOM 2664 C C . GLY B 1 123 ? 9.875 4.242 10.594 1 93.56 123 GLY B C 1
ATOM 2665 O O . GLY B 1 123 ? 10.898 4.922 10.539 1 93.56 123 GLY B O 1
ATOM 2666 N N . GLN B 1 124 ? 8.758 4.609 10.125 1 93.44 124 GLN B N 1
ATOM 2667 C CA . GLN B 1 124 ? 8.648 5.934 9.523 1 93.44 124 GLN B CA 1
ATOM 2668 C C . GLN B 1 124 ? 8.281 6.984 10.57 1 93.44 124 GLN B C 1
ATOM 2670 O O . GLN B 1 124 ? 7.207 6.926 11.172 1 93.44 124 GLN B O 1
ATOM 2675 N N . SER B 1 125 ? 9.094 7.922 10.719 1 91.62 125 SER B N 1
ATOM 2676 C CA . SER B 1 125 ? 8.836 8.977 11.695 1 91.62 125 SER B CA 1
ATOM 2677 C C . SER B 1 125 ? 7.809 9.977 11.18 1 91.62 125 SER B C 1
ATOM 2679 O O . SER B 1 125 ? 7.551 10.039 9.977 1 91.62 125 SER B O 1
ATOM 2681 N N . SER B 1 126 ? 7.27 10.75 12.102 1 88.69 126 SER B N 1
ATOM 2682 C CA . SER B 1 126 ? 6.336 11.805 11.734 1 88.69 126 SER B CA 1
ATOM 2683 C C . SER B 1 126 ? 7 12.844 10.844 1 88.69 126 SER B C 1
ATOM 2685 O O . SER B 1 126 ? 6.363 13.398 9.945 1 88.69 126 SER B O 1
ATOM 2687 N N . GLN B 1 127 ? 8.219 13.109 11.094 1 89.75 127 GLN B N 1
ATOM 2688 C CA . GLN B 1 127 ? 8.977 14.062 10.281 1 89.75 127 GLN B CA 1
ATOM 2689 C C . GLN B 1 127 ? 9.125 13.57 8.852 1 89.75 127 GLN B C 1
ATOM 2691 O O . GLN B 1 127 ? 9.008 14.352 7.902 1 89.75 127 GLN B O 1
ATOM 2696 N N . GLN B 1 128 ? 9.406 12.258 8.766 1 91.5 128 GLN B N 1
ATOM 2697 C CA . GLN B 1 128 ? 9.531 11.672 7.438 1 91.5 128 GLN B CA 1
ATOM 2698 C C . GLN B 1 128 ? 8.211 11.766 6.668 1 91.5 128 GLN B C 1
ATOM 2700 O O . GLN B 1 128 ? 8.211 12.07 5.473 1 91.5 128 GLN B O 1
ATOM 2705 N N . PHE B 1 129 ? 7.109 11.484 7.375 1 92.81 129 PHE B N 1
ATOM 2706 C CA . PHE B 1 129 ? 5.797 11.594 6.75 1 92.81 129 PHE B CA 1
ATOM 2707 C C . PHE B 1 129 ? 5.551 13.008 6.246 1 92.81 129 PHE B C 1
ATOM 2709 O O . PHE B 1 129 ? 5.078 13.203 5.125 1 92.81 129 PHE B O 1
ATOM 2716 N N . ARG B 1 130 ? 5.906 14.07 7.008 1 90.69 130 ARG B N 1
ATOM 2717 C CA . ARG B 1 130 ? 5.719 15.469 6.629 1 90.69 130 ARG B CA 1
ATOM 2718 C C . ARG B 1 130 ? 6.523 15.812 5.383 1 90.69 130 ARG B C 1
ATOM 2720 O O . ARG B 1 130 ? 6.027 16.5 4.484 1 90.69 130 ARG B O 1
ATOM 2727 N N . ARG B 1 131 ? 7.723 15.328 5.352 1 90.38 131 ARG B N 1
ATOM 2728 C CA . ARG B 1 131 ? 8.57 15.578 4.188 1 90.38 131 ARG B CA 1
ATOM 2729 C C . ARG B 1 131 ? 7.984 14.914 2.941 1 90.38 131 ARG B C 1
ATOM 2731 O O . ARG B 1 131 ? 8.031 15.492 1.853 1 90.38 131 ARG B O 1
ATOM 2738 N N . GLN B 1 132 ? 7.414 13.742 3.199 1 93.81 132 GLN B N 1
ATOM 2739 C CA . GLN B 1 132 ? 6.852 13.016 2.062 1 93.81 132 GLN B CA 1
ATOM 2740 C C . GLN B 1 132 ? 5.594 13.711 1.538 1 93.81 132 GLN B C 1
ATOM 2742 O O . GLN B 1 132 ? 5.309 13.656 0.34 1 93.81 132 GLN B O 1
ATOM 2747 N N . ARG B 1 133 ? 4.832 14.352 2.398 1 94.94 133 ARG B N 1
ATOM 2748 C CA . ARG B 1 133 ? 3.645 15.086 1.967 1 94.94 133 ARG B CA 1
ATOM 2749 C C . ARG B 1 133 ? 4 16.156 0.947 1 94.94 133 ARG B C 1
ATOM 2751 O O . ARG B 1 133 ? 3.158 16.562 0.142 1 94.94 133 ARG B O 1
ATOM 2758 N N . ASP B 1 134 ? 5.277 16.578 0.92 1 91.75 134 ASP B N 1
ATOM 2759 C CA . ASP B 1 134 ? 5.73 17.609 -0.002 1 91.75 134 ASP B CA 1
ATOM 2760 C C . ASP B 1 134 ? 5.598 17.156 -1.452 1 91.75 134 ASP B C 1
ATOM 2762 O O . ASP B 1 134 ? 5.602 17.984 -2.371 1 91.75 134 ASP B O 1
ATOM 2766 N N . THR B 1 135 ? 5.496 15.859 -1.564 1 93.44 135 THR B N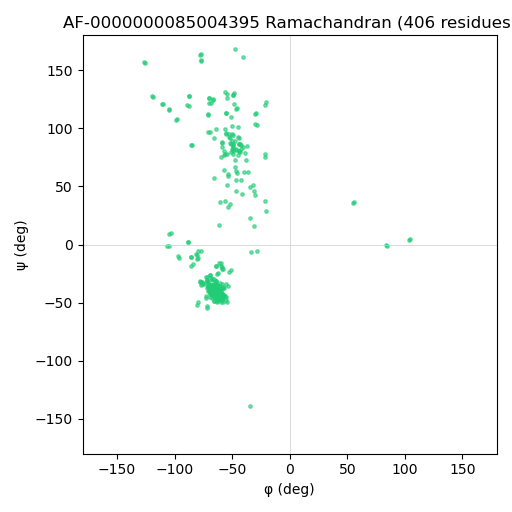 1
ATOM 2767 C CA . THR B 1 135 ? 5.391 15.336 -2.922 1 93.44 135 THR B CA 1
ATOM 2768 C C . THR B 1 135 ? 3.961 15.469 -3.441 1 93.44 135 THR B C 1
ATOM 2770 O O . THR B 1 135 ? 3.707 15.289 -4.633 1 93.44 135 THR B O 1
ATOM 2773 N N . ILE B 1 136 ? 2.984 15.789 -2.535 1 94.94 136 ILE B N 1
ATOM 2774 C CA . ILE B 1 136 ? 1.604 16 -2.959 1 94.94 136 ILE B CA 1
ATOM 2775 C C . ILE B 1 136 ? 1.513 17.25 -3.828 1 94.94 136 ILE B C 1
ATOM 2777 O O . ILE B 1 136 ? 1.932 18.328 -3.414 1 94.94 136 ILE B O 1
ATOM 2781 N N . THR B 1 137 ? 0.973 17.172 -5.043 1 93.38 137 THR B N 1
ATOM 2782 C CA . THR B 1 137 ? 0.932 18.297 -5.98 1 93.38 137 THR B CA 1
ATOM 2783 C C . THR B 1 137 ? -0.479 18.859 -6.078 1 93.38 137 THR B C 1
ATOM 2785 O O . THR B 1 137 ? -0.709 19.844 -6.793 1 93.38 137 THR B O 1
ATOM 2788 N N . ASP B 1 138 ? -1.41 18.297 -5.379 1 95.25 138 ASP B N 1
ATOM 2789 C CA . ASP B 1 138 ? -2.801 18.734 -5.418 1 95.25 138 ASP B CA 1
ATOM 2790 C C . ASP B 1 138 ? -2.963 20.094 -4.73 1 95.25 138 ASP B C 1
ATOM 2792 O O . ASP B 1 138 ? -2.906 20.188 -3.502 1 95.25 138 ASP B O 1
ATOM 2796 N N . GLU B 1 139 ? -3.271 21.172 -5.426 1 95.88 139 GLU B N 1
ATOM 2797 C CA . GLU B 1 139 ? -3.344 22.531 -4.902 1 95.88 139 GLU B CA 1
ATOM 2798 C C . GLU B 1 139 ? -4.562 22.719 -4.004 1 95.88 139 GLU B C 1
ATOM 2800 O O . GLU B 1 139 ? -4.523 23.484 -3.045 1 95.88 139 GLU B O 1
ATOM 2805 N N . GLN B 1 140 ? -5.625 21.938 -4.266 1 96.75 140 GLN B N 1
ATOM 2806 C CA . GLN B 1 140 ? -6.793 22.047 -3.398 1 96.75 140 GLN B CA 1
ATOM 2807 C C . GLN B 1 140 ? -6.488 21.516 -2.002 1 96.75 140 GLN B C 1
ATOM 2809 O O . GLN B 1 140 ? -6.98 22.047 -1.007 1 96.75 140 GLN B O 1
ATOM 2814 N N . TYR B 1 141 ? -5.676 20.5 -1.947 1 98.06 141 TYR B N 1
ATOM 2815 C CA . TYR B 1 141 ? -5.203 19.938 -0.687 1 98.06 141 TYR B CA 1
ATOM 2816 C C . TYR B 1 141 ? -4.445 20.984 0.124 1 98.06 141 TYR B C 1
ATOM 2818 O O . TYR B 1 141 ? -4.762 21.219 1.292 1 98.06 141 TYR B O 1
ATOM 2826 N N . TRP B 1 142 ? -3.584 21.641 -0.549 1 98 142 TRP B N 1
ATOM 2827 C CA . TRP B 1 142 ? -2.738 22.625 0.125 1 98 142 TRP B CA 1
ATOM 2828 C C . TRP B 1 142 ? -3.52 23.906 0.431 1 98 142 TRP B C 1
ATOM 2830 O O . TRP B 1 142 ? -3.273 24.562 1.445 1 98 142 TRP B O 1
ATOM 2840 N N . GLU B 1 143 ? -4.488 24.25 -0.441 1 97.94 143 GLU B N 1
ATOM 2841 C CA . GLU B 1 143 ? -5.332 25.422 -0.193 1 97.94 143 GLU B CA 1
ATOM 2842 C C . GLU B 1 143 ? -6.117 25.266 1.107 1 97.94 143 GLU B C 1
ATOM 2844 O O . GLU B 1 143 ? -6.16 26.188 1.925 1 97.94 143 GLU B O 1
ATOM 2849 N N . THR B 1 144 ? -6.688 24.141 1.296 1 98.5 144 THR B N 1
ATOM 2850 C CA . THR B 1 144 ? -7.453 23.859 2.506 1 98.5 144 THR B CA 1
ATOM 2851 C C . THR B 1 144 ? -6.578 24.016 3.746 1 98.5 144 THR B C 1
ATOM 2853 O O . THR B 1 144 ? -6.996 24.609 4.738 1 98.5 144 THR B O 1
ATOM 2856 N N . GLU B 1 145 ? -5.375 23.484 3.637 1 98.38 145 GLU B N 1
ATOM 2857 C CA . GLU B 1 145 ? -4.461 23.547 4.77 1 98.38 145 GLU B CA 1
ATOM 2858 C C . GLU B 1 145 ? -3.984 24.969 5.02 1 98.38 145 GLU B C 1
ATOM 2860 O O . GLU B 1 145 ? -3.965 25.438 6.16 1 98.38 145 GLU B O 1
ATOM 2865 N N . ALA B 1 146 ? -3.672 25.688 3.969 1 97.69 146 ALA B N 1
ATOM 2866 C CA . ALA B 1 146 ? -3.217 27.062 4.094 1 97.69 146 ALA B CA 1
ATOM 2867 C C . ALA B 1 146 ? -4.285 27.938 4.746 1 97.69 146 ALA B C 1
ATOM 2869 O O . ALA B 1 146 ? -3.99 28.719 5.656 1 97.69 146 ALA B O 1
ATOM 2870 N N . GLU B 1 147 ? -5.48 27.781 4.258 1 97.88 147 GLU B N 1
ATOM 2871 C CA . GLU B 1 147 ? -6.578 28.562 4.801 1 97.88 147 GLU B CA 1
ATOM 2872 C C . GLU B 1 147 ? -6.785 28.281 6.289 1 97.88 147 GLU B C 1
ATOM 2874 O O . GLU B 1 147 ? -7.027 29.203 7.074 1 97.88 147 GLU B O 1
ATOM 2879 N N . HIS B 1 148 ? -6.688 27.078 6.652 1 98.25 148 HIS B N 1
ATOM 2880 C CA . HIS B 1 148 ? -6.836 26.703 8.055 1 98.25 148 HIS B CA 1
ATOM 2881 C C . HIS B 1 148 ? -5.734 27.328 8.906 1 98.25 148 HIS B C 1
ATOM 2883 O O . HIS B 1 148 ? -6.004 27.875 9.984 1 98.25 148 HIS B O 1
ATOM 2889 N N . PHE B 1 149 ? -4.523 27.25 8.406 1 97.44 149 PHE B N 1
ATOM 2890 C CA . PHE B 1 149 ? -3.395 27.797 9.148 1 97.44 149 PHE B CA 1
ATOM 2891 C C . PHE B 1 149 ? -3.484 29.312 9.25 1 97.44 149 PHE B C 1
ATOM 2893 O O . PHE B 1 149 ? -3.1 29.906 10.266 1 97.44 149 PHE B O 1
ATOM 2900 N N . LYS B 1 150 ? -3.99 29.953 8.219 1 96.38 150 LYS B N 1
ATOM 2901 C CA . LYS B 1 150 ? -4.195 31.406 8.266 1 96.38 150 LYS B CA 1
ATOM 2902 C C . LYS B 1 150 ? -5.188 31.781 9.359 1 96.38 150 LYS B C 1
ATOM 2904 O O . LYS B 1 150 ? -4.957 32.75 10.102 1 96.38 150 LYS B O 1
ATOM 2909 N N . ARG B 1 151 ? -6.219 31.047 9.43 1 95.44 151 ARG B N 1
ATOM 2910 C CA . ARG B 1 151 ? -7.223 31.297 10.461 1 95.44 151 ARG B CA 1
ATOM 2911 C C . ARG B 1 151 ? -6.648 31.078 11.852 1 95.44 151 ARG B C 1
ATOM 2913 O O . ARG B 1 151 ? -6.902 31.859 12.766 1 95.44 151 ARG B O 1
ATOM 2920 N N . GLU B 1 152 ? -5.906 30.047 11.977 1 94.06 152 GLU B N 1
ATOM 2921 C CA . GLU B 1 152 ? -5.293 29.734 13.266 1 94.06 152 GLU B CA 1
ATOM 2922 C C . GLU B 1 152 ? -4.273 30.812 13.656 1 94.06 152 GLU B C 1
ATOM 2924 O O . GLU B 1 152 ? -4.172 31.172 14.828 1 94.06 152 GLU B O 1
ATOM 2929 N N . SER B 1 153 ? -3.492 31.234 12.719 1 92.06 153 SER B N 1
ATOM 2930 C CA . SER B 1 153 ? -2.518 32.281 12.969 1 92.06 153 SER B CA 1
ATOM 2931 C C . SER B 1 153 ? -3.199 33.594 13.406 1 92.06 153 SER B C 1
ATOM 2933 O O . SER B 1 153 ? -2.732 34.25 14.328 1 92.06 153 SER B O 1
ATOM 2935 N N . ALA B 1 154 ? -4.273 33.875 12.758 1 91.94 154 ALA B N 1
ATOM 2936 C CA . ALA B 1 154 ? -5.039 35.094 13.102 1 91.94 154 ALA B CA 1
ATOM 2937 C C . ALA B 1 154 ? -5.605 34.969 14.516 1 91.94 154 ALA B C 1
ATOM 2939 O O . ALA B 1 154 ? -5.602 35.938 15.273 1 91.94 154 ALA B O 1
ATOM 2940 N N . ARG B 1 155 ? -6.047 33.812 14.82 1 90.88 155 ARG B N 1
ATOM 2941 C CA . ARG B 1 155 ? -6.582 33.594 16.156 1 90.88 155 ARG B CA 1
ATOM 2942 C C . ARG B 1 155 ? -5.492 33.719 17.219 1 90.88 155 ARG B C 1
ATOM 2944 O O . ARG B 1 155 ? -5.707 34.375 18.25 1 90.88 155 ARG B O 1
ATOM 2951 N N . HIS B 1 156 ? -4.371 33.219 16.953 1 88.19 156 HIS B N 1
ATOM 2952 C CA . HIS B 1 156 ? -3.25 33.281 17.875 1 88.19 156 HIS B CA 1
ATOM 2953 C C . HIS B 1 156 ? -2.783 34.719 18.062 1 88.19 156 HIS B C 1
ATOM 2955 O O . HIS B 1 156 ? -2.465 35.125 19.172 1 88.19 156 HIS B O 1
ATOM 2961 N N . GLU B 1 157 ? -2.729 35.438 16.969 1 87.12 157 GLU B N 1
ATOM 2962 C CA . GLU B 1 157 ? -2.336 36.844 17.031 1 87.12 157 GLU B CA 1
ATOM 2963 C C . GLU B 1 157 ? -3.336 37.656 17.844 1 87.12 157 GLU B C 1
ATOM 2965 O O . GLU B 1 157 ? -2.943 38.5 18.641 1 87.12 157 GLU B O 1
ATOM 2970 N N . PHE B 1 158 ? -4.531 37.344 17.625 1 88.25 158 PHE B N 1
ATOM 2971 C CA . PHE B 1 158 ? -5.582 38.031 18.375 1 88.25 158 PHE B CA 1
ATOM 2972 C C . PHE B 1 158 ? -5.477 37.719 19.859 1 88.25 158 PHE B C 1
ATOM 2974 O O . PHE B 1 158 ? -5.559 38.625 20.688 1 88.25 158 PHE B O 1
ATOM 2981 N N . GLU B 1 159 ? -5.301 36.469 20.156 1 87.81 159 GLU B N 1
ATOM 2982 C CA . GLU B 1 159 ? -5.188 36.062 21.547 1 87.81 159 GLU B CA 1
ATOM 2983 C C . GLU B 1 159 ? -3.963 36.656 22.219 1 87.81 159 GLU B C 1
ATOM 2985 O O . GLU B 1 159 ? -4.023 37.094 23.375 1 87.81 159 GLU B O 1
ATOM 2990 N N . THR B 1 160 ? -2.924 36.75 21.5 1 87.19 160 THR B N 1
ATOM 2991 C CA . THR B 1 160 ? -1.7 37.344 22.031 1 87.19 160 THR B CA 1
ATOM 2992 C C . THR B 1 160 ? -1.882 38.844 22.266 1 87.19 160 THR B C 1
ATOM 2994 O O . THR B 1 160 ? -1.431 39.344 23.297 1 87.19 160 THR B O 1
ATOM 2997 N N . ARG B 1 161 ? -2.605 39.438 21.344 1 87.56 161 ARG B N 1
ATOM 2998 C CA . ARG B 1 161 ? -2.885 40.875 21.484 1 87.56 161 ARG B CA 1
ATOM 2999 C C . ARG B 1 161 ? -3.789 41.125 22.672 1 87.56 161 ARG B C 1
ATOM 3001 O O . ARG B 1 161 ? -3.568 42.094 23.422 1 87.56 161 ARG B O 1
ATOM 3008 N N . GLU B 1 162 ? -4.734 40.312 22.781 1 87.88 162 GLU B N 1
ATOM 3009 C CA . GLU B 1 162 ? -5.66 40.469 23.906 1 87.88 162 GLU B CA 1
ATOM 3010 C C . GLU B 1 162 ? -4.961 40.219 25.234 1 87.88 162 GLU B C 1
ATOM 3012 O O . GLU B 1 162 ? -5.223 40.906 26.219 1 87.88 162 GLU B O 1
ATOM 3017 N N . LYS B 1 163 ? -4.102 39.25 25.266 1 87.56 163 LYS B N 1
ATOM 3018 C CA 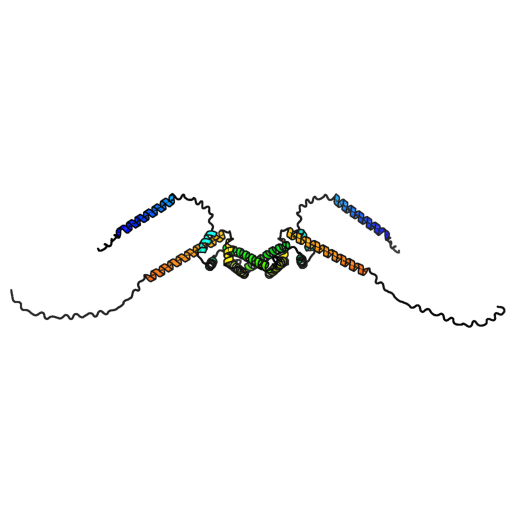. LYS B 1 163 ? -3.328 38.969 26.469 1 87.56 163 LYS B CA 1
ATOM 3019 C C . LYS B 1 163 ? -2.416 40.156 26.812 1 87.56 163 LYS B C 1
ATOM 3021 O O . LYS B 1 163 ? -2.318 40.562 27.984 1 87.56 163 LYS B O 1
ATOM 3026 N N . TRP B 1 164 ? -1.818 40.75 25.781 1 86.44 164 TRP B N 1
ATOM 3027 C CA . TRP B 1 164 ? -0.956 41.906 25.984 1 86.44 164 TRP B CA 1
ATOM 3028 C C . TRP B 1 164 ? -1.758 43.094 26.5 1 86.44 164 TRP B C 1
ATOM 3030 O O . TRP B 1 164 ? -1.315 43.812 27.406 1 86.44 164 TRP B O 1
ATOM 3040 N N . ARG B 1 165 ? -2.934 43.25 25.891 1 83.62 165 ARG B N 1
ATOM 3041 C CA . ARG B 1 165 ? -3.814 44.312 26.297 1 83.62 165 ARG B CA 1
ATOM 3042 C C . ARG B 1 165 ? -4.242 44.156 27.75 1 83.62 165 ARG B C 1
ATOM 3044 O O . ARG B 1 165 ? -4.27 45.125 28.516 1 83.62 165 ARG B O 1
ATOM 3051 N N . SER B 1 166 ? -4.535 42.969 28.109 1 85.62 166 SER B N 1
ATOM 3052 C CA . SER B 1 166 ? -4.957 42.688 29.469 1 85.62 166 SER B CA 1
ATOM 3053 C C . SER B 1 166 ? -3.807 42.875 30.453 1 85.62 166 SER B C 1
ATOM 3055 O O . SER B 1 166 ? -3.994 43.406 31.547 1 85.62 166 SER B O 1
ATOM 3057 N N . ASP B 1 167 ? -2.635 42.469 30.125 1 83.75 167 ASP B N 1
ATOM 3058 C CA . ASP B 1 167 ? -1.459 42.594 30.984 1 83.75 167 ASP B CA 1
ATOM 3059 C C . ASP B 1 167 ? -1.07 44.062 31.156 1 83.75 167 ASP B C 1
ATOM 3061 O O . ASP B 1 167 ? -0.71 44.469 32.25 1 83.75 167 ASP B O 1
ATOM 3065 N N . LEU B 1 168 ? -1.187 44.844 30.094 1 82.44 168 LEU B N 1
ATOM 3066 C CA . LEU B 1 168 ? -0.897 46.281 30.156 1 82.44 168 LEU B CA 1
ATOM 3067 C C . LEU B 1 168 ? -1.961 47 30.969 1 82.44 168 LEU B C 1
ATOM 3069 O O . LEU B 1 168 ? -1.643 47.938 31.734 1 82.44 168 LEU B O 1
ATOM 3073 N N . GLY B 1 169 ? -3.176 46.594 30.781 1 75.94 169 GLY B N 1
ATOM 3074 C CA . GLY B 1 169 ? -4.242 47.188 31.578 1 75.94 169 GLY B CA 1
ATOM 3075 C C . GLY B 1 169 ? -4.102 46.906 33.062 1 75.94 169 GLY B C 1
ATOM 3076 O O . GLY B 1 169 ? -4.414 47.75 33.906 1 75.94 169 GLY B O 1
ATOM 3077 N N . ALA B 1 170 ? -3.59 45.781 33.438 1 79.56 170 ALA B N 1
ATOM 3078 C CA . ALA B 1 170 ? -3.375 45.406 34.844 1 79.56 170 ALA B CA 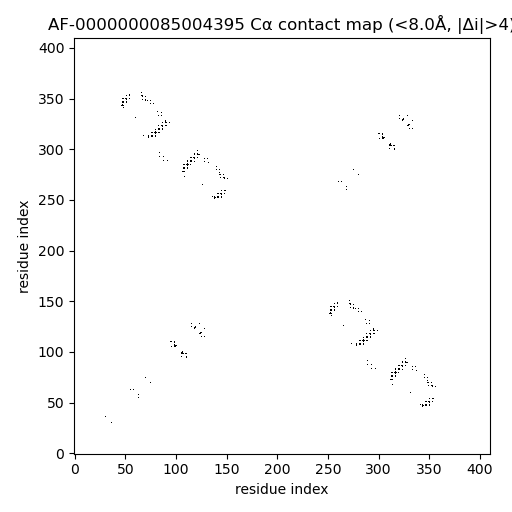1
ATOM 3079 C C . ALA B 1 170 ? -2.23 46.188 35.469 1 79.56 170 ALA B C 1
ATOM 3081 O O . ALA B 1 170 ? -2.248 46.5 36.656 1 79.56 170 ALA B O 1
ATOM 3082 N N . ILE B 1 171 ? -1.321 46.531 34.688 1 75.56 171 ILE B N 1
ATOM 3083 C CA . ILE B 1 171 ? -0.187 47.312 35.188 1 75.56 171 ILE B CA 1
ATOM 3084 C C . ILE B 1 171 ? -0.608 48.75 35.375 1 75.56 171 ILE B C 1
ATOM 3086 O O . ILE B 1 171 ? -0.19 49.406 36.344 1 75.56 171 ILE B O 1
ATOM 3090 N N . LEU B 1 172 ? -1.517 49.312 34.5 1 71.75 172 LEU B N 1
ATOM 3091 C CA . LEU B 1 172 ? -1.925 50.688 34.562 1 71.75 172 LEU B CA 1
ATOM 3092 C C . LEU B 1 172 ? -3.049 50.906 35.562 1 71.75 172 LEU B C 1
ATOM 3094 O O . LEU B 1 172 ? -3.314 52.031 36 1 71.75 172 LEU B O 1
ATOM 3098 N N . SER B 1 173 ? -3.811 49.906 36.062 1 63.03 173 SER B N 1
ATOM 3099 C CA . SER B 1 173 ? -4.82 50.156 37.094 1 63.03 173 SER B CA 1
ATOM 3100 C C . SER B 1 173 ? -4.172 50.469 38.438 1 63.03 173 SER B C 1
ATOM 3102 O O . SER B 1 173 ? -3.449 49.625 39 1 63.03 173 SER B O 1
ATOM 3104 N N . PRO B 1 174 ? -3.988 51.719 38.844 1 58.09 174 PRO B N 1
ATOM 3105 C CA . PRO B 1 174 ? -3.553 52.062 40.188 1 58.09 174 PRO B CA 1
ATOM 3106 C C . PRO B 1 174 ? -4.344 51.344 41.281 1 58.09 174 PRO B C 1
ATOM 3108 O O . PRO B 1 174 ? -5.531 51.062 41.094 1 58.09 174 PRO B O 1
ATOM 3111 N N . ALA B 1 175 ? -3.812 50.562 42.156 1 52.66 175 ALA B N 1
ATOM 3112 C CA . ALA B 1 175 ? -4.406 50.219 43.438 1 52.66 175 ALA B CA 1
ATOM 3113 C C . ALA B 1 175 ? -5.07 51.438 44.094 1 52.66 175 ALA B C 1
ATOM 3115 O O . ALA B 1 175 ? -4.406 52.438 44.375 1 52.66 175 ALA B O 1
ATOM 3116 N N . GLN B 1 176 ? -6.207 51.812 43.844 1 50.94 176 GLN B N 1
ATOM 3117 C CA . GLN B 1 176 ? -6.879 52.688 44.812 1 50.94 176 GLN B CA 1
ATOM 3118 C C . GLN B 1 176 ? -6.727 52.188 46.219 1 50.94 176 GLN B C 1
ATOM 3120 O O . GLN B 1 176 ? -7.223 51.094 46.562 1 50.94 176 GLN B O 1
ATOM 3125 N N . SER B 1 177 ? -5.645 52.406 46.938 1 46 177 SER B N 1
ATOM 3126 C CA . SER B 1 177 ? -5.648 52.406 48.375 1 46 177 SER B CA 1
ATOM 3127 C C . SER B 1 177 ? -6.855 53.188 48.938 1 46 177 SER B C 1
ATOM 3129 O O . SER B 1 177 ? -7 54.375 48.688 1 46 177 SER B O 1
ATOM 3131 N N . GLU B 1 178 ? -7.996 52.562 49.094 1 48.38 178 GLU B N 1
ATOM 3132 C CA . GLU B 1 178 ? -9.031 53.094 49.969 1 48.38 178 GLU B CA 1
ATOM 3133 C C . GLU B 1 178 ? -8.43 53.531 51.312 1 48.38 178 GLU B C 1
ATOM 3135 O O . GLU B 1 178 ? -7.98 52.719 52.094 1 48.38 178 GLU B O 1
ATOM 3140 N N . SER B 1 179 ? -7.547 54.5 51.375 1 46.06 179 SER B N 1
ATOM 3141 C CA . SER B 1 179 ? -7.281 55.125 52.656 1 46.06 179 SER B CA 1
ATOM 3142 C C . SER B 1 179 ? -8.57 55.625 53.312 1 46.06 179 SER B C 1
ATOM 3144 O O . SER B 1 179 ? -9.156 56.625 52.875 1 46.06 179 SER B O 1
ATOM 3146 N N . ASP B 1 180 ? -9.609 54.781 53.656 1 44.12 180 ASP B N 1
ATOM 3147 C CA . ASP B 1 180 ? -10.664 55.188 54.594 1 44.12 180 ASP B CA 1
ATOM 3148 C C . ASP B 1 180 ? -10.078 55.625 55.906 1 44.12 180 ASP B C 1
ATOM 3150 O O . ASP B 1 180 ? -9.805 54.812 56.781 1 44.12 180 ASP B O 1
ATOM 3154 N N . ASN B 1 181 ? -8.93 56.312 55.969 1 41.19 181 ASN B N 1
ATOM 3155 C CA . ASN B 1 181 ? -8.703 56.875 57.312 1 41.19 181 ASN B CA 1
ATOM 3156 C C . ASN B 1 181 ? -9.852 57.781 57.75 1 41.19 181 ASN B C 1
ATOM 3158 O O . ASN B 1 181 ? -10.07 58.844 57.156 1 41.19 181 ASN B O 1
ATOM 3162 N N . GLY B 1 182 ? -11.047 57.219 58.188 1 40.97 182 GLY B N 1
ATOM 3163 C CA . GLY B 1 182 ? -12.055 57.906 59 1 40.97 182 GLY B CA 1
ATOM 3164 C C . GLY B 1 182 ? -11.469 58.75 60.094 1 40.97 182 GLY B C 1
ATOM 3165 O O . GLY B 1 182 ? -11.219 58.281 61.188 1 40.97 182 GLY B O 1
ATOM 3166 N N . GLY B 1 183 ? -10.414 59.531 59.844 1 35.91 183 GLY B N 1
ATOM 3167 C CA . GLY B 1 183 ? -10.008 60.438 60.938 1 35.91 183 GLY B CA 1
ATOM 3168 C C . GLY B 1 183 ? -11.133 61.312 61.469 1 35.91 183 GLY B C 1
ATOM 3169 O O . GLY B 1 183 ? -11.82 61.969 60.656 1 35.91 183 GLY B O 1
ATOM 3170 N N . GLU B 1 184 ? -11.852 60.812 62.562 1 41.41 184 GLU B N 1
ATOM 3171 C CA . GLU B 1 184 ? -12.719 61.562 63.469 1 41.41 184 GLU B CA 1
ATOM 3172 C C . GLU B 1 184 ? -12.117 62.938 63.781 1 41.41 184 GLU B C 1
ATOM 3174 O O . GLU B 1 184 ? -11.008 63.031 64.312 1 41.41 184 GLU B O 1
ATOM 3179 N N . THR B 1 185 ? -12.258 63.844 62.906 1 37.72 185 THR B N 1
ATOM 3180 C CA . THR B 1 185 ? -11.922 65.25 63.156 1 37.72 185 THR B CA 1
ATOM 3181 C C . THR B 1 185 ? -12.57 65.75 64.438 1 37.72 185 THR B C 1
ATOM 3183 O O . THR B 1 185 ? -13.789 65.625 64.625 1 37.72 185 THR B O 1
ATOM 3186 N N . ALA B 1 186 ? -11.805 65.5 65.562 1 38.75 186 ALA B N 1
ATOM 3187 C CA . ALA B 1 186 ? -12.102 66.062 66.812 1 38.75 186 ALA B CA 1
ATOM 3188 C C . ALA B 1 186 ? -12.375 67.562 66.688 1 38.75 186 ALA B C 1
ATOM 3190 O O . ALA B 1 186 ? -11.555 68.312 66.125 1 38.75 186 ALA B O 1
ATOM 3191 N N . THR B 1 187 ? -13.617 68 66.438 1 36.16 187 THR B N 1
ATOM 3192 C CA . THR B 1 187 ? -14.148 69.375 66.438 1 36.16 187 THR B CA 1
ATOM 3193 C C . THR B 1 187 ? -13.719 70.062 67.75 1 36.16 187 THR B C 1
ATOM 3195 O O . THR B 1 187 ? -13.969 69.625 68.812 1 36.16 187 THR B O 1
ATOM 3198 N N . GLN B 1 188 ? -12.477 70.625 67.688 1 30.52 188 GLN B N 1
ATOM 3199 C CA . GLN B 1 188 ? -12.008 71.5 68.75 1 30.52 188 GLN B CA 1
ATOM 3200 C C . GLN B 1 188 ? -13.023 72.625 69.062 1 30.52 188 GLN B C 1
ATOM 3202 O O . GLN B 1 188 ? -13.43 73.375 68.188 1 30.52 188 GLN B O 1
ATOM 3207 N N . GLU B 1 189 ? -13.906 72.375 70 1 33.5 189 GLU B N 1
ATOM 3208 C CA . GLU B 1 189 ? -14.812 73.312 70.625 1 33.5 189 GLU B CA 1
ATOM 3209 C C . GLU B 1 189 ? -14.078 74.625 71 1 33.5 189 GLU B C 1
ATOM 3211 O O . GLU B 1 189 ? -13.094 74.562 71.75 1 33.5 189 GLU B O 1
ATOM 3216 N N . PHE B 1 190 ? -13.812 75.5 70 1 32.06 190 PHE B N 1
ATOM 3217 C CA . PHE B 1 190 ? -13.32 76.875 70.25 1 32.06 190 PHE B CA 1
ATOM 3218 C C . PHE B 1 190 ? -14.07 77.5 71.375 1 32.06 190 PHE B C 1
ATOM 3220 O O . PHE B 1 190 ? -15.305 77.625 71.375 1 32.06 190 PHE B O 1
ATOM 3227 N N . LEU B 1 191 ? -13.586 77.25 72.625 1 29.66 191 LEU B N 1
ATOM 3228 C CA . LEU B 1 191 ? -14.078 77.938 73.812 1 29.66 191 LEU B CA 1
ATOM 3229 C C . LEU B 1 191 ? -14.125 79.438 73.625 1 29.66 191 LEU B C 1
ATOM 3231 O O . LEU B 1 191 ? -13.141 80 73.188 1 29.66 191 LEU B O 1
ATOM 3235 N N . HIS B 1 192 ? -15.242 79.938 73.062 1 30.91 192 HIS B N 1
ATOM 3236 C CA . HIS B 1 192 ? -15.625 81.312 73 1 30.91 192 HIS B CA 1
ATOM 3237 C C . HIS B 1 192 ? -15.25 82.062 74.312 1 30.91 192 HIS B C 1
ATOM 3239 O O . HIS B 1 192 ? -15.773 81.75 75.375 1 30.91 192 HIS B O 1
ATOM 3245 N N . CYS B 1 193 ? -13.914 82.312 74.5 1 27.45 193 CYS B N 1
ATOM 3246 C CA . CYS B 1 193 ? -13.539 83.188 75.625 1 27.45 193 CYS B CA 1
ATOM 3247 C C . CYS B 1 193 ? -14.328 84.5 75.562 1 27.45 193 CYS B C 1
ATOM 3249 O O . CYS B 1 193 ? -14.281 85.188 74.625 1 27.45 193 CYS B O 1
ATOM 3251 N N . ARG B 1 194 ? -15.492 84.375 76.188 1 28 194 ARG B N 1
ATOM 3252 C CA . ARG B 1 194 ? -16.328 85.562 76.5 1 28 194 ARG B CA 1
ATOM 3253 C C . ARG B 1 194 ? -15.492 86.688 77.125 1 28 194 ARG B C 1
ATOM 3255 O O . ARG B 1 194 ? -15.062 86.562 78.312 1 28 194 ARG B O 1
ATOM 3262 N N . GLY B 1 195 ? -14.406 87.062 76.312 1 24.28 195 GLY B N 1
ATOM 3263 C CA . GLY B 1 195 ? -13.719 88.188 76.938 1 24.28 195 GLY B CA 1
ATOM 3264 C C . GLY B 1 195 ? -14.664 89.312 77.375 1 24.28 195 GLY B C 1
ATOM 3265 O O . GLY B 1 195 ? -15.75 89.438 76.812 1 24.28 195 GLY B O 1
ATOM 3266 N N . MET B 1 196 ? -14.547 89.75 78.562 1 29 196 MET B N 1
ATOM 3267 C CA . MET B 1 196 ? -15.086 90.812 79.438 1 29 196 MET B CA 1
ATOM 3268 C C . MET B 1 196 ? -14.867 92.188 78.812 1 29 196 MET B C 1
ATOM 3270 O O . MET B 1 196 ? -13.727 92.562 78.562 1 29 196 MET B O 1
ATOM 3274 N N . MET B 1 197 ? -15.523 92.438 77.625 1 26.45 197 MET B N 1
ATOM 3275 C CA . MET B 1 197 ? -15.445 93.812 77.188 1 26.45 197 MET B CA 1
ATOM 3276 C C . MET B 1 197 ? -15.719 94.812 78.375 1 26.45 197 MET B C 1
ATOM 3278 O O . MET B 1 197 ? -16.719 94.625 79.062 1 26.45 197 MET B O 1
ATOM 3282 N N . PRO B 1 198 ? -14.68 95.375 78.938 1 29.02 198 PRO B N 1
ATOM 3283 C CA . PRO B 1 198 ? -14.742 96.438 79.938 1 29.02 198 PRO B CA 1
ATOM 3284 C C . PRO B 1 198 ? -15.562 97.688 79.5 1 29.02 198 PRO B C 1
ATOM 3286 O O . PRO B 1 198 ? -15.727 97.875 78.25 1 29.02 198 PRO B O 1
ATOM 3289 N N . SER B 1 199 ? -16.531 98.125 80.25 1 25.98 199 SER B N 1
ATOM 3290 C CA . SER B 1 199 ? -17.531 99.188 80.25 1 25.98 199 SER B CA 1
ATOM 3291 C C . SER B 1 199 ? -16.891 100.562 80.062 1 25.98 199 SER B C 1
ATOM 3293 O O . SER B 1 199 ? -16.641 101.25 81.062 1 25.98 199 SER B O 1
ATOM 3295 N N . VAL B 1 200 ? -15.773 100.688 79.312 1 28.97 200 VAL B N 1
ATOM 3296 C CA . VAL B 1 200 ? -15.25 102 79.438 1 28.97 200 VAL B CA 1
ATOM 3297 C C . VAL B 1 200 ? -16.312 103.062 79.062 1 28.97 200 VAL B C 1
ATOM 3299 O O . VAL B 1 200 ? -17.125 102.812 78.188 1 28.97 200 VAL B O 1
ATOM 3302 N N . MET B 1 201 ? -16.516 104.125 79.938 1 29 201 MET B N 1
ATOM 3303 C CA . MET B 1 201 ? -17.266 105.312 80.25 1 29 201 MET B CA 1
ATOM 3304 C C . MET B 1 201 ? -17.078 106.375 79.125 1 29 201 MET B C 1
ATOM 3306 O O . MET B 1 201 ? -17.578 107.5 79.25 1 29 201 MET B O 1
ATOM 3310 N N . PRO B 1 202 ? -16.562 106 77.812 1 27.8 202 PRO B N 1
ATOM 3311 C CA . PRO B 1 202 ? -16.062 107.312 77.375 1 27.8 202 PRO B CA 1
ATOM 3312 C C . PRO B 1 202 ? -17.125 108.375 77.438 1 27.8 202 PRO B C 1
ATOM 3314 O O . PRO B 1 202 ? -18.312 108.062 77.25 1 27.8 202 PRO B O 1
ATOM 3317 N N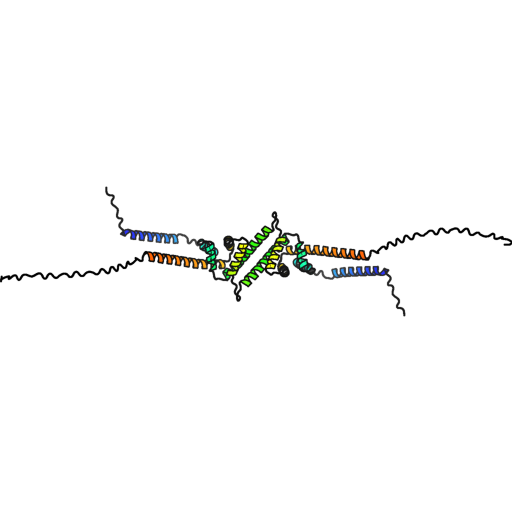 . GLU B 1 203 ? -16.828 109.5 78.062 1 29.31 203 GLU B N 1
ATOM 3318 C CA . GLU B 1 203 ? -17.344 110.875 78.125 1 29.31 203 GLU B CA 1
ATOM 3319 C C . GLU B 1 203 ? -17.594 111.438 76.75 1 29.31 203 GLU B C 1
ATOM 3321 O O . GLU B 1 203 ? -17.016 111 75.75 1 29.31 203 GLU B O 1
ATOM 3326 N N . GLU B 1 204 ? -18.266 112.562 76.438 1 24.44 204 GLU B N 1
ATOM 3327 C CA . GLU B 1 204 ? -18.719 113.562 75.438 1 24.44 204 GLU B CA 1
ATOM 3328 C C . GLU B 1 204 ? -17.547 114.125 74.688 1 24.44 204 GLU B C 1
ATOM 3330 O O . GLU B 1 204 ? -17.75 114.938 73.75 1 24.44 204 GLU B O 1
ATOM 3335 N N . CYS B 1 205 ? -16.469 113.812 74 1 21.53 205 CYS B N 1
ATOM 3336 C CA . CYS B 1 205 ? -16.391 114.875 73 1 21.53 205 CYS B CA 1
ATOM 3337 C C . CYS B 1 205 ? -17.453 114.75 71.938 1 21.53 205 CYS B C 1
ATOM 3339 O O . CYS B 1 205 ? -17.719 113.625 71.5 1 21.53 205 CYS B O 1
#

Sequence (410 aa):
MSTPLYNVPSGDVNGIISRLEREQARQRAVDRETTPEAIFQTDMKHSYKLECELLHAKYEDDEIDRIRLGIADSNYWQKDADFAAHCLLNALLANLRKRHTTDGVTDFRSMSTELRRLSEEQGQSSQQFRRQRDTITDEQYWETEAEHFKRESARHEFETREKWRSDLGAILSPAQSESDNGGETATQEFLHCRGMMPSVMPEECMSTPLYNVPSGDVNGIISRLEREQARQRAVDRETTPEAIFQTDMKHSYKLECELLHAKYEDDEIDRIRLGIADSNYWQKDADFAAHCLLNALLANLRKRHTTDGVTDFRSMSTELRRLSEEQGQSSQQFRRQRDTITDEQYWETEAEHFKRESARHEFETREKWRSDLGAILSPAQSESDNGGETATQEFLHCRGMMPSVMPEEC

Foldseek 3Di:
DPDPPPPPDPPCVVVVVVVVVVVVVVVVVVCVVPPPPVCCCCCVPDDVVVVVVVVCVVDDPVVVVVVVVPDPDPVVVVVVVVVVVVVVVVVVLVVLQVVQDDPNDGPVVVSVVVVVVVVVVVVQDPVNVVVVCVVPPDVVVVVVVVVVVVVVVVVVVVVVVVVVVVVVVVVPPPPPPPPPPVPPPPPPPPPPPPPPPPDPPPDVD/DPPDPPPPDPPCVVVVVVVVVVVVVVVVVVCVVPPPPPCCCCCVPDDVVVVVVVVCVVDDPVVVVVVVVPDPDPVVVVVVVVVVVVVVVVVVLVVLQVVQDDPNDGDVVVSVVVVVVVVVVVVQDPVNVVVVCVVPPDVVVVVVVVVVVVVVVVVVVVVVVVVVVVVVVVVPPPPPPPPPPVPPPPPPPPPPPPPDPDPPPDDDD